Protein AF-A0A9C5Z646-F1 (afdb_monomer_lite)

Secondary structure (DSSP, 8-state):
-----------------------------PPPPEE--EETTTSGGGGTT-GGGS-PEEPSSTTEEEEEEE-TTS-EEEEEEETTTHHHH--SSSEEEE-STT-----EEE-B-TT-TTTTEE-TT-GGGEEE-SSTTPPEEEEEETTEEEEEEPPTT---S-TTTEEEE-STTTT-EESSTT--EE--EEGGGGSSPPPTT---EE-SS--TT--EEEEESSSSSEEEEETTSTT-TTSGGGGGSTTEEEE-STT-----SEEE---EE--EEE-SS--GGGSPP-GGG-EE-S--EEETTPPPEEEEEEETTEEEEEEHHHH-SSTTS--GGGTEEEEESSTTTT--------EE--EETTT-THHHH-GGGSPPEE-SS---SSS-EEEEEETTEEEEEEGGGS-HHHHHHHH-TT-SSEEEE-STT-TT----HHHHHHHHHHHHHHTTSSSS-------

Structure (mmCIF, N/CA/C/O backbone):
data_AF-A0A9C5Z646-F1
#
_entry.id   AF-A0A9C5Z646-F1
#
loop_
_atom_site.group_PDB
_atom_site.id
_atom_site.type_symbol
_atom_site.label_atom_id
_atom_site.label_alt_id
_atom_site.label_comp_id
_atom_site.label_asym_id
_atom_site.label_entity_id
_atom_site.label_seq_id
_atom_site.pdbx_PDB_ins_code
_atom_site.Cartn_x
_atom_site.Cartn_y
_atom_site.Cartn_z
_atom_site.occupancy
_atom_site.B_iso_or_equiv
_atom_site.auth_seq_id
_atom_site.auth_comp_id
_atom_site.auth_asym_id
_atom_site.auth_atom_id
_atom_site.pdbx_PDB_model_num
ATOM 1 N N . MET A 1 1 ? -89.384 -27.700 68.116 1.00 32.25 1 MET A N 1
ATOM 2 C CA . MET A 1 1 ? -89.175 -29.128 68.436 1.00 32.25 1 MET A CA 1
ATOM 3 C C . MET A 1 1 ? -88.296 -29.723 67.350 1.00 32.25 1 MET A C 1
ATOM 5 O O . MET A 1 1 ? -88.621 -29.470 66.195 1.00 32.25 1 MET A O 1
ATOM 9 N N . PRO A 1 2 ? -87.228 -30.467 67.679 1.00 50.91 2 PRO A N 1
ATOM 10 C CA . PRO A 1 2 ? -86.674 -30.736 69.017 1.00 50.91 2 PRO A CA 1
ATOM 11 C C . PRO A 1 2 ? -85.512 -29.758 69.339 1.00 50.91 2 PRO A C 1
ATOM 13 O O . PRO A 1 2 ? -84.839 -29.318 68.418 1.00 50.91 2 PRO A O 1
ATOM 16 N N . THR A 1 3 ? -85.311 -29.154 70.523 1.00 35.00 3 THR A N 1
ATOM 17 C CA . THR A 1 3 ? -85.182 -29.605 71.938 1.00 35.00 3 THR A CA 1
ATOM 18 C C . THR A 1 3 ? -83.908 -30.433 72.203 1.00 35.00 3 THR A C 1
ATOM 20 O O . THR A 1 3 ? -83.875 -31.575 71.766 1.00 35.00 3 THR A O 1
ATOM 23 N N . ILE A 1 4 ? -82.830 -29.831 72.764 1.00 37.84 4 ILE A N 1
ATOM 24 C CA . ILE A 1 4 ? -82.392 -29.816 74.210 1.00 37.84 4 ILE A CA 1
ATOM 25 C C . ILE A 1 4 ? -81.438 -31.010 74.517 1.00 37.84 4 ILE A C 1
ATOM 27 O O . ILE A 1 4 ? -81.664 -32.035 73.882 1.00 37.84 4 ILE A O 1
ATOM 31 N N . PRO A 1 5 ? -80.412 -30.969 75.428 1.00 49.62 5 PRO A N 1
ATOM 32 C CA . PRO A 1 5 ? -80.278 -30.181 76.682 1.00 49.62 5 PRO A CA 1
ATOM 33 C C . PRO A 1 5 ? -78.949 -29.405 76.901 1.00 49.62 5 PRO A C 1
ATOM 35 O O . PRO A 1 5 ? -77.945 -29.703 76.273 1.00 49.62 5 PRO A O 1
ATOM 38 N N . ILE A 1 6 ? -78.925 -28.267 77.619 1.00 40.00 6 ILE A N 1
ATOM 39 C CA . ILE A 1 6 ? -78.959 -27.999 79.090 1.00 40.00 6 ILE A CA 1
ATOM 40 C C . ILE A 1 6 ? -77.596 -28.200 79.795 1.00 40.00 6 ILE A C 1
ATOM 42 O O . ILE A 1 6 ? -77.219 -29.305 80.154 1.00 40.00 6 ILE A O 1
ATOM 46 N N . ASN A 1 7 ? -76.927 -27.060 80.022 1.00 35.78 7 ASN A N 1
ATOM 47 C CA . ASN A 1 7 ? -76.624 -26.455 81.330 1.00 35.78 7 ASN A CA 1
ATOM 48 C C . ASN A 1 7 ? -75.744 -27.227 82.339 1.00 35.78 7 ASN A C 1
ATOM 50 O O . ASN A 1 7 ? -76.185 -28.186 82.963 1.00 35.78 7 ASN A O 1
ATOM 54 N N . PHE A 1 8 ? -74.571 -26.655 82.629 1.00 37.03 8 PHE A N 1
ATOM 55 C CA . PHE A 1 8 ? -73.953 -26.699 83.955 1.00 37.03 8 PHE A CA 1
ATOM 56 C C . PHE A 1 8 ? -73.544 -25.270 84.363 1.00 37.03 8 PHE A C 1
ATOM 58 O O . PHE A 1 8 ? -72.522 -24.734 83.944 1.00 37.03 8 PHE A O 1
ATOM 65 N N . TYR A 1 9 ? -74.413 -24.657 85.168 1.00 36.41 9 TYR A N 1
ATOM 66 C CA . TYR A 1 9 ? -74.116 -23.698 86.243 1.00 36.41 9 TYR A CA 1
ATOM 67 C C . TYR A 1 9 ? -72.905 -24.186 87.093 1.00 36.41 9 TYR A C 1
ATOM 69 O O . TYR A 1 9 ? -72.713 -25.391 87.196 1.00 36.41 9 TYR A O 1
ATOM 77 N N . PHE A 1 10 ? -72.063 -23.414 87.793 1.00 35.38 10 PHE A N 1
ATOM 78 C CA . PHE A 1 10 ? -72.150 -22.088 88.416 1.00 35.38 10 PHE A CA 1
ATOM 79 C C . PHE A 1 10 ? -70.752 -21.750 89.027 1.00 35.38 10 PHE A C 1
ATOM 81 O O . PHE A 1 10 ? -70.039 -22.660 89.437 1.00 35.38 10 PHE A O 1
ATOM 88 N N . ILE A 1 11 ? -70.463 -20.450 89.211 1.00 35.12 11 ILE A N 1
ATOM 89 C CA . ILE A 1 11 ? -69.614 -19.838 90.272 1.00 35.12 11 ILE A CA 1
ATOM 90 C C . ILE A 1 11 ? -68.071 -19.889 90.102 1.00 35.12 11 ILE A C 1
ATOM 92 O O . ILE A 1 11 ? -67.430 -20.884 90.408 1.00 35.12 11 ILE A O 1
ATOM 96 N N . PHE A 1 12 ? -67.447 -18.746 89.776 1.00 33.66 12 PHE A N 1
ATOM 97 C CA . PHE A 1 12 ? -66.783 -17.894 90.786 1.00 33.66 12 PHE A CA 1
ATOM 98 C C . PHE A 1 12 ? -66.439 -16.503 90.221 1.00 33.66 12 PHE A C 1
ATOM 100 O O . PHE A 1 12 ? -65.835 -16.352 89.163 1.00 33.66 12 PHE A O 1
ATOM 107 N N . TYR A 1 13 ? -66.883 -15.485 90.956 1.00 35.25 13 TYR A N 1
ATOM 108 C CA . TYR A 1 13 ? -66.616 -14.063 90.767 1.00 35.25 13 TYR A CA 1
ATOM 109 C C . TYR A 1 13 ? -65.165 -13.723 91.175 1.00 35.25 13 TYR A C 1
ATOM 111 O O . TYR A 1 13 ? -64.702 -14.198 92.206 1.00 35.25 13 TYR A O 1
ATOM 119 N N . ILE A 1 14 ? -64.568 -12.780 90.430 1.00 42.47 14 ILE A N 1
ATOM 120 C CA . ILE A 1 14 ? -63.505 -11.826 90.823 1.00 42.47 14 ILE A CA 1
ATOM 121 C C . ILE A 1 14 ? -62.095 -12.409 90.976 1.00 42.47 14 ILE A C 1
ATOM 123 O O . ILE A 1 14 ? -61.838 -13.180 91.888 1.00 42.47 14 ILE A O 1
ATOM 127 N N . LEU A 1 15 ? -61.160 -11.924 90.144 1.00 36.88 15 LEU A N 1
ATOM 128 C CA . LEU A 1 15 ? -59.919 -11.249 90.566 1.00 36.88 15 LEU A CA 1
ATOM 129 C C . LEU A 1 15 ? -59.061 -10.872 89.335 1.00 36.88 15 LEU A C 1
ATOM 131 O O . LEU A 1 15 ? -58.661 -11.721 88.550 1.00 36.88 15 LEU A O 1
ATOM 135 N N . PHE A 1 16 ? -58.768 -9.573 89.245 1.00 37.94 16 PHE A N 1
ATOM 136 C CA . PHE A 1 16 ? -57.660 -8.917 88.540 1.00 37.94 16 PHE A CA 1
ATOM 137 C C . PHE A 1 16 ? -57.575 -8.923 87.004 1.00 37.94 16 PHE A C 1
ATOM 139 O O . PHE A 1 16 ? -57.230 -9.894 86.340 1.00 37.94 16 PHE A O 1
ATOM 146 N N . ALA A 1 17 ? -57.735 -7.707 86.472 1.00 47.38 17 ALA A N 1
ATOM 147 C CA . ALA A 1 17 ? -57.105 -7.249 85.248 1.00 47.38 17 ALA A CA 1
ATOM 148 C C . ALA A 1 17 ? -55.590 -7.512 85.298 1.00 47.38 17 ALA A C 1
ATOM 150 O O . ALA A 1 17 ? -54.864 -6.871 86.057 1.00 47.38 17 ALA A O 1
ATOM 151 N N . ILE A 1 18 ? -55.122 -8.436 84.465 1.00 43.50 18 ILE A N 1
ATOM 152 C CA . ILE A 1 18 ? -53.728 -8.518 84.039 1.00 43.50 18 ILE A CA 1
ATOM 153 C C . ILE A 1 18 ? -53.776 -8.615 82.520 1.00 43.50 18 ILE A C 1
ATOM 155 O O . ILE A 1 18 ? -54.014 -9.673 81.945 1.00 43.50 18 ILE A O 1
ATOM 159 N N . THR A 1 19 ? -53.601 -7.472 81.865 1.00 44.28 19 THR A N 1
ATOM 160 C CA . THR A 1 19 ? -53.198 -7.427 80.462 1.00 44.28 19 THR A CA 1
ATOM 161 C C . THR A 1 19 ? -51.873 -8.183 80.339 1.00 44.28 19 THR A C 1
ATOM 163 O O . THR A 1 19 ? -50.908 -7.779 80.998 1.00 44.28 19 THR A O 1
ATOM 166 N N . PRO A 1 20 ? -51.763 -9.255 79.536 1.00 42.75 20 PRO A N 1
ATOM 167 C CA . PRO A 1 20 ? -50.454 -9.775 79.200 1.00 42.75 20 PRO A CA 1
ATOM 168 C C . PRO A 1 20 ? -49.763 -8.715 78.340 1.00 42.75 20 PRO A C 1
ATOM 170 O O . PRO A 1 20 ? -50.128 -8.483 77.188 1.00 42.75 20 PRO A O 1
ATOM 173 N N . ASN A 1 21 ? -48.783 -8.038 78.940 1.00 41.97 21 ASN A N 1
ATOM 174 C CA . ASN A 1 21 ? -47.722 -7.367 78.209 1.00 41.97 21 ASN A CA 1
ATOM 175 C C . ASN A 1 21 ? -47.069 -8.426 77.319 1.00 41.97 21 ASN A C 1
ATOM 177 O O . ASN A 1 21 ? -46.220 -9.190 77.776 1.00 41.97 21 ASN A O 1
ATOM 181 N N . PHE A 1 22 ? -47.477 -8.485 76.053 1.00 43.28 22 PHE A N 1
ATOM 182 C CA . PHE A 1 22 ? -46.614 -9.036 75.027 1.00 43.28 22 PHE A CA 1
ATOM 183 C C . PHE A 1 22 ? -45.363 -8.155 75.015 1.00 43.28 22 PHE A C 1
ATOM 185 O O . PHE A 1 22 ? -45.490 -6.946 74.791 1.00 43.28 22 PHE A O 1
ATOM 192 N N . PRO A 1 23 ? -44.164 -8.692 75.296 1.00 42.72 23 PRO A N 1
ATOM 193 C CA . PRO A 1 23 ? -42.960 -7.943 75.013 1.00 42.72 23 PRO A CA 1
ATOM 194 C C . PRO A 1 23 ? -42.979 -7.655 73.515 1.00 42.72 23 PRO A C 1
ATOM 196 O O . PRO A 1 23 ? -43.016 -8.572 72.696 1.00 42.72 23 PRO A O 1
ATOM 199 N N . TYR A 1 24 ? -43.011 -6.366 73.182 1.00 40.03 24 TYR A N 1
ATOM 200 C CA . TYR A 1 24 ? -42.714 -5.851 71.856 1.00 40.03 24 TYR A CA 1
ATOM 201 C C . TYR A 1 24 ? -41.453 -6.571 71.377 1.00 40.03 24 TYR A C 1
ATOM 203 O O . TYR A 1 24 ? -40.374 -6.381 71.947 1.00 40.03 24 TYR A O 1
ATOM 211 N N . SER A 1 25 ? -41.600 -7.469 70.400 1.00 47.53 25 SER A N 1
ATOM 212 C CA . SER A 1 25 ? -40.459 -8.079 69.737 1.00 47.53 25 SER A CA 1
ATOM 213 C C . SER A 1 25 ? -39.590 -6.927 69.259 1.00 47.53 25 SER A C 1
ATOM 215 O O . SER A 1 25 ? -40.057 -6.077 68.494 1.00 47.53 25 SER A O 1
ATOM 217 N N . LYS A 1 26 ? -38.346 -6.860 69.748 1.00 43.22 26 LYS A N 1
ATOM 218 C CA . LYS A 1 26 ? -37.309 -6.047 69.112 1.00 43.22 26 LYS A CA 1
ATOM 219 C C . LYS A 1 26 ? -37.444 -6.276 67.612 1.00 43.22 26 LYS A C 1
ATOM 221 O O . LYS A 1 26 ? -37.498 -7.431 67.200 1.00 43.22 26 LYS A O 1
ATOM 226 N N . ALA A 1 27 ? -37.528 -5.192 66.842 1.00 47.00 27 ALA A N 1
ATOM 227 C CA . ALA A 1 27 ? -37.329 -5.259 65.408 1.00 47.00 27 ALA A CA 1
ATOM 228 C C . ALA A 1 27 ? -36.076 -6.112 65.184 1.00 47.00 27 ALA A C 1
ATOM 230 O O . ALA A 1 27 ? -34.990 -5.744 65.642 1.00 47.00 27 ALA A O 1
ATOM 231 N N . GLU A 1 28 ? -36.247 -7.300 64.607 1.00 47.53 28 GLU A N 1
ATOM 232 C CA . GLU A 1 28 ? -35.113 -8.043 64.090 1.00 47.53 28 GLU A CA 1
ATOM 233 C C . GLU A 1 28 ? -34.431 -7.085 63.118 1.00 47.53 28 GLU A C 1
ATOM 235 O O . GLU A 1 28 ? -35.068 -6.571 62.197 1.00 47.53 28 GLU A O 1
ATOM 240 N N . ASN A 1 29 ? -33.170 -6.747 63.398 1.00 54.91 29 ASN A N 1
ATOM 241 C CA . ASN A 1 29 ? -32.336 -5.993 62.475 1.00 54.91 29 ASN A CA 1
ATOM 242 C C . ASN A 1 29 ? -32.242 -6.830 61.200 1.00 54.91 29 ASN A C 1
ATOM 244 O O . ASN A 1 29 ? -31.411 -7.733 61.110 1.00 54.91 29 ASN A O 1
ATOM 248 N N . LEU A 1 30 ? -33.140 -6.564 60.254 1.00 57.19 30 LEU A N 1
ATOM 249 C CA . LEU A 1 30 ? -33.123 -7.180 58.943 1.00 57.19 30 LEU A CA 1
ATOM 250 C C . LEU A 1 30 ? -31.754 -6.841 58.326 1.00 57.19 30 LEU A C 1
ATOM 252 O O . LEU A 1 30 ? -31.399 -5.653 58.315 1.00 57.19 30 LEU A O 1
ATOM 256 N N . PRO A 1 31 ? -30.957 -7.841 57.902 1.00 62.50 31 PRO A N 1
ATOM 257 C CA . PRO A 1 31 ? -29.598 -7.607 57.434 1.00 62.50 31 PRO A CA 1
ATOM 258 C C . PRO A 1 31 ? -29.610 -6.565 56.317 1.00 62.50 31 PRO A C 1
ATOM 260 O O . PRO A 1 31 ? -30.348 -6.684 55.342 1.00 62.50 31 PRO A O 1
ATOM 263 N N . THR A 1 32 ? -28.830 -5.503 56.494 1.00 73.88 32 THR A N 1
ATOM 264 C CA . THR A 1 32 ? -28.717 -4.430 55.510 1.00 73.88 32 THR A CA 1
ATOM 265 C C . THR A 1 32 ? -27.846 -4.903 54.350 1.00 73.88 32 THR A C 1
ATOM 267 O O . THR A 1 32 ? -26.681 -5.258 54.535 1.00 73.88 32 THR A O 1
ATOM 270 N N . LEU A 1 33 ? -28.438 -4.927 53.153 1.00 92.06 33 LEU A N 1
ATOM 271 C CA . LEU A 1 33 ? -27.804 -5.338 51.901 1.00 92.06 33 LEU A CA 1
ATOM 272 C C . LEU A 1 33 ? -26.508 -4.553 51.652 1.00 92.06 33 LEU A C 1
ATOM 274 O O . LEU A 1 33 ? -26.451 -3.353 51.918 1.00 92.06 33 LEU A O 1
ATOM 278 N N . LYS A 1 34 ? -25.474 -5.206 51.111 1.00 94.06 34 LYS A N 1
ATOM 279 C CA . LYS A 1 34 ? -24.256 -4.535 50.639 1.00 94.06 34 LYS A CA 1
ATOM 280 C C . LYS A 1 34 ? -24.179 -4.569 49.120 1.00 94.06 34 LYS A C 1
ATOM 282 O O . LYS A 1 34 ? -24.267 -5.643 48.535 1.00 94.06 34 LYS A O 1
ATOM 287 N N . CYS A 1 35 ? -23.935 -3.421 48.499 1.00 95.06 35 CYS A N 1
ATOM 288 C CA . CYS A 1 35 ? -23.819 -3.284 47.047 1.00 95.06 35 CYS A CA 1
ATOM 289 C C . CYS A 1 35 ? -22.512 -2.591 46.672 1.00 95.06 35 CYS A C 1
ATOM 291 O O . CYS A 1 35 ? -22.005 -1.758 47.428 1.00 95.06 35 CYS A O 1
ATOM 293 N N . TYR A 1 36 ? -21.984 -2.884 45.485 1.00 95.44 36 TYR A N 1
ATOM 294 C CA . TYR A 1 36 ? -20.945 -2.041 44.901 1.00 95.44 36 TYR A CA 1
ATOM 295 C C . TYR A 1 36 ? -21.500 -0.633 44.674 1.00 95.44 36 TYR A C 1
ATOM 297 O O . TYR A 1 36 ? -22.624 -0.490 44.190 1.00 95.44 36 TYR A O 1
ATOM 305 N N . ASN A 1 37 ? -20.723 0.388 45.034 1.00 94.19 37 ASN A N 1
ATOM 306 C CA . ASN A 1 37 ? -21.089 1.792 44.882 1.00 94.19 37 ASN A CA 1
ATOM 307 C C . ASN A 1 37 ? -19.930 2.548 44.228 1.00 94.19 37 ASN A C 1
ATOM 309 O O . ASN A 1 37 ? -18.892 2.733 44.861 1.00 94.19 37 ASN A O 1
ATOM 313 N N . CYS A 1 38 ? -20.085 2.892 42.951 1.00 94.75 38 CYS A N 1
ATOM 314 C CA . CYS A 1 38 ? -19.051 3.550 42.157 1.00 94.75 38 CYS A CA 1
ATOM 315 C C . CYS A 1 38 ? -19.638 4.216 40.906 1.00 94.75 38 CYS A C 1
ATOM 317 O O . CYS A 1 38 ? -20.740 3.877 40.460 1.00 94.75 38 CYS A O 1
ATOM 319 N N . ASN A 1 39 ? -18.864 5.133 40.326 1.00 93.56 39 ASN A N 1
ATOM 320 C CA . ASN A 1 39 ? -19.125 5.788 39.050 1.00 93.56 39 ASN A CA 1
ATOM 321 C C . ASN A 1 39 ? -17.873 5.696 38.165 1.00 93.56 39 ASN A C 1
ATOM 323 O O . ASN A 1 39 ? -16.830 6.229 38.529 1.00 93.56 39 ASN A O 1
ATOM 327 N N . SER A 1 40 ? -17.962 5.088 36.978 1.00 92.00 40 SER A N 1
ATOM 328 C CA . SER A 1 40 ? -16.803 4.938 36.082 1.00 92.00 40 SER A CA 1
ATOM 329 C C . SER A 1 40 ? -16.224 6.249 35.537 1.00 92.00 40 SER A C 1
ATOM 331 O O . SER A 1 40 ? -15.099 6.257 35.044 1.00 92.00 40 SER A O 1
ATOM 333 N N . GLU A 1 41 ? -16.945 7.367 35.622 1.00 91.06 41 GLU A N 1
ATOM 334 C CA . GLU A 1 41 ? -16.400 8.696 35.335 1.00 91.06 41 GLU A CA 1
ATOM 335 C C . GLU A 1 41 ? -15.374 9.141 36.384 1.00 91.06 41 GLU A C 1
ATOM 337 O O . GLU A 1 41 ? -14.366 9.749 36.030 1.00 91.06 41 GLU A O 1
ATOM 342 N N . VAL A 1 42 ? -15.608 8.807 37.655 1.00 90.69 42 VAL A N 1
ATOM 343 C CA . VAL A 1 42 ? -14.767 9.222 38.787 1.00 90.69 42 VAL A CA 1
ATOM 344 C C . VAL A 1 42 ? -13.770 8.124 39.161 1.00 90.69 42 VAL A C 1
ATOM 346 O O . VAL A 1 42 ? -12.581 8.383 39.325 1.00 90.69 42 VAL A O 1
ATOM 349 N N . ASP A 1 43 ? -14.248 6.884 39.254 1.00 89.44 43 ASP A N 1
ATOM 350 C CA . ASP A 1 43 ? -13.497 5.708 39.703 1.00 89.44 43 ASP A CA 1
ATOM 351 C C . ASP A 1 43 ? -12.789 4.969 38.551 1.00 89.44 43 ASP A C 1
ATOM 353 O O . ASP A 1 43 ? -12.043 4.009 38.776 1.00 89.44 43 ASP A O 1
ATOM 357 N N . GLY A 1 44 ? -13.021 5.395 37.304 1.00 84.50 44 GLY A N 1
ATOM 358 C CA . GLY A 1 44 ? -12.396 4.839 36.108 1.00 84.50 44 GLY A CA 1
ATOM 359 C C . GLY A 1 44 ? -12.610 3.329 35.973 1.00 84.50 44 GLY A C 1
ATOM 360 O O . GLY A 1 44 ? -13.712 2.804 36.156 1.00 84.50 44 GLY A O 1
ATOM 361 N N . LEU A 1 45 ? -11.515 2.620 35.683 1.00 81.31 45 LEU A N 1
ATOM 362 C CA . LEU A 1 45 ? -11.497 1.169 35.484 1.00 81.31 45 LEU A CA 1
ATOM 363 C C . LEU A 1 45 ? -11.917 0.365 36.726 1.00 81.31 45 LEU A C 1
ATOM 365 O O . LEU A 1 45 ? -12.328 -0.785 36.594 1.00 81.31 45 LEU A O 1
ATOM 369 N N . ASN A 1 46 ? -11.885 0.945 37.930 1.00 85.75 46 ASN A N 1
ATOM 370 C CA . ASN A 1 46 ? -12.310 0.236 39.142 1.00 85.75 46 ASN A CA 1
ATOM 371 C C . ASN A 1 46 ? -13.820 -0.033 39.165 1.00 85.75 46 ASN A C 1
ATOM 373 O O . ASN A 1 46 ? -14.243 -1.014 39.769 1.00 85.75 46 ASN A O 1
ATOM 377 N N . CYS A 1 47 ? -14.624 0.781 38.472 1.00 89.44 47 CYS A N 1
ATOM 378 C CA . CYS A 1 47 ? -16.069 0.563 38.369 1.00 89.44 47 CYS A CA 1
ATOM 379 C C . CYS A 1 47 ? -16.477 -0.326 37.174 1.00 89.44 47 CYS A C 1
ATOM 381 O O . CYS A 1 47 ? -17.621 -0.792 37.105 1.00 89.44 47 CYS A O 1
ATOM 383 N N . THR A 1 48 ? -15.544 -0.593 36.250 1.00 83.56 48 THR A N 1
ATOM 384 C CA . THR A 1 48 ? -15.766 -1.407 35.044 1.00 83.56 48 THR A CA 1
ATOM 385 C C . THR A 1 48 ? -14.977 -2.718 35.081 1.00 83.56 48 THR A C 1
ATOM 387 O O . THR A 1 48 ? -15.570 -3.769 35.307 1.00 83.56 48 THR A O 1
ATOM 390 N N . THR A 1 49 ? -13.654 -2.676 34.903 1.00 76.12 49 THR A N 1
ATOM 391 C CA . THR A 1 49 ? -12.789 -3.854 34.706 1.00 76.12 49 THR A CA 1
ATOM 392 C C . THR A 1 49 ? -12.202 -4.441 35.984 1.00 76.12 49 THR A C 1
ATOM 394 O O . THR A 1 49 ? -11.910 -5.634 36.028 1.00 76.12 49 THR A O 1
ATOM 397 N N . ASN A 1 50 ? -12.098 -3.649 37.050 1.00 80.25 50 ASN A N 1
ATOM 398 C CA . ASN A 1 50 ? -11.407 -4.017 38.287 1.00 80.25 50 ASN A CA 1
ATOM 399 C C . ASN A 1 50 ? -12.334 -4.055 39.510 1.00 80.25 50 ASN A C 1
ATOM 401 O O . ASN A 1 50 ? -11.893 -3.830 40.637 1.00 80.25 50 ASN A O 1
ATOM 405 N N . LEU A 1 51 ? -13.613 -4.390 39.313 1.00 84.25 51 LEU A N 1
ATOM 406 C CA . LEU A 1 51 ? -14.631 -4.339 40.370 1.00 84.25 51 LEU A CA 1
ATOM 407 C C . LEU A 1 51 ? -14.271 -5.159 41.620 1.00 84.25 51 LEU A C 1
ATOM 409 O O . LEU A 1 51 ? -14.602 -4.771 42.736 1.00 84.25 51 LEU A O 1
ATOM 413 N N . LYS A 1 52 ? -13.524 -6.258 41.457 1.00 76.81 52 LYS A N 1
ATOM 414 C CA . LYS A 1 52 ? -13.052 -7.109 42.565 1.00 76.81 52 LYS A CA 1
ATOM 415 C C . LYS A 1 52 ? -12.137 -6.384 43.563 1.00 76.81 52 LYS A C 1
ATOM 417 O O . LYS A 1 52 ? -11.963 -6.874 44.675 1.00 76.81 52 LYS A O 1
ATOM 422 N N . HIS A 1 53 ? -11.546 -5.249 43.183 1.00 83.06 53 HIS A N 1
ATOM 423 C CA . HIS A 1 53 ? -10.750 -4.411 44.085 1.00 83.06 53 HIS A CA 1
ATOM 424 C C . HIS A 1 53 ? -11.607 -3.504 44.974 1.00 83.06 53 HIS A C 1
ATOM 426 O O . HIS A 1 53 ? -11.118 -3.011 45.991 1.00 83.06 53 HIS A O 1
ATOM 432 N N . LEU A 1 54 ? -12.875 -3.295 44.618 1.00 86.75 54 LEU A N 1
ATOM 433 C CA . LEU A 1 54 ? -13.831 -2.578 45.448 1.00 86.75 54 LEU A CA 1
ATOM 434 C C . LEU A 1 54 ? -14.477 -3.537 46.453 1.00 86.75 54 LEU A C 1
ATOM 436 O O . LEU A 1 54 ? -14.601 -4.739 46.219 1.00 86.75 54 LEU A O 1
ATOM 440 N N . GLN A 1 55 ? -14.895 -2.993 47.592 1.00 88.62 55 GLN A N 1
ATOM 441 C CA . GLN A 1 55 ? -15.659 -3.724 48.600 1.00 88.62 55 GLN A CA 1
ATOM 442 C C . GLN A 1 55 ? -17.105 -3.215 48.595 1.00 88.62 55 GLN A C 1
ATOM 444 O O . GLN A 1 55 ? -17.302 -1.997 48.634 1.00 88.62 55 GLN A O 1
ATOM 449 N N . PRO A 1 56 ? -18.117 -4.103 48.562 1.00 92.06 56 PRO A N 1
ATOM 450 C CA . PRO A 1 56 ? -19.513 -3.699 48.671 1.00 92.06 56 PRO A CA 1
ATOM 451 C C . PRO A 1 56 ? -19.787 -2.896 49.950 1.00 92.06 56 PRO A C 1
ATOM 453 O O . PRO A 1 56 ? -19.400 -3.288 51.054 1.00 92.06 56 PRO A O 1
ATOM 456 N N . THR A 1 57 ? -20.485 -1.773 49.803 1.00 92.31 57 THR A N 1
ATOM 457 C CA . THR A 1 57 ? -20.857 -0.867 50.896 1.00 92.31 57 THR A CA 1
ATOM 458 C C . THR A 1 57 ? -22.275 -1.138 51.378 1.00 92.31 57 THR A C 1
ATOM 460 O O . THR A 1 57 ? -23.135 -1.504 50.579 1.00 92.31 57 THR A O 1
ATOM 463 N N . LEU A 1 58 ? -22.526 -0.925 52.671 1.00 93.81 58 LEU A N 1
ATOM 464 C CA . LEU A 1 58 ? -23.845 -1.091 53.283 1.00 93.81 58 LEU A CA 1
ATOM 465 C C . LEU A 1 58 ? -24.863 -0.113 52.672 1.00 93.81 58 LEU A C 1
ATOM 467 O O . LEU A 1 58 ? -24.623 1.096 52.657 1.00 93.81 58 LEU A O 1
ATOM 471 N N . CYS A 1 59 ? -26.004 -0.623 52.219 1.00 92.56 59 CYS A N 1
ATOM 472 C CA . CYS A 1 59 ? -27.141 0.199 51.830 1.00 92.56 59 CYS A CA 1
ATOM 473 C C . CYS A 1 59 ? -27.797 0.845 53.053 1.00 92.56 59 CYS A C 1
ATOM 475 O O . CYS A 1 59 ? -27.683 0.361 54.183 1.00 92.56 59 CYS A O 1
ATOM 477 N N . LYS A 1 60 ? -28.478 1.972 52.823 1.00 89.31 60 LYS A N 1
ATOM 478 C CA . LYS A 1 60 ? -29.028 2.800 53.899 1.00 89.31 60 LYS A CA 1
ATOM 479 C C . LYS A 1 60 ? -30.269 2.162 54.518 1.00 89.31 60 LYS A C 1
ATOM 481 O O . LYS A 1 60 ? -30.424 2.227 55.736 1.00 89.31 60 LYS A O 1
ATOM 486 N N . ASN A 1 61 ? -31.139 1.570 53.699 1.00 85.94 61 ASN A N 1
ATOM 487 C CA . ASN A 1 61 ? -32.370 0.939 54.161 1.00 85.94 61 ASN A CA 1
ATOM 488 C C . ASN A 1 61 ? -32.317 -0.579 53.973 1.00 85.94 61 ASN A C 1
ATOM 490 O O . ASN A 1 61 ? -31.760 -1.087 53.003 1.00 85.94 61 ASN A O 1
ATOM 494 N N . SER A 1 62 ? -32.981 -1.307 54.869 1.00 83.00 62 SER A N 1
ATOM 495 C CA . SER A 1 62 ? -33.047 -2.774 54.844 1.00 83.00 62 SER A CA 1
ATOM 496 C C . SER A 1 62 ? -33.801 -3.366 53.646 1.00 83.00 62 SER A C 1
ATOM 498 O O . SER A 1 62 ? -33.726 -4.569 53.428 1.00 83.00 62 SER A O 1
ATOM 500 N N . TYR A 1 63 ? -34.527 -2.540 52.886 1.00 86.56 63 TYR A N 1
ATOM 501 C CA . TYR A 1 63 ? -35.261 -2.935 51.677 1.00 86.56 63 TYR A CA 1
ATOM 502 C C . TYR A 1 63 ? -34.662 -2.332 50.400 1.00 86.56 63 TYR A C 1
ATOM 504 O O . TYR A 1 63 ? -35.295 -2.375 49.346 1.00 86.56 63 TYR A O 1
ATOM 512 N N . ASP A 1 64 ? -33.481 -1.714 50.482 1.00 92.31 64 ASP A N 1
ATOM 513 C CA . ASP A 1 64 ? -32.780 -1.262 49.283 1.00 92.31 64 ASP A CA 1
ATOM 514 C C . ASP A 1 64 ? -32.379 -2.477 48.430 1.00 92.31 64 ASP A C 1
ATOM 516 O O . ASP A 1 64 ? -32.131 -3.569 48.941 1.00 92.31 64 ASP A O 1
ATOM 520 N N . LYS A 1 65 ? -32.294 -2.270 47.118 1.00 93.56 65 LYS A N 1
ATOM 521 C CA . LYS A 1 65 ? -31.788 -3.235 46.138 1.00 93.56 65 LYS A CA 1
ATOM 522 C C . LYS A 1 65 ? -30.475 -2.731 45.558 1.00 93.56 65 LYS A C 1
ATOM 524 O O . LYS A 1 65 ? -30.251 -1.519 45.505 1.00 93.56 65 LYS A O 1
ATOM 529 N N . CYS A 1 66 ? -29.626 -3.629 45.073 1.00 95.06 66 CYS A N 1
ATOM 530 C CA . CYS A 1 66 ? -28.473 -3.209 44.289 1.00 95.06 66 CYS A CA 1
ATOM 531 C C . CYS A 1 66 ? -28.911 -2.894 42.863 1.00 95.06 66 CYS A C 1
ATOM 533 O O . CYS A 1 66 ? -29.746 -3.602 42.301 1.00 95.06 66 CYS A O 1
ATOM 535 N N . TYR A 1 67 ? -28.317 -1.871 42.258 1.00 94.88 67 TYR A N 1
ATOM 536 C CA . TYR A 1 67 ? -28.470 -1.596 40.837 1.00 94.88 67 TYR A CA 1
ATOM 537 C C . TYR A 1 67 ? -27.119 -1.454 40.144 1.00 94.88 67 TYR A C 1
ATOM 539 O O . TYR A 1 67 ? -26.098 -1.125 40.763 1.00 94.88 67 TYR A O 1
ATOM 547 N N . MET A 1 68 ? -27.149 -1.657 38.834 1.00 93.88 68 MET A N 1
ATOM 548 C CA . MET A 1 68 ? -26.111 -1.252 37.902 1.00 93.88 68 MET A CA 1
ATOM 549 C C . MET A 1 68 ? -26.771 -0.615 36.684 1.00 93.88 68 MET A C 1
ATOM 551 O O . MET A 1 68 ? -27.722 -1.186 36.160 1.00 93.88 68 MET A O 1
ATOM 555 N N . LYS A 1 69 ? -26.289 0.542 36.227 1.00 94.25 69 LYS A N 1
ATOM 556 C CA . LYS A 1 69 ? -26.832 1.213 35.042 1.00 94.25 69 LYS A CA 1
ATOM 557 C C . LYS A 1 69 ? -25.791 1.937 34.216 1.00 94.25 69 LYS A C 1
ATOM 559 O O . LYS A 1 69 ? -24.762 2.345 34.746 1.00 94.25 69 LYS A O 1
ATOM 564 N N . ILE A 1 70 ? -26.117 2.156 32.951 1.00 92.81 70 ILE A N 1
ATOM 565 C CA . ILE A 1 70 ? -25.424 3.114 32.095 1.00 92.81 70 ILE A CA 1
ATOM 566 C C . ILE A 1 70 ? -26.084 4.483 32.316 1.00 92.81 70 ILE A C 1
ATOM 568 O O . ILE A 1 70 ? -27.292 4.646 32.127 1.00 92.81 70 ILE A O 1
ATOM 572 N N . GLY A 1 71 ? -25.303 5.448 32.793 1.00 90.12 71 GLY A N 1
ATOM 573 C CA . GLY A 1 71 ? -25.693 6.838 32.985 1.00 90.12 71 GLY A CA 1
ATOM 574 C C . GLY A 1 71 ? -25.932 7.567 31.662 1.00 90.12 71 GLY A C 1
ATOM 575 O O . GLY A 1 71 ? -25.649 7.063 30.577 1.00 90.12 71 GLY A O 1
ATOM 576 N N . MET A 1 72 ? -26.445 8.796 31.741 1.00 85.94 72 MET A N 1
ATOM 577 C CA . MET A 1 72 ? -26.728 9.613 30.550 1.00 85.94 72 MET A CA 1
ATOM 578 C C . MET A 1 72 ? -25.475 9.938 29.727 1.00 85.94 72 MET A C 1
ATOM 580 O O . MET A 1 72 ? -25.586 10.167 28.525 1.00 85.94 72 MET A O 1
ATOM 584 N N . ASN A 1 73 ? -24.299 9.932 30.359 1.00 87.50 73 ASN A N 1
ATOM 585 C CA . ASN A 1 73 ? -23.022 10.209 29.705 1.00 87.50 73 ASN A CA 1
ATOM 586 C C . ASN A 1 73 ? -22.288 8.915 29.288 1.00 87.50 73 ASN A C 1
ATOM 588 O O . ASN A 1 73 ? -21.119 8.966 28.902 1.00 87.50 73 ASN A O 1
ATOM 592 N N . GLY A 1 74 ? -22.949 7.752 29.377 1.00 89.31 74 GLY A N 1
ATOM 593 C CA . GLY A 1 74 ? -22.369 6.435 29.084 1.00 89.31 74 GLY A CA 1
ATOM 594 C C . GLY A 1 74 ? -21.530 5.842 30.223 1.00 89.31 74 GLY A C 1
ATOM 595 O O . GLY A 1 74 ? -20.955 4.771 30.080 1.00 89.31 74 GLY A O 1
ATOM 596 N N . ASP A 1 75 ? -21.416 6.532 31.354 1.00 91.81 75 ASP A N 1
ATOM 597 C CA . ASP A 1 75 ? -20.726 6.065 32.551 1.00 91.81 75 ASP A CA 1
ATOM 598 C C . ASP A 1 75 ? -21.449 4.886 33.215 1.00 91.81 75 ASP A C 1
ATOM 600 O O . ASP A 1 75 ? -22.673 4.811 33.243 1.00 91.81 75 ASP A O 1
ATOM 604 N N . ILE A 1 76 ? -20.684 3.950 33.768 1.00 92.75 76 ILE A N 1
ATOM 605 C CA . ILE A 1 76 ? -21.221 2.822 34.521 1.00 92.75 76 ILE A CA 1
ATOM 606 C C . ILE A 1 76 ? -21.409 3.256 35.969 1.00 92.75 76 ILE A C 1
ATOM 608 O O . ILE A 1 76 ? -20.454 3.647 36.641 1.00 92.75 76 ILE A O 1
ATOM 612 N N . LEU A 1 77 ? -22.644 3.142 36.445 1.00 94.12 77 LEU A N 1
ATOM 613 C CA . LEU A 1 77 ? -23.066 3.500 37.789 1.00 94.12 77 LEU A CA 1
ATOM 614 C C . LEU A 1 77 ? -23.508 2.246 38.532 1.00 94.12 77 LEU A C 1
ATOM 616 O O . LEU A 1 77 ? -24.379 1.514 38.060 1.00 94.12 77 LEU A O 1
ATOM 620 N N . ARG A 1 78 ? -22.946 2.019 39.716 1.00 94.81 78 ARG A N 1
ATOM 621 C CA . ARG A 1 78 ? -23.345 0.944 40.633 1.00 94.81 78 ARG A CA 1
ATOM 622 C C . ARG A 1 78 ? -23.766 1.568 41.959 1.00 94.81 78 ARG A C 1
ATOM 624 O O . ARG A 1 78 ? -23.147 2.535 42.394 1.00 94.81 78 ARG A O 1
ATOM 631 N N . GLY A 1 79 ? -24.803 1.044 42.607 1.00 94.56 79 GLY A N 1
ATOM 632 C CA . GLY A 1 79 ? -25.191 1.527 43.933 1.00 94.56 79 GLY A CA 1
ATOM 633 C C . GLY A 1 79 ? -26.410 0.836 44.528 1.00 94.56 79 GLY A C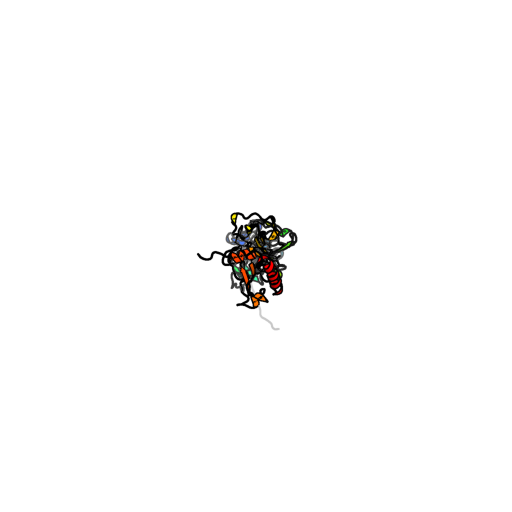 1
ATOM 634 O O . GLY A 1 79 ? -26.855 -0.204 44.046 1.00 94.56 79 GLY A O 1
ATOM 635 N N . CYS A 1 80 ? -26.953 1.447 45.581 1.00 94.69 80 CYS A N 1
ATOM 636 C CA . CYS A 1 80 ? -28.209 1.051 46.212 1.00 94.69 80 CYS A CA 1
ATOM 637 C C . CYS A 1 80 ? -29.365 1.910 45.680 1.00 94.69 80 CYS A C 1
ATOM 639 O O . CYS A 1 80 ? -29.209 3.119 45.492 1.00 94.69 80 CYS A O 1
ATOM 641 N N . VAL A 1 81 ? -30.530 1.305 45.471 1.00 93.06 81 VAL A N 1
ATOM 642 C CA . VAL A 1 81 ? -31.777 1.989 45.108 1.00 93.06 81 VAL A CA 1
ATOM 643 C C . VAL A 1 81 ? -32.899 1.509 46.023 1.00 93.06 81 VAL A C 1
ATOM 645 O O . VAL A 1 81 ? -33.010 0.315 46.291 1.00 93.06 81 VAL A O 1
ATOM 648 N N . ALA A 1 82 ? -33.735 2.426 46.510 1.00 90.88 82 ALA A N 1
ATOM 649 C CA . ALA A 1 82 ? -34.897 2.056 47.312 1.00 90.88 82 ALA A CA 1
ATOM 650 C C . ALA A 1 82 ? -35.869 1.206 46.474 1.00 90.88 82 ALA A C 1
ATOM 652 O O . ALA A 1 82 ? -36.085 1.498 45.294 1.00 90.88 82 ALA A O 1
ATOM 653 N N . ALA A 1 83 ? -36.443 0.147 47.056 1.00 85.56 83 ALA A N 1
ATOM 654 C CA . ALA A 1 83 ? -37.290 -0.801 46.322 1.00 85.56 83 ALA A CA 1
ATOM 655 C C . ALA A 1 83 ? -38.485 -0.146 45.606 1.00 85.56 83 ALA A C 1
ATOM 657 O O . ALA A 1 83 ? -38.864 -0.591 44.524 1.00 85.56 83 ALA A O 1
ATOM 658 N N . ASP A 1 84 ? -39.052 0.911 46.182 1.00 85.38 84 ASP A N 1
ATOM 659 C CA . ASP A 1 84 ? -40.158 1.700 45.632 1.00 85.38 84 ASP A CA 1
ATOM 660 C C . ASP A 1 84 ? -39.724 2.697 44.540 1.00 85.38 84 ASP A C 1
ATOM 662 O O . ASP A 1 84 ? -40.549 3.127 43.738 1.00 85.38 84 ASP A O 1
ATOM 666 N N . ALA A 1 85 ? -38.430 3.022 44.457 1.00 86.19 85 ALA A N 1
ATOM 667 C CA . ALA A 1 85 ? -37.856 3.936 43.468 1.00 86.19 85 ALA A CA 1
ATOM 668 C C . ALA A 1 85 ? -37.259 3.230 42.234 1.00 86.19 85 ALA A C 1
ATOM 670 O O . ALA A 1 85 ? -36.850 3.898 41.278 1.00 86.19 85 ALA A O 1
ATOM 671 N N . VAL A 1 86 ? -37.206 1.890 42.217 1.00 85.00 86 VAL A N 1
ATOM 672 C CA . VAL A 1 86 ? -36.616 1.102 41.116 1.00 85.00 86 VAL A CA 1
ATOM 673 C C . VAL A 1 86 ? -37.204 1.506 39.765 1.00 85.00 86 VAL A C 1
ATOM 675 O O . VAL A 1 86 ? -36.460 1.871 38.857 1.00 85.00 86 VAL A O 1
ATOM 678 N N . THR A 1 87 ? -38.533 1.532 39.650 1.00 79.56 87 THR A N 1
ATOM 679 C CA . THR A 1 87 ? -39.237 1.805 38.387 1.00 79.56 87 THR A CA 1
ATOM 680 C C . THR A 1 87 ? -38.974 3.199 37.829 1.00 79.56 87 THR A C 1
ATOM 682 O O . THR A 1 87 ? -39.150 3.409 36.634 1.00 79.56 87 THR A O 1
ATOM 685 N N . THR A 1 88 ? -38.563 4.155 38.664 1.00 82.31 88 THR A N 1
ATOM 686 C CA . THR A 1 88 ? -38.262 5.534 38.254 1.00 82.31 88 THR A CA 1
ATOM 687 C C . THR A 1 88 ? -36.772 5.800 38.058 1.00 82.31 88 THR A C 1
ATOM 689 O O . THR A 1 88 ? -36.414 6.721 37.331 1.00 82.31 88 THR A O 1
ATOM 692 N N . SER A 1 89 ? -35.891 5.028 38.701 1.00 79.56 89 SER A N 1
ATOM 693 C CA . SER A 1 89 ? -34.449 5.324 38.762 1.00 79.56 89 SER A CA 1
ATOM 694 C C . SER A 1 89 ? -33.556 4.302 38.053 1.00 79.56 89 SER A C 1
ATOM 696 O O . SER A 1 89 ? -32.370 4.586 37.834 1.00 79.56 89 SER A O 1
ATOM 698 N N . CYS A 1 90 ? -34.110 3.141 37.692 1.00 85.00 90 CYS A N 1
ATOM 699 C CA . CYS A 1 90 ? -33.421 2.031 37.048 1.00 85.00 90 CYS A CA 1
ATOM 700 C C . CYS A 1 90 ? -34.373 1.271 36.109 1.00 85.00 90 CYS A C 1
ATOM 702 O O . CYS A 1 90 ? -35.187 0.462 36.549 1.00 85.00 90 CYS A O 1
ATOM 704 N N . GLN A 1 91 ? -34.276 1.536 34.806 1.00 82.75 91 GLN A N 1
ATOM 705 C CA . GLN A 1 91 ? -35.112 0.897 33.789 1.00 82.75 91 GLN A CA 1
ATOM 706 C C . GLN A 1 91 ? -34.250 0.124 32.789 1.00 82.75 91 GLN A C 1
ATOM 708 O O . GLN A 1 91 ? -33.202 0.603 32.360 1.00 82.75 91 GLN A O 1
ATOM 713 N N . ALA A 1 92 ? -34.706 -1.073 32.420 1.00 76.50 92 ALA A N 1
ATOM 714 C CA . ALA A 1 92 ? -34.124 -1.857 31.336 1.00 76.50 92 ALA A CA 1
ATOM 715 C C . ALA A 1 92 ? -34.247 -1.106 29.988 1.00 76.50 92 ALA A C 1
ATOM 717 O O . ALA A 1 92 ? -35.183 -0.320 29.820 1.00 76.50 92 ALA A O 1
ATOM 718 N N . PRO A 1 93 ? -33.357 -1.353 29.008 1.00 75.31 93 PRO A N 1
ATOM 719 C CA . PRO A 1 93 ? -32.279 -2.349 29.014 1.00 75.31 93 PRO A CA 1
ATOM 720 C C . PRO A 1 93 ? -30.959 -1.852 29.624 1.00 75.31 93 PRO A C 1
ATOM 722 O O . PRO A 1 93 ? -30.078 -2.656 29.896 1.00 75.31 93 PRO A O 1
ATOM 725 N N . SER A 1 94 ? -30.811 -0.550 29.880 1.00 82.88 94 SER A N 1
ATOM 726 C CA . SER A 1 94 ? -29.565 0.051 30.378 1.00 82.88 94 SER A CA 1
ATOM 727 C C . SER A 1 94 ? -29.404 -0.016 31.899 1.00 82.88 94 SER A C 1
ATOM 729 O O . SER A 1 94 ? -28.536 0.663 32.450 1.00 82.88 94 SER A O 1
ATOM 731 N N . CYS A 1 95 ? -30.234 -0.800 32.591 1.00 91.00 95 CYS A N 1
ATOM 732 C CA . CYS A 1 95 ? -30.169 -0.977 34.032 1.00 91.00 95 CYS A CA 1
ATOM 733 C C . CYS A 1 95 ? -30.564 -2.392 34.470 1.00 91.00 95 CYS A C 1
ATOM 735 O O . CYS A 1 95 ? -31.558 -2.938 33.990 1.00 91.00 95 CYS A O 1
ATOM 737 N N . ALA A 1 96 ? -29.821 -2.937 35.431 1.00 91.81 96 ALA A N 1
ATOM 738 C CA . ALA A 1 96 ? -30.080 -4.202 36.107 1.00 91.81 96 ALA A CA 1
ATOM 739 C C . ALA A 1 96 ? -30.248 -3.979 37.619 1.00 91.81 96 ALA A C 1
ATOM 741 O O . ALA A 1 96 ? -29.578 -3.124 38.203 1.00 91.81 96 ALA A O 1
ATOM 742 N N . VAL A 1 97 ? -31.134 -4.758 38.250 1.00 93.38 97 VAL A N 1
ATOM 743 C CA . VAL A 1 97 ? -31.417 -4.725 39.698 1.00 93.38 97 VAL A CA 1
ATOM 744 C C . VAL A 1 97 ? -31.362 -6.132 40.266 1.00 93.38 97 VAL A C 1
ATOM 746 O O . VAL A 1 97 ? -31.817 -7.076 39.624 1.00 93.38 97 VAL A O 1
ATOM 749 N N . CYS A 1 98 ? -30.859 -6.265 41.487 1.00 92.44 98 CYS A N 1
ATOM 750 C CA . CYS A 1 98 ? -30.744 -7.543 42.178 1.00 92.44 98 CYS A CA 1
ATOM 751 C C . CYS A 1 98 ? -30.770 -7.358 43.709 1.00 92.44 98 CYS A C 1
ATOM 753 O O . CYS A 1 98 ? -30.656 -6.242 44.221 1.00 92.44 98 CYS A O 1
ATOM 755 N N . GLU A 1 99 ? -30.978 -8.455 44.443 1.00 92.94 99 GLU A N 1
ATOM 756 C CA . GLU A 1 99 ? -31.391 -8.421 45.860 1.00 92.94 99 GLU A CA 1
ATOM 757 C C . GLU A 1 99 ? -30.434 -9.165 46.816 1.00 92.94 99 GLU A C 1
ATOM 759 O O . GLU A 1 99 ? -30.756 -9.338 47.988 1.00 92.94 99 GLU A O 1
ATOM 764 N N . PHE A 1 100 ? -29.259 -9.608 46.347 1.00 90.12 100 PHE A N 1
ATOM 765 C CA . PHE A 1 100 ? -28.260 -10.307 47.173 1.00 90.12 100 PHE A CA 1
ATOM 766 C C . PHE A 1 100 ? -26.938 -9.534 47.268 1.00 90.12 100 PHE A C 1
ATOM 768 O O . PHE A 1 100 ? -26.661 -8.651 46.460 1.00 90.12 100 PHE A O 1
ATOM 775 N N . GLU A 1 101 ? -26.128 -9.815 48.291 1.00 92.00 101 GLU A N 1
ATOM 776 C CA . GLU A 1 101 ? -24.910 -9.036 48.548 1.00 92.00 101 GLU A CA 1
ATOM 777 C C . GLU A 1 101 ? -23.961 -9.037 47.341 1.00 92.00 101 GLU A C 1
ATOM 779 O O . GLU A 1 101 ? -23.634 -10.089 46.793 1.00 92.00 101 GLU A O 1
ATOM 784 N N . GLY A 1 102 ? -23.520 -7.846 46.928 1.00 91.56 102 GLY A N 1
ATOM 785 C CA . GLY A 1 102 ? -22.572 -7.658 45.829 1.00 91.56 102 GLY A CA 1
ATOM 786 C C . GLY A 1 102 ? -23.095 -8.062 44.448 1.00 91.56 102 GLY A C 1
ATOM 787 O O . GLY A 1 102 ? -22.310 -8.104 43.512 1.00 91.56 102 GLY A O 1
ATOM 788 N N . CYS A 1 103 ? -24.392 -8.335 44.299 1.00 92.19 103 CYS A N 1
ATOM 789 C CA . CYS A 1 103 ? -24.974 -8.880 43.070 1.00 92.19 103 CYS A CA 1
ATOM 790 C C . CYS A 1 103 ? -24.897 -7.952 41.857 1.00 92.19 103 CYS A C 1
ATOM 792 O O . CYS A 1 103 ? -25.033 -8.392 40.721 1.00 92.19 103 CYS A O 1
ATOM 794 N N . ASN A 1 104 ? -24.711 -6.652 42.080 1.00 94.12 104 ASN A N 1
ATOM 795 C CA . ASN A 1 104 ? -24.518 -5.691 41.011 1.00 94.12 104 ASN A CA 1
ATOM 796 C C . ASN A 1 104 ? -23.067 -5.734 40.526 1.00 94.12 104 ASN A C 1
ATOM 798 O O . ASN A 1 104 ? -22.441 -4.683 40.432 1.00 94.12 104 ASN A O 1
ATOM 802 N N . ASP A 1 105 ? -22.541 -6.929 40.244 1.00 92.69 105 ASP A N 1
ATOM 803 C CA . ASP A 1 105 ? -21.186 -7.226 39.766 1.00 92.69 105 ASP A CA 1
ATOM 804 C C . ASP A 1 105 ? -21.140 -7.624 38.285 1.00 92.69 105 ASP A C 1
ATOM 806 O O . ASP A 1 105 ? -20.106 -8.074 37.795 1.00 92.69 105 ASP A O 1
ATOM 810 N N . HIS A 1 106 ? -22.246 -7.414 37.563 1.00 92.69 106 HIS A N 1
ATOM 811 C CA . HIS A 1 106 ? -22.403 -7.803 36.164 1.00 92.69 106 HIS A CA 1
ATOM 812 C C . HIS A 1 106 ? -21.213 -7.361 35.305 1.00 92.69 106 HIS A C 1
ATOM 814 O O . HIS A 1 106 ? -20.662 -6.261 35.496 1.00 92.69 106 HIS A O 1
ATOM 820 N N . ASN A 1 107 ? -20.835 -8.232 34.364 1.00 93.31 107 ASN A N 1
ATOM 821 C CA . ASN A 1 107 ? -19.764 -7.948 33.424 1.00 93.31 107 ASN A CA 1
ATOM 822 C C . ASN A 1 107 ? -20.195 -6.836 32.454 1.00 93.31 107 ASN A C 1
ATOM 824 O O . ASN A 1 107 ? -21.387 -6.649 32.199 1.00 93.31 107 ASN A O 1
ATOM 828 N N . VAL A 1 108 ? -19.222 -6.100 31.920 1.00 93.19 108 VAL A N 1
ATOM 829 C CA . VAL A 1 108 ? -19.455 -5.054 30.915 1.00 93.19 108 VAL A CA 1
ATOM 830 C C . VAL A 1 108 ? -18.694 -5.431 29.661 1.00 93.19 108 VAL A C 1
ATOM 832 O O . VAL A 1 108 ? -17.500 -5.695 29.747 1.00 93.19 108 VAL A O 1
ATOM 835 N N . CYS A 1 109 ? -19.346 -5.435 28.507 1.00 95.44 109 CYS A N 1
ATOM 836 C CA . CYS A 1 109 ? -18.715 -5.743 27.225 1.00 95.44 109 CYS A CA 1
ATOM 837 C C . CYS A 1 109 ? -18.837 -4.565 26.266 1.00 95.44 109 CYS A C 1
ATOM 839 O O . CYS A 1 109 ? -19.708 -3.714 26.431 1.00 95.44 109 CYS A O 1
ATOM 841 N N . LYS A 1 110 ? -17.988 -4.532 25.234 1.00 96.19 110 LYS A N 1
ATOM 842 C CA . LYS A 1 110 ? -18.253 -3.688 24.068 1.00 96.19 110 LYS A CA 1
ATOM 843 C C . LYS A 1 110 ? -19.405 -4.287 23.257 1.00 96.19 110 LYS A C 1
ATOM 845 O O . LYS A 1 110 ? -19.484 -5.509 23.123 1.00 96.19 110 LYS A O 1
ATOM 850 N N . SER A 1 111 ? -20.257 -3.432 22.706 1.00 95.69 111 SER A N 1
ATOM 851 C CA . SER A 1 111 ? -21.483 -3.778 21.999 1.00 95.69 111 SER A CA 1
ATOM 852 C C . SER A 1 111 ? -21.720 -2.829 20.831 1.00 95.69 111 SER A C 1
ATOM 854 O O . SER A 1 111 ? -21.746 -1.608 20.994 1.00 95.69 111 SER A O 1
ATOM 856 N N . CYS A 1 112 ? -21.812 -3.398 19.635 1.00 96.75 112 CYS A N 1
ATOM 857 C CA . CYS A 1 112 ? -22.070 -2.690 18.389 1.00 96.75 112 CYS A CA 1
ATOM 858 C C . CYS A 1 112 ? -22.452 -3.683 17.290 1.00 96.75 112 CYS A C 1
ATOM 860 O O . CYS A 1 112 ? -22.077 -4.855 17.313 1.00 96.75 112 CYS A O 1
ATOM 862 N N . SER A 1 113 ? -23.209 -3.198 16.317 1.00 96.00 113 SER A N 1
ATOM 863 C CA . SER A 1 113 ? -23.722 -3.983 15.200 1.00 96.00 113 SER A CA 1
ATOM 864 C C . SER A 1 113 ? -22.823 -3.873 13.968 1.00 96.00 113 SER A C 1
ATOM 866 O O . SER A 1 113 ? -21.968 -2.993 13.870 1.00 96.00 113 SER A O 1
ATOM 868 N N . THR A 1 114 ? -23.101 -4.683 12.946 1.00 95.06 114 THR A N 1
ATOM 869 C CA . THR A 1 114 ? -22.424 -4.563 11.645 1.00 95.06 114 THR A CA 1
ATOM 870 C C . THR A 1 114 ? -22.696 -3.228 10.938 1.00 95.06 114 THR A C 1
ATOM 872 O O . THR A 1 114 ? -21.939 -2.851 10.045 1.00 95.06 114 THR A O 1
ATOM 875 N N . SER A 1 115 ? -23.734 -2.474 11.321 1.00 92.69 115 SER A N 1
ATOM 876 C CA . SER A 1 115 ? -23.981 -1.129 10.773 1.00 92.69 115 SER A CA 1
ATOM 877 C C . SER A 1 115 ? -23.080 -0.040 11.361 1.00 92.69 115 SER A C 1
ATOM 879 O O . SER A 1 115 ? -22.960 1.035 10.775 1.00 92.69 115 SER A O 1
ATOM 881 N N . ASP A 1 116 ? -22.393 -0.313 12.470 1.00 92.69 116 ASP A N 1
ATOM 882 C CA . ASP A 1 116 ? -21.536 0.659 13.137 1.00 92.69 116 ASP A CA 1
ATOM 883 C C . ASP A 1 116 ? -20.148 0.723 12.476 1.00 92.69 116 ASP A C 1
ATOM 885 O O . ASP A 1 116 ? -19.341 -0.204 12.570 1.00 92.69 116 ASP A O 1
ATOM 889 N N . ALA A 1 117 ? -19.835 1.858 11.840 1.00 86.81 117 ALA A N 1
ATOM 890 C CA . ALA A 1 117 ? -18.581 2.079 11.101 1.00 86.81 117 ALA A CA 1
ATOM 891 C C . ALA A 1 117 ? -17.303 1.873 11.937 1.00 86.81 117 ALA A C 1
ATOM 893 O O . ALA A 1 117 ? -16.254 1.510 11.407 1.00 86.81 117 ALA A O 1
ATOM 894 N N . ASP A 1 118 ? -17.392 2.097 13.249 1.00 91.12 118 ASP A N 1
ATOM 895 C CA . ASP A 1 118 ? -16.266 1.998 14.180 1.00 91.12 118 ASP A CA 1
ATOM 896 C C . ASP A 1 118 ? -16.261 0.694 14.989 1.00 91.12 118 ASP A C 1
ATOM 898 O O . ASP A 1 118 ? -15.385 0.492 15.831 1.00 91.12 118 ASP A O 1
ATOM 902 N N . CYS A 1 119 ? -17.187 -0.231 14.708 1.00 94.25 119 CYS A N 1
ATOM 903 C CA . CYS A 1 119 ? -17.268 -1.504 15.422 1.00 94.25 119 CYS A CA 1
ATOM 904 C C . CYS A 1 119 ? -16.061 -2.413 15.168 1.00 94.25 119 CYS A C 1
ATOM 906 O O . CYS A 1 119 ? -15.898 -3.409 15.851 1.00 94.25 119 CYS A O 1
ATOM 908 N N . SER A 1 120 ? -15.152 -2.097 14.245 1.00 93.19 120 SER A N 1
ATOM 909 C CA . SER A 1 120 ? -13.895 -2.840 14.086 1.00 93.19 120 SER A CA 1
ATOM 910 C C . SER A 1 120 ? -12.750 -2.323 14.960 1.00 93.19 120 SER A C 1
ATOM 912 O O . SER A 1 120 ? -11.702 -2.958 14.977 1.00 93.19 120 SER A O 1
ATOM 914 N N . ARG A 1 121 ? -12.920 -1.196 15.672 1.00 92.38 121 ARG A N 1
ATOM 915 C CA . ARG A 1 121 ? -11.812 -0.450 16.301 1.00 92.38 121 ARG A CA 1
ATOM 916 C C . ARG A 1 121 ? -12.170 0.249 17.621 1.00 92.38 121 ARG A C 1
ATOM 918 O O . ARG A 1 121 ? -11.672 1.338 17.891 1.00 92.38 121 ARG A O 1
ATOM 925 N N . THR A 1 122 ? -13.056 -0.336 18.423 1.00 92.19 122 THR A N 1
ATOM 926 C CA . THR A 1 122 ? -13.475 0.266 19.702 1.00 92.19 122 THR A CA 1
ATOM 927 C C . THR A 1 122 ? -12.302 0.414 20.665 1.00 92.19 122 THR A C 1
ATOM 929 O O . THR A 1 122 ? -11.444 -0.459 20.721 1.00 92.19 122 THR A O 1
ATOM 932 N N . ASN A 1 123 ? -12.304 1.449 21.492 1.00 88.00 123 ASN A N 1
ATOM 933 C CA . ASN A 1 123 ? -11.383 1.609 22.612 1.00 88.00 123 ASN A CA 1
ATOM 934 C C . ASN A 1 123 ? -12.111 1.389 23.946 1.00 88.00 123 ASN A C 1
ATOM 936 O O . ASN A 1 123 ? -13.306 1.663 24.053 1.00 88.00 123 ASN A O 1
ATOM 940 N N . VAL A 1 124 ? -11.399 0.962 24.994 1.00 83.75 124 VAL A N 1
ATOM 941 C CA . VAL A 1 124 ? -11.936 0.921 26.367 1.00 83.75 124 VAL A CA 1
ATOM 942 C C . VAL A 1 124 ? -12.590 2.239 26.790 1.00 83.75 124 VAL A C 1
ATOM 944 O O . VAL A 1 124 ? -13.626 2.201 27.447 1.00 83.75 124 VAL A O 1
ATOM 947 N N . SER A 1 125 ? -12.067 3.389 26.354 1.00 85.25 125 SER A N 1
ATOM 948 C CA . SER A 1 125 ? -12.619 4.714 26.660 1.00 85.25 125 SER A CA 1
ATOM 949 C C . SER A 1 125 ? -13.907 5.060 25.902 1.00 85.25 125 SER A C 1
ATOM 951 O O . SER A 1 125 ? -14.599 6.003 26.291 1.00 85.25 125 SER A O 1
ATOM 953 N N . ASP A 1 126 ? -14.270 4.304 24.859 1.00 86.94 126 ASP A N 1
ATOM 954 C CA . ASP A 1 126 ? -15.484 4.533 24.072 1.00 86.94 126 ASP A CA 1
ATOM 955 C C . ASP A 1 126 ? -16.721 4.017 24.814 1.00 86.94 126 ASP A C 1
ATOM 957 O O . ASP A 1 126 ? -17.258 2.950 24.504 1.00 86.94 126 ASP A O 1
ATOM 961 N N . LYS A 1 127 ? -17.187 4.796 25.792 1.00 89.19 127 LYS A N 1
ATOM 962 C CA . LYS A 1 127 ? -18.356 4.482 26.633 1.00 89.19 127 LYS A CA 1
ATOM 963 C C . LYS A 1 127 ? -19.642 4.234 25.837 1.00 89.19 127 LYS A C 1
ATOM 965 O O . LYS A 1 127 ? -20.512 3.494 26.274 1.00 89.19 127 LYS A O 1
ATOM 970 N N . LYS A 1 128 ? -19.762 4.828 24.641 1.00 89.12 128 LYS A N 1
ATOM 971 C CA . LYS A 1 128 ? -20.932 4.667 23.755 1.00 89.12 128 LYS A CA 1
ATOM 972 C C . LYS A 1 128 ? -21.172 3.221 23.306 1.00 89.12 128 LYS A C 1
ATOM 974 O O . LYS A 1 128 ? -22.256 2.919 22.825 1.00 89.12 128 LYS A O 1
ATOM 979 N N . PHE A 1 129 ? -20.153 2.372 23.417 1.00 92.88 129 PHE A N 1
ATOM 980 C CA . PHE A 1 129 ? -20.222 0.964 23.059 1.00 92.88 129 PHE A CA 1
ATOM 981 C C . PHE A 1 129 ? -20.319 0.056 24.285 1.00 92.88 129 PHE A C 1
ATOM 983 O O . PHE A 1 129 ? -20.234 -1.149 24.119 1.00 92.88 129 PHE A O 1
ATOM 990 N N . ASP A 1 130 ? -20.445 0.573 25.505 1.00 92.75 130 ASP A N 1
ATOM 991 C CA . ASP A 1 130 ? -20.522 -0.285 26.688 1.00 92.75 130 ASP A CA 1
ATOM 992 C C . ASP A 1 130 ? -21.933 -0.873 26.850 1.00 92.75 130 ASP A C 1
ATOM 994 O O . ASP A 1 130 ? -22.937 -0.173 26.735 1.00 92.75 130 ASP A O 1
ATOM 998 N N . GLU A 1 131 ? -22.006 -2.168 27.154 1.00 93.44 131 GLU A N 1
ATOM 999 C CA . GLU A 1 131 ? -23.235 -2.906 27.454 1.00 93.44 131 GLU A CA 1
ATOM 1000 C C . GLU A 1 131 ? -23.087 -3.643 28.789 1.00 93.44 131 GLU A C 1
ATOM 1002 O O . GLU A 1 131 ? -22.055 -4.261 29.059 1.00 93.44 131 GLU A O 1
ATOM 1007 N N . ILE A 1 132 ? -24.134 -3.597 29.619 1.00 93.19 132 ILE A N 1
ATOM 1008 C CA . ILE A 1 132 ? -24.223 -4.384 30.854 1.00 93.19 132 ILE A CA 1
ATOM 1009 C C . ILE A 1 132 ? -24.747 -5.776 30.508 1.00 93.19 132 ILE A C 1
ATOM 1011 O O . ILE A 1 132 ? -25.858 -5.910 30.000 1.00 93.19 132 ILE A O 1
ATOM 1015 N N . CYS A 1 133 ? -23.978 -6.811 30.835 1.00 93.81 133 CYS A N 1
ATOM 1016 C CA . CYS A 1 133 ? -24.375 -8.189 30.576 1.00 93.81 133 CYS A CA 1
ATOM 1017 C C . CYS A 1 133 ? -25.342 -8.748 31.627 1.00 93.81 133 CYS A C 1
ATOM 1019 O O . CYS A 1 133 ? -25.555 -8.160 32.685 1.00 93.81 133 CYS A O 1
ATOM 1021 N N . GLU A 1 134 ? -25.911 -9.927 31.357 1.00 92.25 134 GLU A N 1
ATOM 1022 C CA . GLU A 1 134 ? -26.870 -10.596 32.251 1.00 92.25 134 GLU A CA 1
ATOM 1023 C C . GLU A 1 134 ? -26.282 -10.934 33.632 1.00 92.25 134 GLU A C 1
ATOM 1025 O O . GLU A 1 134 ? -27.008 -10.923 34.621 1.00 92.25 134 GLU A O 1
ATOM 1030 N N . SER A 1 135 ? -24.981 -11.232 33.718 1.00 91.75 135 SER A N 1
ATOM 1031 C CA . SER A 1 135 ? -24.311 -11.592 34.974 1.00 91.75 135 SER A CA 1
ATOM 1032 C C . SER A 1 135 ? -22.806 -11.308 34.940 1.00 91.75 135 SER A C 1
ATOM 1034 O O . SER A 1 135 ? -22.244 -10.961 33.899 1.00 91.75 135 SER A O 1
ATOM 1036 N N . SER A 1 136 ? -22.116 -11.500 36.067 1.00 90.88 136 SER A N 1
ATOM 1037 C CA . SER A 1 136 ? -20.650 -11.409 36.148 1.00 90.88 136 SER A CA 1
ATOM 1038 C C . SER A 1 136 ? -19.906 -12.548 35.446 1.00 90.88 136 SER A C 1
ATOM 1040 O O . SER A 1 136 ? -18.716 -12.423 35.163 1.00 90.88 136 SER A O 1
ATOM 1042 N N . GLN A 1 137 ? -20.600 -13.645 35.134 1.00 92.06 137 GLN A N 1
ATOM 1043 C CA . GLN A 1 137 ? -20.053 -14.790 34.397 1.00 92.06 137 GLN A CA 1
ATOM 1044 C C . GLN A 1 137 ? -20.273 -14.679 32.886 1.00 92.06 137 GLN A C 1
ATOM 1046 O O . GLN A 1 137 ? -19.730 -15.483 32.134 1.00 92.06 137 GLN A O 1
ATOM 1051 N N . THR A 1 138 ? -21.077 -13.714 32.431 1.00 95.31 138 THR A N 1
ATOM 1052 C CA . THR A 1 138 ? -21.321 -13.520 31.003 1.00 95.31 138 THR A CA 1
ATOM 1053 C C . THR A 1 138 ? -20.049 -13.020 30.323 1.00 95.31 138 THR A C 1
ATOM 1055 O O . THR A 1 138 ? -19.476 -12.000 30.707 1.00 95.31 138 THR A O 1
ATOM 1058 N N . GLU A 1 139 ? -19.608 -13.752 29.309 1.00 96.81 139 GLU A N 1
ATOM 1059 C CA . GLU A 1 139 ? -18.430 -13.427 28.508 1.00 96.81 139 GLU A CA 1
ATOM 1060 C C . GLU A 1 139 ? -18.751 -12.370 27.444 1.00 96.81 139 GLU A C 1
ATOM 1062 O O . GLU A 1 139 ? -19.914 -12.092 27.150 1.00 96.81 139 GLU A O 1
ATOM 1067 N N . CYS A 1 140 ? -17.720 -11.779 26.851 1.00 97.62 140 CYS A N 1
ATOM 1068 C CA . CYS A 1 140 ? -17.858 -10.845 25.742 1.00 97.62 140 CYS A CA 1
ATOM 1069 C C . CYS A 1 140 ? -17.580 -11.539 24.412 1.00 97.62 140 CYS A C 1
ATOM 1071 O O . CYS A 1 140 ? -16.657 -12.347 24.320 1.00 97.62 140 CYS A O 1
ATOM 1073 N N . LEU A 1 141 ? -18.334 -11.180 23.374 1.00 98.12 141 LEU A N 1
ATOM 1074 C CA . LEU A 1 141 ? -18.141 -11.653 22.006 1.00 98.12 141 LEU A CA 1
ATOM 1075 C C . LEU A 1 141 ? -17.625 -10.517 21.113 1.00 98.12 141 LEU A C 1
ATOM 1077 O O . LEU A 1 141 ? -18.131 -9.394 21.170 1.00 98.12 141 LEU A O 1
ATOM 1081 N N . ALA A 1 142 ? -16.675 -10.824 20.234 1.00 97.56 142 ALA A N 1
ATOM 1082 C CA . ALA A 1 142 ? -16.455 -10.072 18.999 1.00 97.56 142 ALA A CA 1
ATOM 1083 C C . ALA A 1 142 ? -16.402 -11.051 17.825 1.00 97.56 142 ALA A C 1
ATOM 1085 O O . ALA A 1 142 ? -15.697 -12.057 17.886 1.00 97.56 142 ALA A O 1
ATOM 1086 N N . LYS A 1 143 ? -17.161 -10.787 16.763 1.00 96.94 143 LYS A N 1
ATOM 1087 C CA . LYS A 1 143 ? -17.281 -11.699 15.623 1.00 96.94 143 LYS A CA 1
ATOM 1088 C C . LYS A 1 143 ? -17.380 -10.937 14.312 1.00 96.94 143 LYS A C 1
ATOM 1090 O O . LYS A 1 143 ? -18.020 -9.895 14.241 1.00 96.94 143 LYS A O 1
ATOM 1095 N N . VAL A 1 144 ? -16.766 -11.476 13.265 1.00 96.19 144 VAL A N 1
ATOM 1096 C CA . VAL A 1 144 ? -16.942 -11.004 11.894 1.00 96.19 144 VAL A CA 1
ATOM 1097 C C . VAL A 1 144 ? -18.157 -11.695 11.269 1.00 96.19 144 VAL A C 1
ATOM 1099 O O . VAL A 1 144 ? -18.239 -12.924 11.248 1.00 96.19 144 VAL A O 1
ATOM 1102 N N . ILE A 1 145 ? -19.094 -10.902 10.756 1.00 95.12 145 ILE A N 1
ATOM 1103 C CA . ILE A 1 145 ? -20.296 -11.315 10.027 1.00 95.12 145 ILE A CA 1
ATOM 1104 C C . ILE A 1 145 ? -20.302 -10.532 8.713 1.00 95.12 145 ILE A C 1
ATOM 1106 O O . ILE A 1 145 ? -20.291 -9.303 8.731 1.00 95.12 145 ILE A O 1
ATOM 1110 N N . ASP A 1 146 ? -20.256 -11.238 7.581 1.00 93.12 146 ASP A N 1
ATOM 1111 C CA . ASP A 1 146 ? -20.213 -10.646 6.234 1.00 93.12 146 ASP A CA 1
ATOM 1112 C C . ASP A 1 146 ? -19.141 -9.544 6.081 1.00 93.12 146 ASP A C 1
ATOM 1114 O O . ASP A 1 146 ? -19.382 -8.468 5.540 1.00 93.12 146 ASP A O 1
ATOM 1118 N N . GLY A 1 147 ? -17.943 -9.795 6.625 1.00 93.38 147 GLY A N 1
ATOM 1119 C CA . GLY A 1 147 ? -16.805 -8.865 6.604 1.00 93.38 147 GLY A CA 1
ATOM 1120 C C . GLY A 1 147 ? -16.863 -7.739 7.649 1.00 93.38 147 GLY A C 1
ATOM 1121 O O . GLY A 1 147 ? -15.870 -7.041 7.865 1.00 93.38 147 GLY A O 1
ATOM 1122 N N . LYS A 1 148 ? -17.974 -7.570 8.363 1.00 95.31 148 LYS A N 1
ATOM 1123 C CA . LYS A 1 148 ? -18.164 -6.501 9.355 1.00 95.31 148 LYS A CA 1
ATOM 1124 C C . LYS A 1 148 ? -18.118 -7.052 10.769 1.00 95.31 148 LYS A C 1
ATOM 1126 O O . LYS A 1 148 ? -18.363 -8.232 10.982 1.00 95.31 148 LYS A O 1
ATOM 1131 N N . VAL A 1 149 ? -17.774 -6.219 11.745 1.00 96.12 149 VAL A N 1
ATOM 1132 C CA . VAL A 1 149 ? -17.665 -6.665 13.140 1.00 96.12 149 VAL A CA 1
ATOM 1133 C C . VAL A 1 149 ? -18.990 -6.459 13.860 1.00 96.12 149 VAL A C 1
ATOM 1135 O O . VAL A 1 149 ? -19.605 -5.407 13.733 1.00 96.12 149 VAL A O 1
ATOM 1138 N N . GLU A 1 150 ? -19.397 -7.467 14.619 1.00 97.00 150 GLU A N 1
ATOM 1139 C CA . GLU A 1 150 ? -20.393 -7.391 15.680 1.00 97.00 150 GLU A CA 1
ATOM 1140 C C . GLU A 1 150 ? -19.679 -7.575 17.023 1.00 97.00 150 GLU A C 1
ATOM 1142 O O . GLU A 1 150 ? -18.786 -8.420 17.163 1.00 97.00 150 GLU A O 1
ATOM 1147 N N . ARG A 1 151 ? -20.099 -6.804 18.024 1.00 97.75 151 ARG A N 1
ATOM 1148 C CA . ARG A 1 151 ? -19.738 -7.000 19.426 1.00 97.75 151 ARG A CA 1
ATOM 1149 C C . ARG A 1 151 ? -20.995 -7.021 20.277 1.00 97.75 151 ARG A C 1
ATOM 1151 O O . ARG A 1 151 ? -21.941 -6.306 19.965 1.00 97.75 151 ARG A O 1
ATOM 1158 N N . ARG A 1 152 ? -20.991 -7.816 21.345 1.00 97.12 152 ARG A N 1
ATOM 1159 C CA . ARG A 1 152 ? -22.078 -7.893 22.335 1.00 97.12 152 ARG A CA 1
ATOM 1160 C C . ARG A 1 152 ? -21.667 -8.750 23.528 1.00 97.12 152 ARG A C 1
ATOM 1162 O O . ARG A 1 152 ? -20.647 -9.444 23.480 1.00 97.12 152 ARG A O 1
ATOM 1169 N N . CYS A 1 153 ? -22.500 -8.776 24.562 1.00 97.38 153 CYS A N 1
ATOM 1170 C CA . CYS A 1 153 ? -22.469 -9.861 25.540 1.00 97.38 153 CYS A CA 1
ATOM 1171 C C . CYS A 1 153 ? -22.721 -11.222 24.851 1.00 97.38 153 CYS A C 1
ATOM 1173 O O . CYS A 1 153 ? -23.601 -11.365 23.990 1.00 97.38 153 CYS A O 1
ATOM 1175 N N . ALA A 1 154 ? -21.926 -12.229 25.212 1.00 97.56 154 ALA A N 1
ATOM 1176 C CA . ALA A 1 154 ? -22.018 -13.570 24.653 1.00 97.56 154 ALA A CA 1
ATOM 1177 C C . ALA A 1 154 ? -23.253 -14.315 25.185 1.00 97.56 154 ALA A C 1
ATOM 1179 O O . ALA A 1 154 ? -23.655 -14.180 26.340 1.00 97.56 154 ALA A O 1
ATOM 1180 N N . GLN A 1 155 ? -23.842 -15.133 24.323 1.00 96.25 155 GLN A N 1
ATOM 1181 C CA . GLN A 1 155 ? -24.928 -16.057 24.617 1.00 96.25 155 GLN A CA 1
ATOM 1182 C C . GLN A 1 155 ? -24.354 -17.460 24.823 1.00 96.25 155 GLN A C 1
ATOM 1184 O O . GLN A 1 155 ? -23.318 -17.807 24.262 1.00 96.25 155 GLN A O 1
ATOM 1189 N N . LYS A 1 156 ? -25.065 -18.328 25.554 1.00 91.88 156 LYS A N 1
ATOM 1190 C CA . LYS A 1 156 ? -24.620 -19.719 25.807 1.00 91.88 156 LYS A CA 1
ATOM 1191 C C . LYS A 1 156 ? -24.380 -20.542 24.533 1.00 91.88 156 LYS A C 1
ATOM 1193 O O . LYS A 1 156 ? -23.675 -21.544 24.576 1.00 91.88 156 LYS A O 1
ATOM 1198 N N . THR A 1 157 ? -25.009 -20.160 23.424 1.00 93.44 157 THR A N 1
ATOM 1199 C CA . THR A 1 157 ? -24.872 -20.813 22.116 1.00 93.44 157 THR A CA 1
ATOM 1200 C C . THR A 1 157 ? -23.707 -20.279 21.288 1.00 93.44 157 THR A C 1
ATOM 1202 O O . THR A 1 157 ? -23.424 -20.846 20.234 1.00 93.44 157 THR A O 1
ATOM 1205 N N . ASP A 1 158 ? -23.052 -19.194 21.710 1.00 95.25 158 ASP A N 1
ATOM 1206 C CA . ASP A 1 158 ? -21.917 -18.643 20.978 1.00 95.25 158 ASP A CA 1
ATOM 1207 C C . ASP A 1 158 ? -20.707 -19.561 21.119 1.00 95.25 158 ASP A C 1
ATOM 1209 O O . ASP A 1 158 ? -20.236 -19.861 22.214 1.00 95.25 158 ASP A O 1
ATOM 1213 N N . GLN A 1 159 ? -20.199 -20.009 19.977 1.00 89.38 159 GLN A N 1
ATOM 1214 C CA . GLN A 1 159 ? -18.976 -20.788 19.884 1.00 89.38 159 GLN A CA 1
ATOM 1215 C C . GLN A 1 159 ? -18.118 -20.213 18.765 1.00 89.38 159 GLN A C 1
ATOM 1217 O O . GLN A 1 159 ? -18.581 -20.040 17.634 1.00 89.38 159 GLN A O 1
ATOM 1222 N N . CYS A 1 160 ? -16.860 -19.924 19.080 1.00 93.44 160 CYS A N 1
ATOM 1223 C CA . CYS A 1 160 ? -15.884 -19.466 18.106 1.00 93.44 160 CYS A CA 1
ATOM 1224 C C . CYS A 1 160 ? -15.001 -20.635 17.678 1.00 93.44 160 CYS A C 1
ATOM 1226 O O . CYS A 1 160 ? -14.188 -21.128 18.451 1.00 93.44 160 CYS A O 1
ATOM 1228 N N . SER A 1 161 ? -15.174 -21.092 16.437 1.00 88.25 161 SER A N 1
ATOM 1229 C CA . SER A 1 161 ? -14.319 -22.134 15.847 1.00 88.25 161 SER A CA 1
ATOM 1230 C C . SER A 1 161 ? -13.033 -21.571 15.236 1.00 88.25 161 SER A C 1
ATOM 1232 O O . SER A 1 161 ? -12.062 -22.304 15.084 1.00 88.25 161 SER A O 1
ATOM 1234 N N . ASN A 1 162 ? -13.030 -20.284 14.880 1.00 89.44 162 ASN A N 1
ATOM 1235 C CA . ASN A 1 162 ? -11.877 -19.569 14.343 1.00 89.44 162 ASN A CA 1
ATOM 1236 C C . ASN A 1 162 ? -11.625 -18.314 15.186 1.00 89.44 162 ASN A C 1
ATOM 1238 O O . ASN A 1 162 ? -12.438 -17.389 15.154 1.00 89.44 162 ASN A O 1
ATOM 1242 N N . ASN A 1 163 ? -10.495 -18.294 15.896 1.00 89.25 163 ASN A N 1
ATOM 1243 C CA . ASN A 1 163 ? -10.109 -17.201 16.788 1.00 89.25 163 ASN A CA 1
ATOM 1244 C C . ASN A 1 163 ? -9.729 -15.906 16.052 1.00 89.25 163 ASN A C 1
ATOM 1246 O O . ASN A 1 163 ? -9.709 -14.845 16.674 1.00 89.25 163 ASN A O 1
ATOM 1250 N N . ASP A 1 164 ? -9.466 -15.966 14.745 1.00 90.88 164 ASP A N 1
ATOM 1251 C CA . ASP A 1 164 ? -9.127 -14.783 13.952 1.00 90.88 164 ASP A CA 1
ATOM 1252 C C . ASP A 1 164 ? -10.373 -13.954 13.627 1.00 90.88 164 ASP A C 1
ATOM 1254 O O . ASP A 1 164 ? -10.324 -12.729 13.602 1.00 90.88 164 ASP A O 1
ATOM 1258 N N . THR A 1 165 ? -11.519 -14.610 13.424 1.00 95.06 165 THR A N 1
ATOM 1259 C CA . THR A 1 165 ? -12.779 -13.959 13.026 1.00 95.06 165 THR A CA 1
ATOM 1260 C C . THR A 1 165 ? -13.870 -14.035 14.089 1.00 95.06 165 THR A C 1
ATOM 1262 O O . THR A 1 165 ? -14.964 -13.516 13.882 1.00 95.06 165 THR A O 1
ATOM 1265 N N . CYS A 1 166 ? -13.626 -14.708 15.210 1.00 97.06 166 CYS A N 1
ATOM 1266 C CA . CYS A 1 166 ? -14.559 -14.818 16.325 1.00 97.06 166 CYS A CA 1
ATOM 1267 C C . CYS A 1 166 ? -13.779 -15.009 17.624 1.00 97.06 166 CYS A C 1
ATOM 1269 O O . CYS A 1 166 ? -12.976 -15.927 17.719 1.00 97.06 166 CYS A O 1
ATOM 1271 N N . ILE A 1 167 ? -14.048 -14.200 18.644 1.00 97.00 167 ILE A N 1
ATOM 1272 C CA . ILE A 1 167 ? -13.535 -14.418 19.996 1.00 97.00 167 ILE A CA 1
ATOM 1273 C C . ILE A 1 167 ? -14.669 -14.359 21.013 1.00 97.00 167 ILE A C 1
ATOM 1275 O O . ILE A 1 167 ? -15.549 -13.502 20.928 1.00 97.00 167 ILE A O 1
ATOM 1279 N N . VAL A 1 168 ? -14.606 -15.261 21.989 1.00 97.19 168 VAL A N 1
ATOM 1280 C CA . VAL A 1 168 ? -15.314 -15.159 23.266 1.00 97.19 168 VAL A CA 1
ATOM 1281 C C . VAL A 1 168 ? -14.244 -14.985 24.338 1.00 97.19 168 VAL A C 1
ATOM 1283 O O . VAL A 1 168 ? -13.248 -15.710 24.332 1.00 97.19 168 VAL A O 1
ATOM 1286 N N . CYS A 1 169 ? -14.402 -14.002 25.217 1.00 95.56 169 CYS A N 1
ATOM 1287 C CA . CYS A 1 169 ? -13.436 -13.727 26.273 1.00 95.56 169 CYS A CA 1
ATOM 1288 C C . CYS A 1 169 ? -14.125 -13.388 27.594 1.00 95.56 169 CYS A C 1
ATOM 1290 O O . CYS A 1 169 ? -15.199 -12.788 27.623 1.00 95.56 169 CYS A O 1
ATOM 1292 N N . SER A 1 170 ? -13.483 -13.749 28.702 1.00 93.31 170 SER A N 1
ATOM 1293 C CA . SER A 1 170 ? -13.963 -13.430 30.044 1.00 93.31 170 SER A CA 1
ATOM 1294 C C . SER A 1 170 ? -13.313 -12.144 30.573 1.00 93.31 170 SER A C 1
ATOM 1296 O O . SER A 1 170 ? -12.138 -11.872 30.318 1.00 93.31 170 SER A O 1
ATOM 1298 N N . GLY A 1 171 ? -14.057 -11.389 31.382 1.00 90.81 171 GLY A N 1
ATOM 1299 C CA . GLY A 1 171 ? -13.616 -10.117 31.963 1.00 90.81 171 GLY A CA 1
ATOM 1300 C C . GLY A 1 171 ? -14.217 -8.907 31.254 1.00 90.81 171 GLY A C 1
ATOM 1301 O O . GLY A 1 171 ? -14.752 -9.022 30.151 1.00 90.81 171 GLY A O 1
ATOM 1302 N N . ALA A 1 172 ? -14.173 -7.747 31.909 1.00 91.31 172 ALA A N 1
ATOM 1303 C CA . ALA A 1 172 ? -14.860 -6.581 31.374 1.00 91.31 172 ALA A CA 1
ATOM 1304 C C . ALA A 1 172 ? -14.076 -5.947 30.228 1.00 91.31 172 ALA A C 1
ATOM 1306 O O . ALA A 1 172 ? -12.851 -5.841 30.279 1.00 91.31 172 ALA A O 1
ATOM 1307 N N . LEU A 1 173 ? -14.819 -5.518 29.212 1.00 93.56 173 LEU A N 1
ATOM 1308 C CA . LEU A 1 173 ? -14.355 -4.873 27.990 1.00 93.56 173 LEU A CA 1
ATOM 1309 C C . LEU A 1 173 ? -13.297 -5.683 27.225 1.00 93.56 173 LEU A C 1
ATOM 1311 O O . LEU A 1 173 ? -12.681 -5.150 26.318 1.00 93.56 173 LEU A O 1
ATOM 1315 N N . CYS A 1 174 ? -13.114 -6.976 27.517 1.00 94.38 174 CYS A N 1
ATOM 1316 C CA . CYS A 1 174 ? -12.046 -7.792 26.927 1.00 94.38 174 CYS A CA 1
ATOM 1317 C C . CYS A 1 174 ? -12.149 -7.949 25.399 1.00 94.38 174 CYS A C 1
ATOM 1319 O O . CYS A 1 174 ? -11.187 -8.364 24.754 1.00 94.38 174 CYS A O 1
ATOM 1321 N N . ASN A 1 175 ? -13.320 -7.647 24.827 1.00 96.06 175 ASN A N 1
ATOM 1322 C CA . ASN A 1 175 ? -13.581 -7.654 23.394 1.00 96.06 175 ASN A CA 1
ATOM 1323 C C . ASN A 1 175 ? -13.314 -6.293 22.722 1.00 96.06 175 ASN A C 1
ATOM 1325 O O . ASN A 1 175 ? -13.743 -6.103 21.583 1.00 96.06 175 ASN A O 1
ATOM 1329 N N . ASP A 1 176 ? -12.648 -5.347 23.396 1.00 94.62 176 ASP A N 1
ATOM 1330 C CA . ASP A 1 176 ? -12.238 -4.065 22.817 1.00 94.62 176 ASP A CA 1
ATOM 1331 C C . ASP A 1 176 ? -11.136 -4.204 21.743 1.00 94.62 176 ASP A C 1
ATOM 1333 O O . ASP A 1 176 ? -10.718 -5.296 21.353 1.00 94.62 176 ASP A O 1
ATOM 1337 N N . GLY A 1 177 ? -10.703 -3.067 21.208 1.00 94.19 177 GLY A N 1
ATOM 1338 C CA . GLY A 1 177 ? -9.554 -2.959 20.325 1.00 94.19 177 GLY A CA 1
ATOM 1339 C C . GLY A 1 177 ? -9.894 -3.127 18.851 1.00 94.19 177 GLY A C 1
ATOM 1340 O O . GLY A 1 177 ? -11.045 -3.023 18.415 1.00 94.19 177 GLY A O 1
ATOM 1341 N N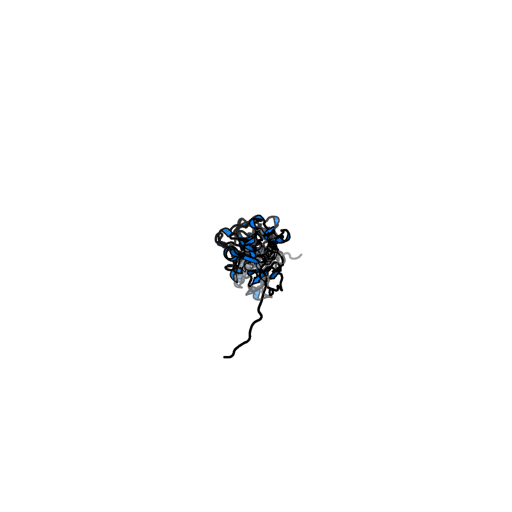 . ILE A 1 178 ? -8.852 -3.366 18.060 1.00 95.00 178 ILE A N 1
ATOM 1342 C CA . ILE A 1 178 ? -8.983 -3.680 16.638 1.00 95.00 178 ILE A CA 1
ATOM 1343 C C . ILE A 1 178 ? -9.347 -5.160 16.483 1.00 95.00 178 ILE A C 1
ATOM 1345 O O . ILE A 1 178 ? -8.687 -6.029 17.056 1.00 95.00 178 ILE A O 1
ATOM 1349 N N . PHE A 1 179 ? -10.401 -5.445 15.713 1.00 95.31 179 PHE A N 1
ATOM 1350 C CA . PHE A 1 179 ? -10.848 -6.807 15.434 1.00 95.31 179 PHE A CA 1
ATOM 1351 C C . PHE A 1 179 ? -11.214 -7.017 13.948 1.00 95.31 179 PHE A C 1
ATOM 1353 O O . PHE A 1 179 ? -11.958 -6.214 13.370 1.00 95.31 179 PHE A O 1
ATOM 1360 N N . PRO A 1 180 ? -10.757 -8.107 13.305 1.00 95.12 180 PRO A N 1
ATOM 1361 C CA . PRO A 1 180 ? -9.647 -8.991 13.700 1.00 95.12 180 PRO A CA 1
ATOM 1362 C C . PRO A 1 180 ? -8.351 -8.235 14.030 1.00 95.12 180 PRO A C 1
ATOM 1364 O O . PRO A 1 180 ? -8.178 -7.114 13.563 1.00 95.12 180 PRO A O 1
ATOM 1367 N N . ARG A 1 181 ? -7.444 -8.818 14.829 1.00 92.00 181 ARG A N 1
ATOM 1368 C CA . ARG A 1 181 ? -6.229 -8.109 15.299 1.00 92.00 181 ARG A CA 1
ATOM 1369 C C . ARG A 1 181 ? -5.313 -7.661 14.158 1.00 92.00 181 ARG A C 1
ATOM 1371 O O . ARG A 1 181 ? -4.845 -6.532 14.170 1.00 92.00 181 ARG A O 1
ATOM 1378 N N . GLU A 1 182 ? -5.131 -8.522 13.160 1.00 89.12 182 GLU A N 1
ATOM 1379 C CA . GLU A 1 182 ? -4.277 -8.279 11.984 1.00 89.12 182 GLU A CA 1
ATOM 1380 C C . GLU A 1 182 ? -5.051 -7.649 10.814 1.00 89.12 182 GLU A C 1
ATOM 1382 O O . GLU A 1 182 ? -4.724 -7.833 9.641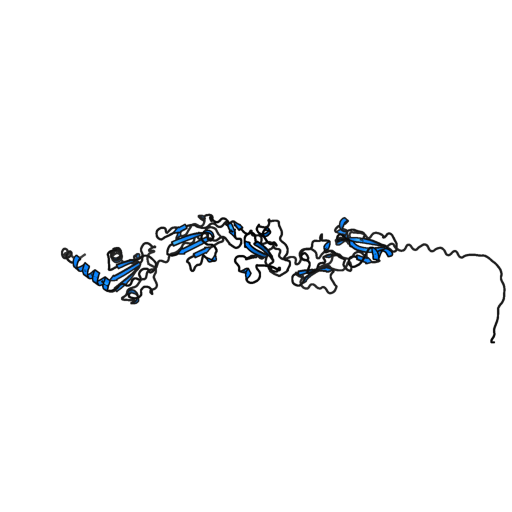 1.00 89.12 182 GLU A O 1
ATOM 1387 N N . ARG A 1 183 ? -6.148 -6.946 11.109 1.00 92.88 183 ARG A N 1
ATOM 1388 C CA . ARG A 1 183 ? -6.959 -6.283 10.089 1.00 92.88 183 ARG A CA 1
ATOM 1389 C C . ARG A 1 183 ? -6.167 -5.152 9.440 1.00 92.88 183 ARG A C 1
ATOM 1391 O O . ARG A 1 183 ? -5.692 -4.257 10.135 1.00 92.88 183 ARG A O 1
ATOM 1398 N N . LEU A 1 184 ? -6.110 -5.170 8.108 1.00 95.69 184 LEU A N 1
ATOM 1399 C CA . LEU A 1 184 ? -5.433 -4.150 7.313 1.00 95.69 184 LEU A CA 1
ATOM 1400 C C . LEU A 1 184 ? -5.942 -2.744 7.666 1.00 95.69 184 LEU A C 1
ATOM 1402 O O . LEU A 1 184 ? -7.154 -2.500 7.741 1.00 95.69 184 LEU A O 1
ATOM 1406 N N . SER A 1 185 ? -5.006 -1.818 7.853 1.00 94.88 185 SER A N 1
ATOM 1407 C CA . SER A 1 185 ? -5.278 -0.384 7.880 1.00 94.88 185 SER A CA 1
ATOM 1408 C C . SER A 1 185 ? -4.791 0.278 6.598 1.00 94.88 185 SER A C 1
ATOM 1410 O O . SER A 1 185 ? -3.769 -0.100 6.028 1.00 94.88 185 SER A O 1
ATOM 1412 N N . CYS A 1 186 ? -5.541 1.272 6.137 1.00 95.88 186 CYS A N 1
ATOM 1413 C CA . CYS A 1 186 ? -5.188 2.081 4.982 1.00 95.88 186 CYS A CA 1
ATOM 1414 C C . CYS A 1 186 ? -5.459 3.548 5.288 1.00 95.88 186 CYS A C 1
ATOM 1416 O O . CYS A 1 186 ? -6.355 3.898 6.064 1.00 95.88 186 CYS A O 1
ATOM 1418 N N . PHE A 1 187 ? -4.763 4.439 4.594 1.00 95.62 187 PHE A N 1
ATOM 1419 C CA . PHE A 1 187 ? -5.204 5.818 4.524 1.00 95.62 187 PHE A CA 1
ATOM 1420 C C . PHE A 1 187 ? -6.512 5.909 3.739 1.00 95.62 187 PHE A C 1
ATOM 1422 O O . PHE A 1 187 ? -6.641 5.338 2.655 1.00 95.62 187 PHE A O 1
ATOM 1429 N N . GLN A 1 188 ? -7.490 6.615 4.305 1.00 93.75 188 GLN A N 1
ATOM 1430 C CA . GLN A 1 188 ? -8.838 6.745 3.758 1.00 93.75 188 GLN A CA 1
ATOM 1431 C C . GLN A 1 188 ? -9.195 8.225 3.641 1.00 93.75 188 GLN A C 1
ATOM 1433 O O . GLN A 1 188 ? -9.222 8.938 4.645 1.00 93.75 188 GLN A O 1
ATOM 1438 N N . CYS A 1 189 ? -9.449 8.694 2.423 1.00 93.69 189 CYS A N 1
ATOM 1439 C CA . CYS A 1 189 ? -9.796 10.086 2.145 1.00 93.69 189 CYS A CA 1
ATOM 1440 C C . CYS A 1 189 ? -10.457 10.208 0.760 1.00 93.69 189 CYS A C 1
ATOM 1442 O O . CYS A 1 189 ? -10.381 9.288 -0.061 1.00 93.69 189 CYS A O 1
ATOM 1444 N N . ASN A 1 190 ? -11.059 11.367 0.484 1.00 92.44 190 ASN A N 1
ATOM 1445 C CA . ASN A 1 190 ? -11.603 11.718 -0.827 1.00 92.44 190 ASN A CA 1
ATOM 1446 C C . ASN A 1 190 ? -11.350 13.208 -1.143 1.00 92.44 190 ASN A C 1
ATOM 1448 O O . ASN A 1 190 ? -11.441 14.049 -0.245 1.00 92.44 190 ASN A O 1
ATOM 1452 N N . GLY A 1 191 ? -11.063 13.528 -2.405 1.00 89.12 191 GLY A N 1
ATOM 1453 C CA . GLY A 1 191 ? -10.841 14.883 -2.915 1.00 89.12 191 GLY A CA 1
ATOM 1454 C C . GLY A 1 191 ? -9.447 15.446 -2.617 1.00 89.12 191 GLY A C 1
ATOM 1455 O O . GLY A 1 191 ? -8.470 14.712 -2.465 1.00 89.12 191 GLY A O 1
ATOM 1456 N N . GLU A 1 192 ? -9.350 16.773 -2.512 1.00 84.38 192 GLU A N 1
ATOM 1457 C CA . GLU A 1 192 ? -8.076 17.495 -2.343 1.00 84.38 192 GLU A CA 1
ATOM 1458 C C . GLU A 1 192 ? -7.295 17.083 -1.086 1.00 84.38 192 GLU A C 1
ATOM 1460 O O . GLU A 1 192 ? -6.063 17.098 -1.083 1.00 84.38 192 GLU A O 1
ATOM 1465 N N . GLY A 1 193 ? -7.997 16.635 -0.037 1.00 84.81 193 GLY A N 1
ATOM 1466 C CA . GLY A 1 193 ? -7.386 16.133 1.197 1.00 84.81 193 GLY A CA 1
ATOM 1467 C C . GLY A 1 193 ? -6.516 14.883 1.008 1.00 84.81 193 GLY A C 1
ATOM 1468 O O . GLY A 1 193 ? -5.760 14.532 1.906 1.00 84.81 193 GLY A O 1
ATOM 1469 N N . CYS A 1 194 ? -6.587 14.227 -0.154 1.00 90.56 194 CYS A N 1
ATOM 1470 C CA . CYS A 1 194 ? -5.768 13.065 -0.498 1.00 90.56 194 CYS A CA 1
ATOM 1471 C C . CYS A 1 194 ? -4.481 13.383 -1.265 1.00 90.56 194 CYS A C 1
ATOM 1473 O O . CYS A 1 194 ? -3.695 12.462 -1.510 1.00 90.56 194 CYS A O 1
ATOM 1475 N N . LYS A 1 195 ? -4.285 14.633 -1.704 1.00 84.50 195 LYS A N 1
ATOM 1476 C CA . LYS A 1 195 ? -3.184 15.018 -2.604 1.00 84.50 195 LYS A CA 1
ATOM 1477 C C . LYS A 1 195 ? -1.809 14.817 -1.973 1.00 84.50 195 LYS A C 1
ATOM 1479 O O . LYS A 1 195 ? -0.873 14.358 -2.636 1.00 84.50 195 LYS A O 1
ATOM 1484 N N . ASN A 1 196 ? -1.702 15.207 -0.708 1.00 84.44 196 ASN A N 1
ATOM 1485 C CA . ASN A 1 196 ? -0.460 15.234 0.049 1.00 84.44 196 ASN A CA 1
ATOM 1486 C C . ASN A 1 196 ? -0.183 13.873 0.699 1.00 84.44 196 ASN A C 1
ATOM 1488 O O . ASN A 1 196 ? -1.122 13.108 0.938 1.00 84.44 196 ASN A O 1
ATOM 1492 N N . PRO A 1 197 ? 1.094 13.557 0.967 1.00 80.38 197 PRO A N 1
ATOM 1493 C CA . PRO A 1 197 ? 1.430 12.342 1.678 1.00 80.38 197 PRO A CA 1
ATOM 1494 C C . PRO A 1 197 ? 0.986 12.466 3.134 1.00 80.38 197 PRO A C 1
ATOM 1496 O O . PRO A 1 197 ? 0.892 13.564 3.684 1.00 80.38 197 PRO A O 1
ATOM 1499 N N . PHE A 1 198 ? 0.730 11.323 3.753 1.00 83.25 198 PHE A N 1
ATOM 1500 C CA . PHE A 1 198 ? 0.471 11.262 5.184 1.00 83.25 198 PHE A CA 1
ATOM 1501 C C . PHE A 1 198 ? 1.792 11.356 5.951 1.00 83.25 198 PHE A C 1
ATOM 1503 O O . PHE A 1 198 ? 2.803 10.792 5.526 1.00 83.25 198 PHE A O 1
ATOM 1510 N N . GLU A 1 199 ? 1.782 12.082 7.069 1.00 78.50 199 GLU A N 1
ATOM 1511 C CA . GLU A 1 199 ? 2.961 12.235 7.923 1.00 78.50 199 GLU A CA 1
ATOM 1512 C C . GLU A 1 199 ? 3.383 10.882 8.529 1.00 78.50 199 GLU A C 1
ATOM 1514 O O . GLU A 1 199 ? 2.516 10.049 8.802 1.00 78.50 199 GLU A O 1
ATOM 1519 N N . PRO A 1 200 ? 4.679 10.661 8.833 1.00 69.12 200 PRO A N 1
ATOM 1520 C CA . PRO A 1 200 ? 5.204 9.372 9.310 1.00 69.12 200 PRO A CA 1
ATOM 1521 C C . PRO A 1 200 ? 4.537 8.809 10.577 1.00 69.12 200 PRO A C 1
ATOM 1523 O O . PRO A 1 200 ? 4.705 7.634 10.890 1.00 69.12 200 PRO A O 1
ATOM 1526 N N . PHE A 1 201 ? 3.814 9.648 11.323 1.00 74.50 201 PHE A N 1
ATOM 1527 C CA . PHE A 1 201 ? 3.143 9.300 12.580 1.00 74.50 201 PHE A CA 1
ATOM 1528 C C . PHE A 1 201 ? 1.617 9.267 12.470 1.00 74.50 201 PHE A C 1
ATOM 1530 O O . PHE A 1 201 ? 0.935 8.980 13.454 1.00 74.50 201 PHE A O 1
ATOM 1537 N N . GLN A 1 202 ? 1.061 9.589 11.302 1.00 84.75 202 GLN A N 1
ATOM 1538 C CA . GLN A 1 202 ? -0.371 9.502 11.090 1.00 84.75 202 GLN A CA 1
ATOM 1539 C C . GLN A 1 202 ? -0.726 8.054 10.760 1.00 84.75 202 GLN A C 1
ATOM 1541 O O . GLN A 1 202 ? -0.336 7.543 9.719 1.00 84.75 202 GLN A O 1
ATOM 1546 N N . ALA A 1 203 ? -1.472 7.399 11.647 1.00 88.06 203 ALA A N 1
ATOM 1547 C CA . ALA A 1 203 ? -2.012 6.073 11.375 1.00 88.06 203 ALA A CA 1
ATOM 1548 C C . ALA A 1 203 ? -3.219 6.170 10.432 1.00 88.06 203 ALA A C 1
ATOM 1550 O O . ALA A 1 203 ? -4.029 7.104 10.525 1.00 88.06 203 ALA A O 1
ATOM 1551 N N . GLY A 1 204 ? -3.352 5.195 9.537 1.00 91.31 204 GLY A N 1
ATOM 1552 C CA . GLY A 1 204 ? -4.555 5.029 8.735 1.00 91.31 204 GLY A CA 1
ATOM 1553 C C . GLY A 1 204 ? -5.733 4.512 9.561 1.00 91.31 204 GLY A C 1
ATOM 1554 O O . GLY A 1 204 ? -5.696 4.389 10.788 1.00 91.31 204 GLY A O 1
ATOM 1555 N N . ARG A 1 205 ? -6.836 4.220 8.873 1.00 92.19 205 ARG A N 1
ATOM 1556 C CA . ARG A 1 205 ? -8.029 3.613 9.470 1.00 92.19 205 ARG A CA 1
ATOM 1557 C C . ARG A 1 205 ? -8.114 2.158 9.036 1.00 92.19 205 ARG A C 1
ATOM 1559 O O . ARG A 1 205 ? -7.816 1.832 7.887 1.00 92.19 205 ARG A O 1
ATOM 1566 N N . THR A 1 206 ? -8.548 1.293 9.948 1.00 93.75 206 THR A N 1
ATOM 1567 C CA . THR A 1 206 ? -8.883 -0.094 9.618 1.00 93.75 206 THR A CA 1
ATOM 1568 C C . THR A 1 206 ? -9.934 -0.131 8.512 1.00 93.75 206 THR A C 1
ATOM 1570 O O . THR A 1 206 ? -10.858 0.689 8.501 1.00 93.75 206 THR A O 1
ATOM 1573 N N . CYS A 1 207 ? -9.790 -1.069 7.577 1.00 94.06 207 CYS A N 1
ATOM 1574 C CA . CYS A 1 207 ? -10.773 -1.281 6.516 1.00 94.06 207 CYS A CA 1
ATOM 1575 C C . CYS A 1 207 ? -12.142 -1.591 7.111 1.00 94.06 207 CYS A C 1
ATOM 1577 O O . CYS A 1 207 ? -12.230 -2.324 8.102 1.00 94.06 207 CYS A O 1
ATOM 1579 N N . TYR A 1 208 ? -13.213 -1.033 6.555 1.00 91.62 208 TYR A N 1
ATOM 1580 C CA . TYR A 1 208 ? -14.546 -1.234 7.119 1.00 91.62 208 TYR A CA 1
ATOM 1581 C C . TYR A 1 208 ? -15.051 -2.665 6.894 1.00 91.62 208 TYR A C 1
ATOM 1583 O O . TYR A 1 208 ? -15.619 -3.265 7.810 1.00 91.62 208 TYR A O 1
ATOM 1591 N N . ASN A 1 209 ? -14.724 -3.259 5.746 1.00 93.12 209 ASN A N 1
ATOM 1592 C CA . ASN A 1 209 ? -14.883 -4.680 5.460 1.00 93.12 209 ASN A CA 1
ATOM 1593 C C . ASN A 1 209 ? -13.583 -5.454 5.747 1.00 93.12 209 ASN A C 1
ATOM 1595 O O . ASN A 1 209 ? -12.476 -4.930 5.640 1.00 93.12 209 ASN A O 1
ATOM 1599 N N . TYR A 1 210 ? -13.720 -6.689 6.227 1.00 94.31 210 TYR A N 1
ATOM 1600 C CA . TYR A 1 210 ? -12.622 -7.609 6.497 1.00 94.31 210 TYR A CA 1
ATOM 1601 C C . TYR A 1 210 ? -12.640 -8.677 5.427 1.00 94.31 210 TYR A C 1
ATOM 1603 O O . TYR A 1 210 ? -13.557 -9.498 5.375 1.00 94.31 210 TYR A O 1
ATOM 1611 N N . ILE A 1 211 ? -11.603 -8.657 4.606 1.00 93.06 211 ILE A N 1
ATOM 1612 C CA . ILE A 1 211 ? -11.297 -9.689 3.635 1.00 93.06 211 ILE A CA 1
ATOM 1613 C C . ILE A 1 211 ? -9.851 -10.101 3.882 1.00 93.06 211 ILE A C 1
ATOM 1615 O O . ILE A 1 211 ? -8.969 -9.263 4.077 1.00 93.06 211 ILE A O 1
ATOM 1619 N N . GLU A 1 212 ? -9.610 -11.405 3.913 1.00 90.69 212 GLU A N 1
ATOM 1620 C CA . GLU A 1 212 ? -8.254 -11.925 4.012 1.00 90.69 212 GLU A CA 1
ATOM 1621 C C . GLU A 1 212 ? -7.442 -11.474 2.788 1.00 90.69 212 GLU A C 1
ATOM 1623 O O . GLU A 1 212 ? -7.916 -11.567 1.655 1.00 90.69 212 GLU A O 1
ATOM 1628 N N . ASN A 1 213 ? -6.216 -10.993 3.004 1.00 91.25 213 ASN A N 1
ATOM 1629 C CA . ASN A 1 213 ? -5.353 -10.455 1.946 1.00 91.25 213 ASN A CA 1
ATOM 1630 C C . ASN A 1 213 ? -5.955 -9.257 1.179 1.00 91.25 213 ASN A C 1
ATOM 1632 O O . ASN A 1 213 ? -5.681 -9.085 -0.015 1.00 91.25 213 ASN A O 1
ATOM 1636 N N . ASP A 1 214 ? -6.763 -8.428 1.851 1.00 94.75 214 ASP A N 1
ATOM 1637 C CA . ASP A 1 214 ? -7.223 -7.151 1.298 1.00 94.75 214 ASP A CA 1
ATOM 1638 C C . ASP A 1 214 ? -6.043 -6.234 0.921 1.00 94.75 214 ASP A C 1
ATOM 1640 O O . ASP A 1 214 ? -4.880 -6.467 1.270 1.00 94.75 214 ASP A O 1
ATOM 1644 N N . LYS A 1 215 ? -6.337 -5.183 0.160 1.00 96.00 215 LYS A N 1
ATOM 1645 C CA . LYS A 1 215 ? -5.349 -4.230 -0.340 1.00 96.00 215 LYS A CA 1
ATOM 1646 C C . LYS A 1 215 ? -5.805 -2.807 -0.086 1.00 96.00 215 LYS A C 1
ATOM 1648 O O . LYS A 1 215 ? -6.987 -2.492 -0.177 1.00 96.00 215 LYS A O 1
ATOM 1653 N N . CYS A 1 216 ? -4.846 -1.921 0.126 1.00 96.62 216 CYS A N 1
ATOM 1654 C CA . CYS A 1 216 ? -5.082 -0.494 0.025 1.00 96.62 216 CYS A CA 1
ATOM 1655 C C . CYS A 1 216 ? -5.022 -0.064 -1.443 1.00 96.62 216 CYS A C 1
ATOM 1657 O O . CYS A 1 216 ? -4.210 -0.584 -2.214 1.00 96.62 216 CYS A O 1
ATOM 1659 N N . TYR A 1 217 ? -5.823 0.931 -1.816 1.00 95.62 217 TYR A N 1
ATOM 1660 C CA . TYR A 1 217 ? -5.730 1.598 -3.109 1.00 95.62 217 TYR A CA 1
ATOM 1661 C C . TYR A 1 217 ? -5.381 3.083 -2.964 1.00 95.62 217 TYR A C 1
ATOM 1663 O O . TYR A 1 217 ? -5.694 3.741 -1.966 1.00 95.62 217 TYR A O 1
ATOM 1671 N N . THR A 1 218 ? -4.737 3.606 -4.004 1.00 94.38 218 THR A N 1
ATOM 1672 C CA . THR A 1 218 ? -4.659 5.032 -4.331 1.00 94.38 218 THR A CA 1
ATOM 1673 C C . THR A 1 218 ? -5.226 5.222 -5.731 1.00 94.38 218 THR A C 1
ATOM 1675 O O . THR A 1 218 ? -4.734 4.617 -6.684 1.00 94.38 218 THR A O 1
ATOM 1678 N N . TYR A 1 219 ? -6.239 6.071 -5.843 1.00 94.12 219 TYR A N 1
ATOM 1679 C CA . TYR A 1 219 ? -6.834 6.524 -7.091 1.00 94.12 219 TYR A CA 1
ATOM 1680 C C . TYR A 1 219 ? -6.611 8.024 -7.268 1.00 94.12 219 TYR A C 1
ATOM 1682 O O . TYR A 1 219 ? -6.633 8.781 -6.297 1.00 94.12 219 TYR A O 1
ATOM 1690 N N . GLY A 1 220 ? -6.418 8.455 -8.507 1.00 91.81 220 GLY A N 1
ATOM 1691 C CA . GLY A 1 220 ? -6.132 9.838 -8.851 1.00 91.81 220 GLY A CA 1
ATOM 1692 C C . GLY A 1 220 ? -6.407 10.094 -10.322 1.00 91.81 220 GLY A C 1
ATOM 1693 O O . GLY A 1 220 ? -5.722 9.568 -11.194 1.00 91.81 220 GLY A O 1
ATOM 1694 N N . ASP A 1 221 ? -7.413 10.917 -10.595 1.00 87.56 221 ASP A N 1
ATOM 1695 C CA . ASP A 1 221 ? -7.665 11.434 -11.943 1.00 87.56 221 ASP A CA 1
ATOM 1696 C C . ASP A 1 221 ? -6.800 12.670 -12.229 1.00 87.56 221 ASP A C 1
ATOM 1698 O O . ASP A 1 221 ? -6.297 12.862 -13.334 1.00 87.56 221 ASP A O 1
ATOM 1702 N N . ASN A 1 222 ? -6.610 13.497 -11.202 1.00 89.25 222 ASN A N 1
ATOM 1703 C CA . ASN A 1 222 ? -5.743 14.668 -11.180 1.00 89.25 222 ASN A CA 1
ATOM 1704 C C . ASN A 1 222 ? -5.385 15.001 -9.716 1.00 89.25 222 ASN A C 1
ATOM 1706 O O . ASN A 1 222 ? -5.744 14.260 -8.799 1.00 89.25 222 ASN A O 1
ATOM 1710 N N . ASP A 1 223 ? -4.678 16.107 -9.478 1.00 84.94 223 ASP A N 1
ATOM 1711 C CA . ASP A 1 223 ? -4.194 16.467 -8.144 1.00 84.94 223 ASP A CA 1
ATOM 1712 C C . ASP A 1 223 ? -5.285 16.957 -7.177 1.00 84.94 223 ASP A C 1
ATOM 1714 O O . ASP A 1 223 ? -5.026 17.012 -5.976 1.00 84.94 223 ASP A O 1
ATOM 1718 N N . THR A 1 224 ? -6.489 17.278 -7.657 1.00 88.38 224 THR A N 1
ATOM 1719 C CA . THR A 1 224 ? -7.642 17.658 -6.820 1.00 88.38 224 THR A CA 1
ATOM 1720 C C . THR A 1 224 ? -8.694 16.554 -6.704 1.00 88.38 224 THR A C 1
ATOM 1722 O O . THR A 1 224 ? -9.519 16.574 -5.790 1.00 88.38 224 THR A O 1
ATOM 1725 N N . ASN A 1 225 ? -8.636 15.547 -7.580 1.00 90.62 225 ASN A N 1
ATOM 1726 C CA . ASN A 1 225 ? -9.522 14.389 -7.593 1.00 90.62 225 ASN A CA 1
ATOM 1727 C C . ASN A 1 225 ? -8.743 13.100 -7.299 1.00 90.62 225 ASN A C 1
ATOM 1729 O O . ASN A 1 225 ? -8.432 12.315 -8.201 1.00 90.62 225 ASN A O 1
ATOM 1733 N N . MET A 1 226 ? -8.423 12.910 -6.018 1.00 92.06 226 MET A N 1
ATOM 1734 C CA . MET A 1 226 ? -7.800 11.701 -5.493 1.00 92.06 226 MET A CA 1
ATOM 1735 C C . MET A 1 226 ? -8.705 10.999 -4.483 1.00 92.06 226 MET A C 1
ATOM 1737 O O . MET A 1 226 ? -9.442 11.637 -3.734 1.00 92.06 226 MET A O 1
ATOM 1741 N N . GLN A 1 227 ? -8.598 9.677 -4.422 1.00 94.12 227 GLN A N 1
ATOM 1742 C CA . GLN A 1 227 ? -9.303 8.849 -3.453 1.00 94.12 227 GLN A CA 1
ATOM 1743 C C . GLN A 1 227 ? -8.371 7.758 -2.937 1.00 94.12 227 GLN A C 1
ATOM 1745 O O . GLN A 1 227 ? -7.580 7.184 -3.686 1.00 94.12 227 GLN A O 1
ATOM 1750 N N . ARG A 1 228 ? -8.457 7.462 -1.645 1.00 94.81 228 ARG A N 1
ATOM 1751 C CA . ARG A 1 228 ? -7.687 6.394 -1.008 1.00 94.81 228 ARG A CA 1
ATOM 1752 C C . ARG A 1 228 ? -8.605 5.589 -0.113 1.00 94.81 228 ARG A C 1
ATOM 1754 O O . ARG A 1 228 ? -9.498 6.157 0.516 1.00 94.81 228 ARG A O 1
ATOM 1761 N N . GLY A 1 229 ? -8.362 4.293 -0.028 1.00 95.44 229 GLY A N 1
ATOM 1762 C CA . GLY A 1 229 ? -9.094 3.435 0.888 1.00 95.44 229 GLY A CA 1
ATOM 1763 C C . GLY A 1 229 ? -8.722 1.974 0.740 1.00 95.44 229 GLY A C 1
ATOM 1764 O O . GLY A 1 229 ? -7.665 1.651 0.197 1.00 95.44 229 GLY A O 1
ATOM 1765 N N . CYS A 1 230 ? -9.596 1.107 1.233 1.00 95.75 230 CYS A N 1
ATOM 1766 C CA . CYS A 1 230 ? -9.450 -0.337 1.127 1.00 95.75 230 CYS A CA 1
ATOM 1767 C C . CYS A 1 230 ? -10.206 -0.868 -0.084 1.00 95.75 230 CYS A C 1
ATOM 1769 O O . CYS A 1 230 ? -11.279 -0.368 -0.421 1.00 95.75 230 CYS A O 1
ATOM 1771 N N . VAL A 1 231 ? -9.653 -1.875 -0.753 1.00 95.00 231 VAL A N 1
ATOM 1772 C CA . VAL A 1 231 ? -10.248 -2.420 -1.974 1.00 95.00 231 VAL A CA 1
ATOM 1773 C C . VAL A 1 231 ? -11.581 -3.108 -1.689 1.00 95.00 231 VAL A C 1
ATOM 1775 O O . VAL A 1 231 ? -12.478 -3.027 -2.529 1.00 95.00 231 VAL A O 1
ATOM 1778 N N . SER A 1 232 ? -11.707 -3.738 -0.519 1.00 93.06 232 SER A N 1
ATOM 1779 C CA . SER A 1 232 ? -12.931 -4.399 -0.058 1.00 93.06 232 SER A CA 1
ATOM 1780 C C . SER A 1 232 ? -14.056 -3.450 0.374 1.00 93.06 232 SER A C 1
ATOM 1782 O O . SER A 1 232 ? -15.195 -3.897 0.527 1.00 93.06 232 SER A O 1
ATOM 1784 N N . ASP A 1 233 ? -13.772 -2.162 0.576 1.00 92.69 233 ASP A N 1
ATOM 1785 C CA . ASP A 1 233 ? -14.775 -1.180 0.984 1.00 92.69 233 ASP A CA 1
ATOM 1786 C C . ASP A 1 233 ? -15.619 -0.705 -0.215 1.00 92.69 233 ASP A C 1
ATOM 1788 O O . ASP A 1 233 ? -15.219 -0.780 -1.381 1.00 92.69 233 ASP A O 1
ATOM 1792 N N . GLU A 1 234 ? -16.824 -0.209 0.073 1.00 87.38 234 GLU A N 1
ATOM 1793 C CA . GLU A 1 234 ? -17.729 0.315 -0.952 1.00 87.38 234 GLU A CA 1
ATOM 1794 C C . GLU A 1 234 ? -17.153 1.566 -1.645 1.00 87.38 234 GLU A C 1
ATOM 1796 O O . GLU A 1 234 ? -16.303 2.274 -1.105 1.00 87.38 234 GLU A O 1
ATOM 1801 N N . LEU A 1 235 ? -17.649 1.865 -2.853 1.00 85.38 235 LEU A N 1
ATOM 1802 C CA . LEU A 1 235 ? -17.260 3.045 -3.644 1.00 85.38 235 LEU A CA 1
ATOM 1803 C C . LEU A 1 235 ? -15.758 3.112 -3.995 1.00 85.38 235 LEU A C 1
ATOM 1805 O O . LEU A 1 235 ? -15.216 4.195 -4.215 1.00 85.38 235 LEU A O 1
ATOM 1809 N N . ASN A 1 236 ? -15.086 1.960 -4.077 1.00 88.94 236 ASN A N 1
ATOM 1810 C CA . ASN A 1 236 ? -13.707 1.843 -4.544 1.00 88.94 236 ASN A CA 1
ATOM 1811 C C . ASN A 1 236 ? -13.611 2.003 -6.086 1.00 88.94 236 ASN A C 1
ATOM 1813 O O . ASN A 1 236 ? -14.063 1.120 -6.822 1.00 88.94 236 ASN A O 1
ATOM 1817 N N . PRO A 1 237 ? -12.966 3.066 -6.607 1.00 89.62 237 PRO A N 1
ATOM 1818 C CA . PRO A 1 237 ? -12.792 3.286 -8.047 1.00 89.62 237 PRO A CA 1
ATOM 1819 C C . PRO A 1 237 ? -11.792 2.312 -8.689 1.00 89.62 237 PRO A C 1
ATOM 1821 O O . PRO A 1 237 ? -11.818 2.115 -9.901 1.00 89.62 237 PRO A O 1
ATOM 1824 N N . CYS A 1 238 ? -10.944 1.673 -7.883 1.00 90.94 238 CYS A N 1
ATOM 1825 C CA . CYS A 1 238 ? -9.975 0.657 -8.277 1.00 90.94 238 CYS A CA 1
ATOM 1826 C C . CYS A 1 238 ? -10.509 -0.773 -8.107 1.00 90.94 238 CYS A C 1
ATOM 1828 O O . CYS A 1 238 ? -9.721 -1.700 -7.950 1.00 90.94 238 CYS A O 1
ATOM 1830 N N . ALA A 1 239 ? -11.827 -0.981 -8.096 1.00 84.56 239 ALA A N 1
ATOM 1831 C CA . ALA A 1 239 ? -12.424 -2.315 -8.101 1.00 84.56 239 ALA A CA 1
ATOM 1832 C C . ALA A 1 239 ? -12.519 -2.897 -9.528 1.00 84.56 239 ALA A C 1
ATOM 1834 O O . ALA A 1 239 ? -12.575 -2.161 -10.515 1.00 84.56 239 ALA A O 1
ATOM 1835 N N . GLY A 1 240 ? -12.572 -4.231 -9.637 1.00 79.00 240 GLY A N 1
ATOM 1836 C CA . GLY A 1 240 ? -12.817 -4.931 -10.907 1.00 79.00 240 GLY A CA 1
ATOM 1837 C C . GLY A 1 240 ? -11.796 -4.595 -12.001 1.00 79.00 240 GLY A C 1
ATOM 1838 O O . GLY A 1 240 ? -10.593 -4.567 -11.735 1.00 79.00 240 GLY A O 1
ATOM 1839 N N . ASP A 1 241 ? -12.291 -4.315 -13.211 1.00 67.19 241 ASP A N 1
ATOM 1840 C CA . ASP A 1 241 ? -11.485 -4.024 -14.409 1.00 67.19 241 ASP A CA 1
ATOM 1841 C C . ASP A 1 241 ? -10.691 -2.706 -14.314 1.00 67.19 241 ASP A C 1
ATOM 1843 O O . ASP A 1 241 ? -9.722 -2.502 -15.047 1.00 67.19 241 ASP A O 1
ATOM 1847 N N . ASN A 1 242 ? -11.041 -1.815 -13.375 1.00 69.62 242 ASN A N 1
ATOM 1848 C CA . ASN A 1 242 ? -10.344 -0.540 -13.200 1.00 69.62 242 ASN A CA 1
ATOM 1849 C C . ASN A 1 242 ? -8.982 -0.673 -12.498 1.00 69.62 242 ASN A C 1
ATOM 1851 O O . ASN A 1 242 ? -8.192 0.274 -12.526 1.00 69.62 242 ASN A O 1
ATOM 1855 N N . GLN A 1 243 ? -8.670 -1.839 -11.914 1.00 69.38 243 GLN A N 1
ATOM 1856 C CA . GLN A 1 243 ? -7.376 -2.109 -11.268 1.00 69.38 243 GLN A CA 1
ATOM 1857 C C . GLN A 1 243 ? -6.183 -1.918 -12.209 1.00 69.38 243 GLN A C 1
ATOM 1859 O O . GLN A 1 243 ? -5.099 -1.567 -11.756 1.00 69.38 243 GLN A O 1
ATOM 1864 N N . SER A 1 244 ? -6.381 -2.146 -13.509 1.00 63.19 244 SER A N 1
ATOM 1865 C CA . SER A 1 244 ? -5.334 -2.030 -14.530 1.00 63.19 244 SER A CA 1
ATOM 1866 C C . SER A 1 244 ? -5.303 -0.666 -15.218 1.00 63.19 244 SER A C 1
ATOM 1868 O O . SER A 1 244 ? -4.550 -0.475 -16.172 1.00 63.19 244 SER A O 1
ATOM 1870 N N . THR A 1 245 ? -6.117 0.294 -14.772 1.00 72.06 245 THR A N 1
ATOM 1871 C CA . THR A 1 245 ? -6.035 1.660 -15.295 1.00 72.06 245 THR A CA 1
ATOM 1872 C C . THR A 1 245 ? -4.758 2.327 -14.792 1.00 72.06 245 THR A C 1
ATOM 1874 O O . THR A 1 245 ? -4.364 2.144 -13.641 1.00 72.06 245 THR A O 1
ATOM 1877 N N . GLY A 1 246 ? -4.145 3.191 -15.607 1.00 77.94 246 GLY A N 1
ATOM 1878 C CA . GLY A 1 246 ? -3.006 4.034 -15.200 1.00 77.94 246 GLY A CA 1
ATOM 1879 C C . GLY A 1 246 ? -3.328 5.077 -14.113 1.00 77.94 246 GLY A C 1
ATOM 1880 O O . GLY A 1 246 ? -2.571 6.028 -13.946 1.00 77.94 246 GLY A O 1
ATOM 1881 N N . LYS A 1 247 ? -4.459 4.919 -13.410 1.00 89.31 247 LYS A N 1
ATOM 1882 C CA . LYS A 1 247 ? -4.977 5.761 -12.324 1.00 89.31 247 LYS A CA 1
ATOM 1883 C C . LYS A 1 247 ? -5.108 5.000 -11.005 1.00 89.31 247 LYS A C 1
ATOM 1885 O O . LYS A 1 247 ? -5.537 5.581 -10.015 1.00 89.31 247 LYS A O 1
ATOM 1890 N N . CYS A 1 248 ? -4.773 3.715 -10.957 1.00 92.38 248 CYS A N 1
ATOM 1891 C CA . CYS A 1 248 ? -4.885 2.908 -9.748 1.00 92.38 248 CYS A CA 1
ATOM 1892 C C . CYS A 1 248 ? -3.525 2.361 -9.335 1.00 92.38 248 CYS A C 1
ATOM 1894 O O . CYS A 1 248 ? -2.798 1.793 -10.142 1.00 92.38 248 CYS A O 1
ATOM 1896 N N . LEU A 1 249 ? -3.204 2.504 -8.050 1.00 92.50 249 LEU A N 1
ATOM 1897 C CA . LEU A 1 249 ? -2.059 1.852 -7.428 1.00 92.50 249 LEU A CA 1
ATOM 1898 C C . LEU A 1 249 ? -2.531 1.067 -6.207 1.00 92.50 249 LEU A C 1
ATOM 1900 O O . LEU A 1 249 ? -3.225 1.618 -5.352 1.00 92.50 249 LEU A O 1
ATOM 1904 N N . LEU A 1 250 ? -2.138 -0.204 -6.131 1.00 94.31 250 LEU A N 1
ATOM 1905 C CA . LEU A 1 250 ? -2.501 -1.112 -5.046 1.00 94.31 250 LEU A CA 1
ATOM 1906 C C . LEU A 1 250 ? -1.270 -1.513 -4.234 1.00 94.31 250 LEU A C 1
ATOM 1908 O O . LEU A 1 250 ? -0.182 -1.680 -4.783 1.00 94.31 250 LEU A O 1
ATOM 1912 N N . CYS A 1 251 ? -1.457 -1.725 -2.936 1.00 95.12 251 CYS A N 1
ATOM 1913 C CA . CYS A 1 251 ? -0.437 -2.250 -2.030 1.00 95.12 251 CYS A CA 1
ATOM 1914 C C . CYS A 1 251 ? -1.103 -3.012 -0.868 1.00 95.12 251 CYS A C 1
ATOM 1916 O O . CYS A 1 251 ? -2.310 -2.901 -0.671 1.00 95.12 251 CYS A O 1
ATOM 1918 N N . ASN A 1 252 ? -0.352 -3.843 -0.143 1.00 95.31 252 ASN A N 1
ATOM 1919 C CA . ASN A 1 252 ? -0.903 -4.864 0.765 1.00 95.31 252 ASN A CA 1
ATOM 1920 C C . ASN A 1 252 ? -0.279 -4.863 2.173 1.00 95.31 252 ASN A C 1
ATOM 1922 O O . ASN A 1 252 ? -0.298 -5.887 2.851 1.00 95.31 252 ASN A O 1
ATOM 1926 N N . SER A 1 253 ? 0.293 -3.741 2.609 1.00 95.06 253 SER A N 1
ATOM 1927 C CA . SER A 1 253 ? 0.754 -3.554 3.989 1.00 95.06 253 SER A CA 1
ATOM 1928 C C . SER A 1 253 ? -0.004 -2.407 4.649 1.00 95.06 253 SER A C 1
ATOM 1930 O O . SER A 1 253 ? -0.547 -1.550 3.952 1.00 95.06 253 SER A O 1
ATOM 1932 N N . ASN A 1 254 ? -0.015 -2.369 5.982 1.00 94.69 254 ASN A N 1
ATOM 1933 C CA . ASN A 1 254 ? -0.670 -1.290 6.721 1.00 94.69 254 ASN A CA 1
ATOM 1934 C C . ASN A 1 254 ? -0.185 0.079 6.234 1.00 94.69 254 ASN A C 1
ATOM 1936 O O . ASN A 1 254 ? 1.019 0.306 6.094 1.00 94.69 254 ASN A O 1
ATOM 1940 N N . ASP A 1 255 ? -1.142 0.959 5.951 1.00 94.75 255 ASP A N 1
ATOM 1941 C CA . ASP A 1 255 ? -0.941 2.371 5.632 1.00 94.75 255 ASP A CA 1
ATOM 1942 C C . ASP A 1 255 ? 0.014 2.616 4.439 1.00 94.75 255 ASP A C 1
ATOM 1944 O O . ASP A 1 255 ? 0.648 3.662 4.304 1.00 94.75 255 ASP A O 1
ATOM 1948 N N . CYS A 1 256 ? 0.116 1.650 3.520 1.00 94.62 256 CYS A N 1
ATOM 1949 C CA . CYS A 1 256 ? 1.049 1.694 2.389 1.00 94.62 256 CYS A CA 1
ATOM 1950 C C . CYS A 1 256 ? 0.658 2.684 1.284 1.00 94.62 256 CYS A C 1
ATOM 1952 O O . CYS A 1 256 ? 1.488 3.086 0.463 1.00 94.62 256 CYS A O 1
ATOM 1954 N N . ASN A 1 257 ? -0.613 3.080 1.230 1.00 94.62 257 ASN A N 1
ATOM 1955 C CA . ASN A 1 257 ? -1.173 3.948 0.202 1.00 94.62 257 ASN A CA 1
ATOM 1956 C C . ASN A 1 257 ? -0.925 5.432 0.518 1.00 94.62 257 ASN A C 1
ATOM 1958 O O . ASN A 1 257 ? -1.844 6.244 0.473 1.00 94.62 257 ASN A O 1
ATOM 1962 N N . SER A 1 258 ? 0.321 5.794 0.826 1.00 91.75 258 SER A N 1
ATOM 1963 C CA . SER A 1 258 ? 0.726 7.118 1.328 1.00 91.75 258 SER A CA 1
ATOM 1964 C C . SER A 1 258 ? 1.354 8.042 0.280 1.00 91.75 258 SER A C 1
ATOM 1966 O O . SER A 1 258 ? 1.621 9.207 0.564 1.00 91.75 258 SER A O 1
ATOM 1968 N N . ARG A 1 259 ? 1.598 7.552 -0.943 1.00 90.00 259 ARG A N 1
ATOM 1969 C CA . ARG A 1 259 ? 2.289 8.311 -2.002 1.00 90.00 259 ARG A CA 1
ATOM 1970 C C . ARG A 1 259 ? 1.515 9.563 -2.413 1.00 90.00 259 ARG A C 1
ATOM 1972 O O . ARG A 1 259 ? 0.365 9.430 -2.819 1.00 90.00 259 ARG A O 1
ATOM 1979 N N . SER A 1 260 ? 2.142 10.737 -2.398 1.00 91.31 260 SER A N 1
ATOM 1980 C CA . SER A 1 260 ? 1.597 11.996 -2.944 1.00 91.31 260 SER A CA 1
ATOM 1981 C C . SER A 1 260 ? 1.238 11.890 -4.426 1.00 91.31 260 SER A C 1
ATOM 1983 O O . SER A 1 260 ? 1.892 11.131 -5.137 1.00 91.31 260 SER A O 1
ATOM 1985 N N . TYR A 1 261 ? 0.295 12.710 -4.918 1.00 91.38 261 TYR A N 1
ATOM 1986 C CA . TYR A 1 261 ? -0.051 12.738 -6.352 1.00 91.38 261 TYR A CA 1
ATOM 1987 C C . TYR A 1 261 ? 1.170 12.980 -7.247 1.00 91.38 261 TYR A C 1
ATOM 1989 O O . TYR A 1 261 ? 1.364 12.276 -8.235 1.00 91.38 261 TYR A O 1
ATOM 1997 N N . LYS A 1 262 ? 1.987 13.979 -6.884 1.00 92.06 262 LYS A N 1
ATOM 1998 C CA . LYS A 1 262 ? 3.279 14.260 -7.509 1.00 92.06 262 LYS A CA 1
ATOM 1999 C C . LYS A 1 262 ? 4.399 13.832 -6.582 1.00 92.06 262 LYS A C 1
ATOM 2001 O O . LYS A 1 262 ? 4.396 14.187 -5.404 1.00 92.06 262 LYS A O 1
ATOM 2006 N N . ARG A 1 263 ? 5.365 13.103 -7.122 1.00 90.94 263 ARG A N 1
ATOM 2007 C CA . ARG A 1 263 ? 6.537 12.609 -6.399 1.00 90.94 263 ARG A CA 1
ATOM 2008 C C . ARG A 1 263 ? 7.820 13.102 -7.061 1.00 90.94 263 ARG A C 1
ATOM 2010 O O . ARG A 1 263 ? 7.842 13.224 -8.287 1.00 90.94 263 ARG A O 1
ATOM 2017 N N . PRO A 1 264 ? 8.893 13.340 -6.293 1.00 92.56 264 PRO A N 1
ATOM 2018 C CA . PRO A 1 264 ? 10.192 13.649 -6.870 1.00 92.56 264 PRO A CA 1
ATOM 2019 C C . PRO A 1 264 ? 10.659 12.539 -7.819 1.00 92.56 264 PRO A C 1
ATOM 2021 O O . PRO A 1 264 ? 10.615 11.356 -7.475 1.00 92.56 264 PRO A O 1
ATOM 2024 N N . GLN A 1 265 ? 11.120 12.930 -9.003 1.00 93.00 265 GLN A N 1
ATOM 2025 C CA . GLN A 1 265 ? 11.926 12.083 -9.872 1.00 93.00 265 GLN A CA 1
ATOM 2026 C C . GLN A 1 265 ? 13.364 12.114 -9.358 1.00 93.00 265 GLN A C 1
ATOM 2028 O O . GLN A 1 265 ? 14.000 13.167 -9.382 1.00 93.00 265 GLN A O 1
ATOM 2033 N N . THR A 1 266 ? 13.873 10.972 -8.908 1.00 95.12 266 THR A N 1
ATOM 2034 C CA . THR A 1 266 ? 15.237 10.861 -8.366 1.00 95.12 266 THR A CA 1
ATOM 2035 C C . THR A 1 266 ? 16.165 10.023 -9.233 1.00 95.12 266 THR A C 1
ATOM 2037 O O . THR A 1 266 ? 17.361 10.015 -8.968 1.00 95.12 266 THR A O 1
ATOM 2040 N N . LEU A 1 267 ? 15.637 9.304 -10.231 1.00 97.00 267 LEU A N 1
ATOM 2041 C CA . LEU A 1 267 ? 16.450 8.467 -11.108 1.00 97.00 267 LEU A CA 1
ATOM 2042 C C . LEU A 1 267 ? 17.346 9.341 -11.989 1.00 97.00 267 LEU A C 1
ATOM 2044 O O . LEU A 1 267 ? 16.878 10.322 -12.571 1.00 97.00 267 LEU A O 1
ATOM 2048 N N . LYS A 1 268 ? 18.609 8.941 -12.130 1.00 98.19 268 LYS A N 1
ATOM 2049 C CA . LYS A 1 268 ? 19.547 9.530 -13.089 1.00 98.19 268 LYS A CA 1
ATOM 2050 C C . LYS A 1 268 ? 19.734 8.609 -14.279 1.00 98.19 268 LYS A C 1
ATOM 2052 O O . LYS A 1 268 ? 19.862 7.395 -14.125 1.00 98.19 268 LYS A O 1
ATOM 2057 N N . CYS A 1 269 ? 19.819 9.186 -15.468 1.00 98.50 269 CYS A N 1
ATOM 2058 C CA . CYS A 1 269 ? 19.977 8.428 -16.704 1.00 98.50 269 CYS A CA 1
ATOM 2059 C C . CYS A 1 269 ? 21.220 8.872 -17.461 1.00 98.50 269 CYS A C 1
ATOM 2061 O O . CYS A 1 269 ? 21.640 10.025 -17.366 1.00 98.50 269 CYS A O 1
ATOM 2063 N N . ILE A 1 270 ? 21.789 7.967 -18.257 1.00 98.38 270 ILE A N 1
ATOM 2064 C CA . ILE A 1 270 ? 22.714 8.381 -19.308 1.00 98.38 270 ILE A CA 1
ATOM 2065 C C . ILE A 1 270 ? 21.904 9.129 -20.362 1.00 98.38 270 ILE A C 1
ATOM 2067 O O . ILE A 1 270 ? 20.881 8.621 -20.833 1.00 98.38 270 ILE A O 1
ATOM 2071 N N . GLN A 1 271 ? 22.356 10.330 -20.707 1.00 97.62 271 GLN A N 1
ATOM 2072 C CA . GLN A 1 271 ? 21.708 11.212 -21.671 1.00 97.62 271 GLN A CA 1
ATOM 2073 C C . GLN A 1 271 ? 22.699 11.513 -22.794 1.00 97.62 271 GLN A C 1
ATOM 2075 O O . GLN A 1 271 ? 23.697 12.198 -22.577 1.00 97.62 271 GLN A O 1
ATOM 2080 N N . CYS A 1 272 ? 22.466 10.948 -23.976 1.00 96.06 272 CYS A N 1
ATOM 2081 C CA . CYS A 1 272 ? 23.326 11.154 -25.137 1.00 96.06 272 CYS A CA 1
ATOM 2082 C C . CYS A 1 272 ? 22.582 10.891 -26.443 1.00 96.06 272 CYS A C 1
ATOM 2084 O O . CYS A 1 272 ? 21.584 10.169 -26.484 1.00 96.06 272 CYS A O 1
ATOM 2086 N N . GLU A 1 273 ? 23.124 11.451 -27.517 1.00 95.44 273 GLU A N 1
ATOM 2087 C CA . GLU A 1 273 ? 22.703 11.194 -28.888 1.00 95.44 273 GLU A CA 1
ATOM 2088 C C . GLU A 1 273 ? 23.908 10.715 -29.691 1.00 95.44 273 GLU A C 1
ATOM 2090 O O . GLU A 1 273 ? 25.033 11.169 -29.475 1.00 95.44 273 GLU A O 1
ATOM 2095 N N . GLY A 1 274 ? 23.681 9.773 -30.600 1.00 90.75 274 GLY A N 1
ATOM 2096 C CA . GLY A 1 274 ? 24.723 9.235 -31.463 1.00 90.75 274 GLY A CA 1
ATOM 2097 C C . GLY A 1 274 ? 24.206 8.952 -32.862 1.00 90.75 274 GLY A C 1
ATOM 2098 O O . GLY A 1 274 ? 23.076 8.496 -33.049 1.00 90.75 274 GLY A O 1
ATOM 2099 N N . SER A 1 275 ? 25.061 9.188 -33.849 1.00 86.00 275 SER A N 1
ATOM 2100 C CA . SER A 1 275 ? 24.808 8.899 -35.259 1.00 86.00 275 SER A CA 1
ATOM 2101 C C . SER A 1 275 ? 25.957 8.090 -35.868 1.00 86.00 275 SER A C 1
ATOM 2103 O O . SER A 1 275 ? 26.837 7.581 -35.174 1.00 86.00 275 SER A O 1
ATOM 2105 N N . LYS A 1 276 ? 25.965 7.980 -37.200 1.00 72.62 276 LYS A N 1
ATOM 2106 C CA . LYS A 1 276 ? 27.094 7.420 -37.954 1.00 72.62 276 LYS A CA 1
ATOM 2107 C C . LYS A 1 276 ? 28.403 8.160 -37.703 1.00 72.62 276 LYS A C 1
ATOM 2109 O O . LYS A 1 276 ? 29.469 7.554 -37.742 1.00 72.62 276 LYS A O 1
ATOM 2114 N N . GLU A 1 277 ? 28.304 9.470 -37.534 1.00 75.94 277 GLU A N 1
ATOM 2115 C CA . GLU A 1 277 ? 29.421 10.394 -37.400 1.00 75.94 277 GLU A CA 1
ATOM 2116 C C . GLU A 1 277 ? 29.869 10.551 -35.938 1.00 75.94 277 GLU A C 1
ATOM 2118 O O . GLU A 1 277 ? 31.010 10.941 -35.705 1.00 75.94 277 GLU A O 1
ATOM 2123 N N . SER A 1 278 ? 28.999 10.217 -34.975 1.00 83.62 278 SER A N 1
ATOM 2124 C CA . SER A 1 278 ? 29.253 10.262 -33.528 1.00 83.62 278 SER A CA 1
ATOM 2125 C C . SER A 1 278 ? 28.831 8.956 -32.849 1.00 83.62 278 SER A C 1
ATOM 2127 O O . SER A 1 278 ? 27.687 8.755 -32.430 1.00 83.62 278 SER A O 1
ATOM 2129 N N . THR A 1 279 ? 29.769 8.015 -32.762 1.00 82.62 279 THR A N 1
ATOM 2130 C CA . THR A 1 279 ? 29.482 6.660 -32.274 1.00 82.62 279 THR A CA 1
ATOM 2131 C C . THR A 1 279 ? 29.551 6.523 -30.750 1.00 82.62 279 THR A C 1
ATOM 2133 O O . THR A 1 279 ? 29.276 5.448 -30.225 1.00 82.62 279 THR A O 1
ATOM 2136 N N . GLU A 1 280 ? 29.911 7.575 -30.011 1.00 89.06 280 GLU A N 1
ATOM 2137 C CA . GLU A 1 280 ? 30.173 7.519 -28.567 1.00 89.06 280 GLU A CA 1
ATOM 2138 C C . GLU A 1 280 ? 28.981 6.969 -27.779 1.00 89.06 280 GLU A C 1
ATOM 2140 O O . GLU A 1 280 ? 29.163 6.141 -26.890 1.00 89.06 280 GLU A O 1
ATOM 2145 N N . CYS A 1 281 ? 27.759 7.365 -28.146 1.00 92.62 281 CYS A N 1
ATOM 2146 C CA . CYS A 1 281 ? 26.531 6.941 -27.469 1.00 92.62 281 CYS A CA 1
ATOM 2147 C C . CYS A 1 281 ? 26.133 5.476 -27.773 1.00 92.62 281 CYS A C 1
ATOM 2149 O O . CYS A 1 281 ? 25.284 4.900 -27.084 1.00 92.62 281 CYS A O 1
ATOM 2151 N N . PHE A 1 282 ? 26.746 4.837 -28.778 1.00 88.75 282 PHE A N 1
ATOM 2152 C CA . PHE A 1 282 ? 26.556 3.407 -29.062 1.00 88.75 282 PHE A CA 1
ATOM 2153 C C . PHE A 1 282 ? 27.397 2.521 -28.144 1.00 88.75 282 PHE A C 1
ATOM 2155 O O . PHE A 1 282 ? 26.977 1.411 -27.825 1.00 88.75 282 PHE A O 1
ATOM 2162 N N . ASN A 1 283 ? 28.551 3.015 -27.697 1.00 88.81 283 ASN A N 1
ATOM 2163 C CA . ASN A 1 283 ? 29.478 2.255 -26.869 1.00 88.81 283 ASN A CA 1
ATOM 2164 C C . ASN A 1 283 ? 28.890 1.958 -25.482 1.00 88.81 283 ASN A C 1
ATOM 2166 O O . ASN A 1 283 ? 27.894 2.553 -25.056 1.00 88.81 283 ASN A O 1
ATOM 2170 N N . LEU A 1 284 ? 29.545 1.059 -24.747 1.00 93.56 284 LEU A N 1
ATOM 2171 C CA . LEU A 1 284 ? 29.299 0.893 -23.317 1.00 93.56 284 LEU A CA 1
ATOM 2172 C C . LEU A 1 284 ? 29.521 2.230 -22.592 1.00 93.56 284 LEU A C 1
ATOM 2174 O O . LEU A 1 284 ? 30.559 2.866 -22.767 1.00 93.56 284 LEU A O 1
ATOM 2178 N N . GLN A 1 285 ? 28.550 2.642 -21.783 1.00 95.75 285 GLN A N 1
ATOM 2179 C CA . GLN A 1 285 ? 28.610 3.881 -21.007 1.00 95.75 285 GLN A CA 1
ATOM 2180 C C . GLN A 1 285 ? 29.030 3.584 -19.563 1.00 95.75 285 GLN A C 1
ATOM 2182 O O . GLN A 1 285 ? 28.763 2.497 -19.043 1.00 95.75 285 GLN A O 1
ATOM 2187 N N . ASP A 1 286 ? 29.655 4.559 -18.902 1.00 96.25 286 ASP A N 1
ATOM 2188 C CA . ASP A 1 286 ? 29.871 4.510 -17.454 1.00 96.25 286 ASP A CA 1
ATOM 2189 C C . ASP A 1 286 ? 28.577 4.944 -16.740 1.00 96.25 286 ASP A C 1
ATOM 2191 O O . ASP A 1 286 ? 28.187 6.108 -16.871 1.00 96.25 286 ASP A O 1
ATOM 2195 N N . PRO A 1 287 ? 27.898 4.057 -15.986 1.00 96.44 287 PRO A N 1
ATOM 2196 C CA . PRO A 1 287 ? 26.658 4.398 -15.290 1.00 96.44 287 PRO A CA 1
ATOM 2197 C C . PRO A 1 287 ? 26.828 5.539 -14.273 1.00 96.44 287 PRO A C 1
ATOM 2199 O O . PRO A 1 287 ? 25.860 6.237 -13.984 1.00 96.44 287 PRO A O 1
ATOM 2202 N N . ASN A 1 288 ? 28.045 5.793 -13.772 1.00 96.50 288 ASN A N 1
ATOM 2203 C CA . ASN A 1 288 ? 28.311 6.887 -12.829 1.00 96.50 288 ASN A CA 1
ATOM 2204 C C . ASN A 1 288 ? 28.255 8.278 -13.475 1.00 96.50 288 ASN A C 1
ATOM 2206 O O . ASN A 1 288 ? 28.209 9.282 -12.766 1.00 96.50 288 ASN A O 1
ATOM 2210 N N . LEU A 1 289 ? 28.257 8.351 -14.809 1.00 96.69 289 LEU A N 1
ATOM 2211 C CA . LEU A 1 289 ? 28.088 9.597 -15.558 1.00 96.69 289 LEU A CA 1
ATOM 2212 C C . LEU A 1 289 ? 26.612 9.939 -15.805 1.00 96.69 289 LEU A C 1
ATOM 2214 O O . LEU A 1 289 ? 26.317 10.898 -16.518 1.00 96.69 289 LEU A O 1
ATOM 2218 N N . ALA A 1 290 ? 25.682 9.171 -15.233 1.00 97.94 290 ALA A N 1
ATOM 2219 C CA . ALA A 1 290 ? 24.264 9.471 -15.299 1.00 97.94 290 ALA A CA 1
ATOM 2220 C C . ALA A 1 290 ? 23.950 10.822 -14.642 1.00 97.94 290 ALA A C 1
ATOM 2222 O O . ALA A 1 290 ? 24.424 11.146 -13.550 1.00 97.94 290 ALA A O 1
ATOM 2223 N N . THR A 1 291 ? 23.111 11.606 -15.309 1.00 98.06 291 THR A N 1
ATOM 2224 C CA . THR A 1 291 ? 22.720 12.949 -14.881 1.00 98.06 291 THR A CA 1
ATOM 2225 C C . THR A 1 291 ? 21.252 12.989 -14.480 1.00 98.06 291 THR A C 1
ATOM 2227 O O . THR A 1 291 ? 20.452 12.142 -14.887 1.00 98.06 291 THR A O 1
ATOM 2230 N N . ASP A 1 292 ? 20.897 13.983 -13.665 1.00 97.56 292 ASP A N 1
ATOM 2231 C CA . ASP A 1 292 ? 19.516 14.190 -13.235 1.00 97.56 292 ASP A CA 1
ATOM 2232 C C . ASP A 1 292 ? 18.586 14.427 -14.426 1.00 97.56 292 ASP A C 1
ATOM 2234 O O . ASP A 1 292 ? 18.902 15.187 -15.345 1.00 97.56 292 ASP A O 1
ATOM 2238 N N . CYS A 1 293 ? 17.388 13.859 -14.348 1.00 96.75 293 CYS A N 1
ATOM 2239 C CA . CYS A 1 293 ? 16.308 14.181 -15.268 1.00 96.75 293 CYS A CA 1
ATOM 2240 C C . CYS A 1 293 ? 15.865 15.650 -15.104 1.00 96.75 293 CYS A C 1
ATOM 2242 O O . CYS A 1 293 ? 15.731 16.163 -13.985 1.00 96.75 293 CYS A O 1
ATOM 2244 N N . SER A 1 294 ? 15.613 16.341 -16.214 1.00 95.31 294 SER A N 1
ATOM 2245 C CA . SER A 1 294 ? 15.006 17.673 -16.289 1.00 95.31 294 SER A CA 1
ATOM 2246 C C . SER A 1 294 ? 13.600 17.685 -15.689 1.00 95.31 294 SER A C 1
ATOM 2248 O O . SER A 1 294 ? 13.239 18.626 -14.978 1.00 95.31 294 SER A O 1
ATOM 2250 N N . LYS A 1 295 ? 12.804 16.630 -15.921 1.00 94.25 295 LYS A N 1
ATOM 2251 C CA . LYS A 1 295 ? 11.478 16.490 -15.302 1.00 94.25 295 LYS A CA 1
ATOM 2252 C C . LYS A 1 295 ? 11.637 16.089 -13.835 1.00 94.25 295 LYS A C 1
ATOM 2254 O O . LYS A 1 295 ? 11.960 14.946 -13.534 1.00 94.25 295 LYS A O 1
ATOM 2259 N N . LYS A 1 296 ? 11.397 17.039 -12.925 1.00 94.62 296 LYS A N 1
ATOM 2260 C CA . LYS A 1 296 ? 11.624 16.874 -11.475 1.00 94.62 296 LYS A CA 1
ATOM 2261 C C . LYS A 1 296 ? 10.498 16.172 -10.721 1.00 94.62 296 LYS A C 1
ATOM 2263 O O . LYS A 1 296 ? 10.730 15.693 -9.616 1.00 94.62 296 LYS A O 1
ATOM 2268 N N . GLU A 1 297 ? 9.306 16.092 -11.302 1.00 94.00 297 GLU A N 1
ATOM 2269 C CA . GLU A 1 297 ? 8.143 15.455 -10.682 1.00 94.00 297 GLU A CA 1
ATOM 2270 C C . GLU A 1 297 ? 7.516 14.421 -11.620 1.00 94.00 297 GLU A C 1
ATOM 2272 O O . GLU A 1 297 ? 7.314 14.682 -12.810 1.00 94.00 297 GLU A O 1
ATOM 2277 N N . LEU A 1 298 ? 7.158 13.268 -11.064 1.00 92.62 298 LEU A N 1
ATOM 2278 C CA . LEU A 1 298 ? 6.325 12.254 -11.704 1.00 92.62 298 LEU A CA 1
ATOM 2279 C C . LEU A 1 298 ? 4.956 12.192 -11.035 1.00 92.62 298 LEU A C 1
ATOM 2281 O O . LEU A 1 298 ? 4.821 12.555 -9.866 1.00 92.62 298 LEU A O 1
ATOM 2285 N N . ILE A 1 299 ? 3.952 11.699 -11.758 1.00 91.44 299 ILE A N 1
ATOM 2286 C CA . ILE A 1 299 ? 2.692 11.300 -11.126 1.00 91.44 299 ILE A CA 1
ATOM 2287 C C . ILE A 1 299 ? 2.898 9.992 -10.348 1.00 91.44 299 ILE A C 1
ATOM 2289 O O . ILE A 1 299 ? 3.801 9.215 -10.637 1.00 91.44 299 ILE A O 1
ATOM 2293 N N . TYR A 1 300 ? 2.083 9.750 -9.329 1.00 90.88 300 TYR A N 1
ATOM 2294 C CA . TYR A 1 300 ? 2.252 8.642 -8.379 1.00 90.88 300 TYR A CA 1
ATOM 2295 C C . TYR A 1 300 ? 2.204 7.227 -8.985 1.00 90.88 300 TYR A C 1
ATOM 2297 O O . TYR A 1 300 ? 2.707 6.292 -8.349 1.00 90.88 300 TYR A O 1
ATOM 2305 N N . THR A 1 301 ? 1.596 7.072 -10.166 1.00 89.88 301 THR A N 1
ATOM 2306 C CA . THR A 1 301 ? 1.531 5.818 -10.935 1.00 89.88 301 THR A CA 1
ATOM 2307 C C . THR A 1 301 ? 2.763 5.576 -11.799 1.00 89.88 301 THR A C 1
ATOM 2309 O O . THR A 1 301 ? 3.029 4.429 -12.146 1.00 89.88 301 THR A O 1
ATOM 2312 N N . ASP A 1 302 ? 3.535 6.622 -12.090 1.00 90.75 302 ASP A N 1
ATOM 2313 C CA . ASP A 1 302 ? 4.764 6.528 -12.864 1.00 90.75 302 ASP A CA 1
ATOM 2314 C C . ASP A 1 302 ? 5.942 6.191 -11.936 1.00 90.75 302 ASP A C 1
ATOM 2316 O O . ASP A 1 302 ? 6.137 6.797 -10.873 1.00 90.75 302 ASP A O 1
ATOM 2320 N N . GLU A 1 303 ? 6.771 5.240 -12.359 1.00 90.62 303 GLU A N 1
ATOM 2321 C CA . GLU A 1 303 ? 8.083 4.992 -11.762 1.00 90.62 303 GLU A CA 1
ATOM 2322 C C . GLU A 1 303 ? 9.167 5.583 -12.657 1.00 90.62 303 GLU A C 1
ATOM 2324 O O . GLU A 1 303 ? 9.048 5.570 -13.879 1.00 90.62 303 GLU A O 1
ATOM 2329 N N . GLY A 1 304 ? 10.239 6.111 -12.063 1.00 94.44 304 GLY A N 1
ATOM 2330 C CA . GLY A 1 304 ? 11.348 6.661 -12.837 1.00 94.44 304 GLY A CA 1
ATOM 2331 C C . GLY A 1 304 ? 11.934 5.621 -13.789 1.00 94.44 304 GLY A C 1
ATOM 2332 O O . GLY A 1 304 ? 12.231 4.501 -13.374 1.00 94.44 304 GLY A O 1
ATOM 2333 N N . ALA A 1 305 ? 12.116 6.003 -15.054 1.00 96.62 305 ALA A N 1
ATOM 2334 C CA . ALA A 1 305 ? 12.657 5.127 -16.081 1.00 96.62 305 ALA A CA 1
ATOM 2335 C C . ALA A 1 305 ? 13.616 5.877 -17.011 1.00 96.62 305 ALA A C 1
ATOM 2337 O O . ALA A 1 305 ? 13.363 7.021 -17.405 1.00 96.62 305 ALA A O 1
ATOM 2338 N N . CYS A 1 306 ? 14.693 5.196 -17.390 1.00 98.00 306 CYS A N 1
ATOM 2339 C CA . CYS A 1 306 ? 15.570 5.582 -18.484 1.00 98.00 306 CYS A CA 1
ATOM 2340 C C . CYS A 1 306 ? 15.166 4.836 -19.757 1.00 98.00 306 CYS A C 1
ATOM 2342 O O . CYS A 1 306 ? 14.583 3.752 -19.691 1.00 98.00 306 CYS A O 1
ATOM 2344 N N . TYR A 1 307 ? 15.524 5.381 -20.914 1.00 97.62 307 TYR A N 1
ATOM 2345 C CA . TYR A 1 307 ? 15.329 4.723 -22.200 1.00 97.62 307 TYR A CA 1
ATOM 2346 C C . TYR A 1 307 ? 16.602 4.729 -23.049 1.00 97.62 307 TYR A C 1
ATOM 2348 O O . TYR A 1 307 ? 17.525 5.522 -22.835 1.00 97.62 307 TYR A O 1
ATOM 2356 N N . THR A 1 308 ? 16.626 3.813 -24.013 1.00 96.69 308 THR A N 1
ATOM 2357 C CA . THR A 1 308 ? 17.540 3.751 -25.153 1.00 96.69 308 THR A CA 1
ATOM 2358 C C . THR A 1 308 ? 16.694 3.513 -26.396 1.00 96.69 308 THR A C 1
ATOM 2360 O O . THR A 1 308 ? 16.041 2.482 -26.503 1.00 96.69 308 THR A O 1
ATOM 2363 N N . HIS A 1 309 ? 16.684 4.457 -27.331 1.00 94.75 309 HIS A N 1
ATOM 2364 C CA . HIS A 1 309 ? 15.906 4.391 -28.564 1.00 94.75 309 HIS A CA 1
ATOM 2365 C C . HIS A 1 309 ? 16.849 4.361 -29.766 1.00 94.75 309 HIS A C 1
ATOM 2367 O O . HIS A 1 309 ? 17.571 5.322 -30.024 1.00 94.75 309 HIS A O 1
ATOM 2373 N N . LEU A 1 310 ? 16.845 3.243 -30.490 1.00 90.31 310 LEU A N 1
ATOM 2374 C CA . LEU A 1 310 ? 17.598 3.025 -31.716 1.00 90.31 310 LEU A CA 1
ATOM 2375 C C . LEU A 1 310 ? 16.642 3.048 -32.909 1.00 90.31 310 LEU A C 1
ATOM 2377 O O . LEU A 1 310 ? 15.894 2.099 -33.141 1.00 90.31 310 LEU A O 1
ATOM 2381 N N . LYS A 1 311 ? 16.708 4.103 -33.720 1.00 85.88 311 LYS A N 1
ATOM 2382 C CA . LYS A 1 311 ? 15.871 4.240 -34.916 1.00 85.88 311 LYS A CA 1
ATOM 2383 C C . LYS A 1 311 ? 16.678 4.773 -36.076 1.00 85.88 311 LYS A C 1
ATOM 2385 O O . LYS A 1 311 ? 17.361 5.776 -35.932 1.00 85.88 311 LYS A O 1
ATOM 2390 N N . ASN A 1 312 ? 16.561 4.131 -37.241 1.00 78.62 312 ASN A N 1
ATOM 2391 C CA . ASN A 1 312 ? 17.254 4.547 -38.463 1.00 78.62 312 ASN A CA 1
ATOM 2392 C C . ASN A 1 312 ? 18.701 4.930 -38.188 1.00 78.62 312 ASN A C 1
ATOM 2394 O O . ASN A 1 312 ? 19.158 5.988 -38.621 1.00 78.62 312 ASN A O 1
ATOM 2398 N N . ASN A 1 313 ? 19.423 4.056 -37.487 1.00 76.31 313 ASN A N 1
ATOM 2399 C CA . ASN A 1 313 ? 20.850 4.246 -37.343 1.00 76.31 313 ASN A CA 1
ATOM 2400 C C . ASN A 1 313 ? 21.230 5.485 -36.479 1.00 76.31 313 ASN A C 1
ATOM 2402 O O . ASN A 1 313 ? 22.348 5.988 -36.543 1.00 76.31 313 ASN A O 1
ATOM 2406 N N . PHE A 1 314 ? 20.300 5.940 -35.639 1.00 87.44 314 PHE A N 1
ATOM 2407 C CA . PHE A 1 314 ? 20.475 6.976 -34.628 1.00 87.44 314 PHE A CA 1
ATOM 2408 C C . PHE A 1 314 ? 20.109 6.402 -33.259 1.00 87.44 314 PHE A C 1
ATOM 2410 O O . PHE A 1 314 ? 19.082 5.728 -33.134 1.00 87.44 314 PHE A O 1
ATOM 2417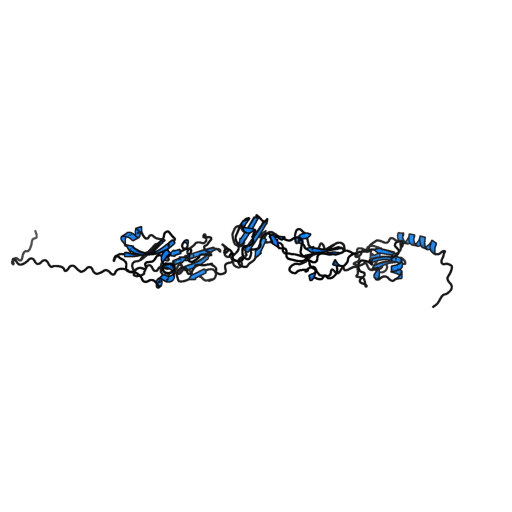 N N . VAL A 1 315 ? 20.949 6.646 -32.254 1.00 92.06 315 VAL A N 1
ATOM 2418 C CA . VAL A 1 315 ? 20.681 6.290 -30.858 1.00 92.06 315 VAL A CA 1
ATOM 2419 C C . VAL A 1 315 ? 20.372 7.548 -30.062 1.00 92.06 315 VAL A C 1
ATOM 2421 O O . VAL A 1 315 ? 21.088 8.541 -30.157 1.00 92.06 315 VAL A O 1
ATOM 2424 N N . GLN A 1 316 ? 19.348 7.464 -29.222 1.00 95.44 316 GLN A N 1
ATOM 2425 C CA . GLN A 1 316 ? 19.086 8.430 -28.168 1.00 95.44 316 GLN A CA 1
ATOM 2426 C C . GLN A 1 316 ? 18.927 7.700 -26.839 1.00 95.44 316 GLN A C 1
ATOM 2428 O O . GLN A 1 316 ? 18.151 6.749 -26.734 1.00 95.44 316 GLN A O 1
ATOM 2433 N N . ARG A 1 317 ? 19.663 8.137 -25.823 1.00 97.38 317 ARG A N 1
ATOM 2434 C CA . ARG A 1 317 ? 19.504 7.696 -24.437 1.00 97.38 317 ARG A CA 1
ATOM 2435 C C . ARG A 1 317 ? 18.992 8.863 -23.615 1.00 97.38 317 ARG A C 1
ATOM 2437 O O . ARG A 1 317 ? 19.439 9.989 -23.824 1.00 97.38 317 ARG A O 1
ATOM 2444 N N . GLY A 1 318 ? 18.102 8.607 -22.665 1.00 97.69 318 GLY A N 1
ATOM 2445 C CA . GLY A 1 318 ? 17.682 9.656 -21.746 1.00 97.69 318 GLY A CA 1
ATOM 2446 C C . GLY A 1 318 ? 16.671 9.217 -20.704 1.00 97.69 318 GLY A C 1
ATOM 2447 O O . GLY A 1 318 ? 16.445 8.025 -20.492 1.00 97.69 318 GLY A O 1
ATOM 2448 N N . CYS A 1 319 ? 16.056 10.201 -20.055 1.00 98.00 319 CYS A N 1
ATOM 2449 C CA . CYS A 1 319 ? 14.948 9.996 -19.132 1.00 98.00 319 CYS A CA 1
ATOM 2450 C C . CYS A 1 319 ? 13.637 9.852 -19.907 1.00 98.00 319 CYS A C 1
ATOM 2452 O O . CYS A 1 319 ? 13.298 10.697 -20.734 1.00 98.00 319 CYS A O 1
ATOM 2454 N N . LEU A 1 320 ? 12.876 8.793 -19.635 1.00 96.44 320 LEU A N 1
ATOM 2455 C CA . LEU A 1 320 ? 11.692 8.431 -20.417 1.00 96.44 320 LEU A CA 1
ATOM 2456 C C . LEU A 1 320 ? 10.658 9.571 -20.478 1.00 96.44 320 LEU A C 1
ATOM 2458 O O . LEU A 1 320 ? 10.264 10.006 -21.558 1.00 96.44 320 LEU A O 1
ATOM 2462 N N . TYR A 1 321 ? 10.261 10.098 -19.319 1.00 94.69 321 TYR A N 1
ATOM 2463 C CA . TYR A 1 321 ? 9.164 11.068 -19.200 1.00 94.69 321 TYR A CA 1
ATOM 2464 C C . TYR A 1 321 ? 9.510 12.504 -19.628 1.00 94.69 321 TYR A C 1
ATOM 2466 O O . TYR A 1 321 ? 8.692 13.406 -19.437 1.00 94.69 321 TYR A O 1
ATOM 2474 N N . GLU A 1 322 ? 10.712 12.737 -20.160 1.00 94.06 322 GLU A N 1
ATOM 2475 C CA . GLU A 1 322 ? 11.076 13.996 -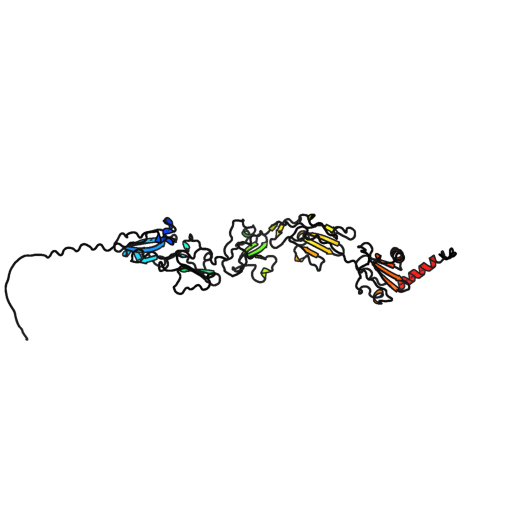20.829 1.00 94.06 322 GLU A CA 1
ATOM 2476 C C . GLU A 1 322 ? 10.750 13.974 -22.318 1.00 94.06 322 GLU A C 1
ATOM 2478 O O . GLU A 1 322 ? 10.445 15.013 -22.896 1.00 94.06 322 GLU A O 1
ATOM 2483 N N . HIS A 1 323 ? 10.789 12.789 -22.924 1.00 90.62 323 HIS A N 1
ATOM 2484 C CA . HIS A 1 323 ? 10.613 12.611 -24.362 1.00 90.62 323 HIS A CA 1
ATOM 2485 C C . HIS A 1 323 ? 9.319 11.875 -24.721 1.00 90.62 323 HIS A C 1
ATOM 2487 O O . HIS A 1 323 ? 8.941 11.856 -25.889 1.00 90.62 323 HIS A O 1
ATOM 2493 N N . MET A 1 324 ? 8.649 11.272 -23.736 1.00 92.25 324 MET A N 1
ATOM 2494 C CA . MET A 1 324 ? 7.448 10.454 -23.914 1.00 92.25 324 MET A CA 1
ATOM 2495 C C . MET A 1 324 ? 6.399 10.808 -22.860 1.00 92.25 324 MET A C 1
ATOM 2497 O O . MET A 1 324 ? 6.747 11.167 -21.731 1.00 92.25 324 MET A O 1
ATOM 2501 N N . ALA A 1 325 ? 5.111 10.695 -23.200 1.00 86.75 325 ALA A N 1
ATOM 2502 C CA . ALA A 1 325 ? 4.051 11.000 -22.239 1.00 86.75 325 ALA A CA 1
ATOM 2503 C C . ALA A 1 325 ? 3.848 9.866 -21.224 1.00 86.75 325 ALA A C 1
ATOM 2505 O O . ALA A 1 325 ? 3.457 10.132 -20.090 1.00 86.75 325 ALA A O 1
ATOM 2506 N N . ASN A 1 326 ? 4.104 8.616 -21.622 1.00 86.88 326 ASN A N 1
ATOM 2507 C CA . ASN A 1 326 ? 3.956 7.436 -20.771 1.00 86.88 326 ASN A CA 1
ATOM 2508 C C . ASN A 1 326 ? 4.874 6.279 -21.201 1.00 86.88 326 ASN A C 1
ATOM 2510 O O . ASN A 1 326 ? 5.392 6.232 -22.317 1.00 86.88 326 ASN A O 1
ATOM 2514 N N . GLU A 1 327 ? 5.001 5.290 -20.320 1.00 87.44 327 GLU A N 1
ATOM 2515 C CA . GLU A 1 327 ? 5.753 4.049 -20.534 1.00 87.44 327 GLU A CA 1
ATOM 2516 C C . GLU A 1 327 ? 5.368 3.219 -21.760 1.00 87.44 327 GLU A C 1
ATOM 2518 O O . GLU A 1 327 ? 6.186 2.415 -22.216 1.00 87.44 327 GLU A O 1
ATOM 2523 N N . GLY A 1 328 ? 4.139 3.358 -22.257 1.00 88.44 328 GLY A N 1
ATOM 2524 C CA . GLY A 1 328 ? 3.632 2.618 -23.407 1.00 88.44 328 GLY A CA 1
ATOM 2525 C C . GLY A 1 328 ? 4.166 3.122 -24.747 1.00 88.44 328 GLY A C 1
ATOM 2526 O O . GLY A 1 328 ? 4.008 2.430 -25.750 1.00 88.44 328 GLY A O 1
ATOM 2527 N N . GLU A 1 329 ? 4.802 4.294 -24.790 1.00 91.75 329 GLU A N 1
ATOM 2528 C CA . GLU A 1 329 ? 5.410 4.838 -26.012 1.00 91.75 329 GLU A CA 1
ATOM 2529 C C . GLU A 1 329 ? 6.778 4.214 -26.330 1.00 91.75 329 GLU A C 1
ATOM 2531 O O . GLU A 1 329 ? 7.144 4.107 -27.503 1.00 91.75 329 GLU A O 1
ATOM 2536 N N . CYS A 1 330 ? 7.506 3.733 -25.317 1.00 94.50 330 CYS A N 1
ATOM 2537 C CA . CYS A 1 330 ? 8.761 3.006 -25.502 1.00 94.50 330 CYS A CA 1
ATOM 2538 C C . CYS A 1 330 ? 8.484 1.507 -25.653 1.00 94.50 330 CYS A C 1
ATOM 2540 O O . CYS A 1 330 ? 8.147 0.830 -24.678 1.00 94.50 330 CYS A O 1
ATOM 2542 N N . LYS A 1 331 ? 8.619 0.984 -26.877 1.00 93.88 331 LYS A N 1
ATOM 2543 C CA . LYS A 1 331 ? 8.391 -0.430 -27.194 1.00 93.88 331 LYS A CA 1
ATOM 2544 C C . LYS A 1 331 ? 9.575 -1.008 -27.953 1.00 93.88 331 LYS A C 1
ATOM 2546 O O . LYS A 1 331 ? 10.110 -0.373 -28.853 1.00 93.88 331 LYS A O 1
ATOM 2551 N N . GLU A 1 332 ? 9.900 -2.271 -27.717 1.00 89.19 332 GLU A N 1
ATOM 2552 C CA . GLU A 1 332 ? 10.961 -2.935 -28.484 1.00 89.19 332 GLU A CA 1
ATOM 2553 C C . GLU A 1 332 ? 10.686 -2.904 -30.001 1.00 89.19 332 GLU A C 1
ATOM 2555 O O . GLU A 1 332 ? 11.599 -2.716 -30.801 1.00 89.19 332 GLU A O 1
ATOM 2560 N N . GLU A 1 333 ? 9.410 -2.979 -30.402 1.00 88.69 333 GLU A N 1
ATOM 2561 C CA . GLU A 1 333 ? 8.960 -2.896 -31.801 1.00 88.69 333 GLU A CA 1
ATOM 2562 C C . GLU A 1 333 ? 9.353 -1.589 -32.506 1.00 88.69 333 GLU A C 1
ATOM 2564 O O . GLU A 1 333 ? 9.549 -1.584 -33.722 1.00 88.69 333 GLU A O 1
ATOM 2569 N N . ASN A 1 334 ? 9.463 -0.479 -31.765 1.00 88.81 334 ASN A N 1
ATOM 2570 C CA . ASN A 1 334 ? 9.913 0.806 -32.303 1.00 88.81 334 ASN A CA 1
ATOM 2571 C C . ASN A 1 334 ? 11.399 1.079 -32.032 1.00 88.81 334 ASN A C 1
ATOM 2573 O O . ASN A 1 334 ? 11.868 2.185 -32.286 1.00 88.81 334 ASN A O 1
ATOM 2577 N N . GLY A 1 335 ? 12.142 0.061 -31.582 1.00 89.81 335 GLY A N 1
ATOM 2578 C CA . GLY A 1 335 ? 13.564 0.154 -31.278 1.00 89.81 335 GLY A CA 1
ATOM 2579 C C . GLY A 1 335 ? 13.861 0.806 -29.930 1.00 89.81 335 GLY A C 1
ATOM 2580 O O . GLY A 1 335 ? 14.967 1.305 -29.746 1.00 89.81 335 GLY A O 1
ATOM 2581 N N . CYS A 1 336 ? 12.898 0.845 -29.005 1.00 95.44 336 CYS A N 1
ATOM 2582 C CA . CYS A 1 336 ? 13.076 1.435 -27.683 1.00 95.44 336 CYS A CA 1
ATOM 2583 C C . CYS A 1 336 ? 13.158 0.370 -26.577 1.00 95.44 336 CYS A C 1
ATOM 2585 O O . CYS A 1 336 ? 12.238 -0.428 -26.405 1.00 95.44 336 CYS A O 1
ATOM 2587 N N . GLU A 1 337 ? 14.244 0.388 -25.803 1.00 95.62 337 GLU A N 1
ATOM 2588 C CA . GLU A 1 337 ? 14.422 -0.364 -24.552 1.00 95.62 337 GLU A CA 1
ATOM 2589 C C . GLU A 1 337 ? 14.333 0.613 -23.372 1.00 95.62 337 GLU A C 1
ATOM 2591 O O . GLU A 1 337 ? 14.906 1.704 -23.415 1.00 95.62 337 GLU A O 1
ATOM 2596 N N . LYS A 1 338 ? 13.635 0.223 -22.303 1.00 95.88 338 LYS A N 1
ATOM 2597 C CA . LYS A 1 338 ? 13.524 0.996 -21.058 1.00 95.88 338 LYS A CA 1
ATOM 2598 C C . LYS A 1 338 ? 14.033 0.196 -19.868 1.00 95.88 338 LYS A C 1
ATOM 2600 O O . LYS A 1 338 ? 13.961 -1.030 -19.855 1.00 95.88 338 LYS A O 1
ATOM 2605 N N . CYS A 1 339 ? 14.518 0.898 -18.855 1.00 96.25 339 CYS A N 1
ATOM 2606 C CA . CYS A 1 339 ? 14.975 0.313 -17.600 1.00 96.25 339 CYS A CA 1
ATOM 2607 C C . CYS A 1 339 ? 14.703 1.267 -16.434 1.00 96.25 339 CYS A C 1
ATOM 2609 O O . CYS A 1 339 ? 14.536 2.471 -16.630 1.00 96.25 339 CYS A O 1
ATOM 2611 N N . SER A 1 340 ? 14.662 0.735 -15.216 1.00 95.88 340 SER A N 1
ATOM 2612 C CA . SER A 1 340 ? 14.382 1.491 -13.994 1.00 95.88 340 SER A CA 1
ATOM 2613 C C . SER A 1 340 ? 15.136 0.899 -12.797 1.00 95.88 340 SER A C 1
ATOM 2615 O O . SER A 1 340 ? 15.816 -0.123 -12.911 1.00 95.88 340 SER A O 1
ATOM 2617 N N . GLY A 1 341 ? 15.033 1.555 -11.640 1.00 93.19 341 GLY A N 1
ATOM 2618 C CA . GLY A 1 341 ? 15.496 1.032 -10.349 1.00 93.19 341 GLY A CA 1
ATOM 2619 C C . GLY A 1 341 ? 16.931 1.386 -9.949 1.00 93.19 341 GLY A C 1
ATOM 2620 O O . GLY A 1 341 ? 17.202 1.447 -8.753 1.00 93.19 341 GLY A O 1
ATOM 2621 N N . VAL A 1 342 ? 17.832 1.662 -10.898 1.00 96.44 342 VAL A N 1
ATOM 2622 C CA . VAL A 1 342 ? 19.219 2.079 -10.612 1.00 96.44 342 VAL A CA 1
ATOM 2623 C C . VAL A 1 342 ? 19.690 3.172 -11.567 1.00 96.44 342 VAL A C 1
ATOM 2625 O O . VAL A 1 342 ? 19.351 3.153 -12.752 1.00 96.44 342 VAL A O 1
ATOM 2628 N N . ASP A 1 343 ? 20.492 4.104 -11.050 1.00 98.25 343 ASP A N 1
ATOM 2629 C CA . ASP A 1 343 ? 21.077 5.189 -11.840 1.00 98.25 343 ASP A CA 1
ATOM 2630 C C . ASP A 1 343 ? 21.916 4.638 -12.999 1.00 98.25 343 ASP A C 1
ATOM 2632 O O . ASP A 1 343 ? 22.658 3.664 -12.858 1.00 98.25 343 ASP A O 1
ATOM 2636 N N . GLY A 1 344 ? 21.769 5.253 -14.172 1.00 97.69 344 GLY A N 1
ATOM 2637 C CA . GLY A 1 344 ? 22.506 4.862 -15.368 1.00 97.69 344 GLY A CA 1
ATOM 2638 C C . GLY A 1 344 ? 22.172 3.458 -15.877 1.00 97.69 344 GLY A C 1
ATOM 2639 O O . GLY A 1 344 ? 22.971 2.887 -16.611 1.00 97.69 344 GLY A O 1
ATOM 2640 N N . CYS A 1 345 ? 21.011 2.879 -15.540 1.00 98.00 345 CYS A N 1
ATOM 2641 C CA . CYS A 1 345 ? 20.628 1.532 -15.994 1.00 98.00 345 CYS A CA 1
ATOM 2642 C C . CYS A 1 345 ? 20.687 1.360 -17.526 1.00 98.00 345 CYS A C 1
ATOM 2644 O O . CYS A 1 345 ? 20.903 0.258 -18.032 1.00 98.00 345 CYS A O 1
ATOM 2646 N N . ASN A 1 346 ? 20.538 2.454 -18.278 1.00 97.50 346 ASN A N 1
ATOM 2647 C CA . ASN A 1 346 ? 20.596 2.492 -19.731 1.00 97.50 346 ASN A CA 1
ATOM 2648 C C . ASN A 1 346 ? 22.040 2.605 -20.248 1.00 97.50 346 ASN A C 1
ATOM 2650 O O . ASN A 1 346 ? 22.281 3.337 -21.200 1.00 97.50 346 ASN A O 1
ATOM 2654 N N . HIS A 1 347 ? 23.007 1.914 -19.636 1.00 96.69 347 HIS A N 1
ATOM 2655 C CA . HIS A 1 347 ? 24.436 2.034 -19.963 1.00 96.69 347 HIS A CA 1
ATOM 2656 C C . HIS A 1 347 ? 24.963 0.985 -20.956 1.00 96.69 347 HIS A C 1
ATOM 2658 O O . HIS A 1 347 ? 26.087 1.115 -21.440 1.00 96.69 347 HIS A O 1
ATOM 2664 N N . LYS A 1 348 ? 24.176 -0.052 -21.275 1.00 94.50 348 LYS A N 1
ATOM 2665 C CA . LYS A 1 348 ? 24.611 -1.174 -22.126 1.00 94.50 348 LYS A CA 1
ATOM 2666 C C . LYS A 1 348 ? 25.125 -0.700 -23.487 1.00 94.50 348 LYS A C 1
ATOM 2668 O O . LYS A 1 348 ? 24.611 0.264 -24.050 1.00 94.50 348 LYS A O 1
ATOM 2673 N N . GLU A 1 349 ? 26.123 -1.390 -24.021 1.00 90.88 349 GLU A N 1
ATOM 2674 C CA . GLU A 1 349 ? 26.567 -1.190 -25.399 1.00 90.88 349 GLU A CA 1
ATOM 2675 C C . GLU A 1 349 ? 25.465 -1.602 -26.384 1.00 90.88 349 GLU A C 1
ATOM 2677 O O . GLU A 1 349 ? 24.790 -2.616 -26.198 1.00 90.88 349 GLU A O 1
ATOM 2682 N N . ILE A 1 350 ? 25.300 -0.824 -27.450 1.00 85.06 350 ILE A N 1
ATOM 2683 C CA . ILE A 1 350 ? 24.380 -1.122 -28.543 1.00 85.06 350 ILE A CA 1
ATOM 2684 C C . ILE A 1 350 ? 25.193 -1.724 -29.679 1.00 85.06 350 ILE A C 1
ATOM 2686 O O . ILE A 1 350 ? 25.783 -1.020 -30.501 1.00 85.06 350 ILE A O 1
ATOM 2690 N N . THR A 1 351 ? 25.207 -3.052 -29.751 1.00 69.19 351 THR A N 1
ATOM 2691 C CA . THR A 1 351 ? 25.877 -3.750 -30.846 1.00 69.19 351 THR A CA 1
ATOM 2692 C C . THR A 1 351 ? 25.049 -3.635 -32.123 1.00 69.19 351 THR A C 1
ATOM 2694 O O . THR A 1 351 ? 24.055 -4.340 -32.318 1.00 69.19 351 THR A O 1
ATOM 2697 N N . PHE A 1 352 ? 25.477 -2.769 -33.039 1.00 65.19 352 PHE A N 1
ATOM 2698 C CA . PHE A 1 352 ? 24.902 -2.722 -34.375 1.00 65.19 352 PHE A CA 1
ATOM 2699 C C . PHE A 1 352 ? 25.416 -3.905 -35.205 1.00 65.19 352 PHE A C 1
ATOM 2701 O O . PHE A 1 352 ? 26.571 -3.928 -35.627 1.00 65.19 352 PHE A O 1
ATOM 2708 N N . LYS A 1 353 ? 24.563 -4.904 -35.462 1.00 66.81 353 LYS A N 1
ATOM 2709 C CA . LYS A 1 353 ? 24.904 -6.015 -36.364 1.00 66.81 353 LYS A CA 1
ATOM 2710 C C . LYS A 1 353 ? 24.830 -5.540 -37.813 1.00 66.81 353 LYS A C 1
ATOM 2712 O O . LYS A 1 353 ? 23.813 -5.729 -38.479 1.00 66.81 353 LYS A O 1
ATOM 2717 N N . PHE A 1 354 ? 25.904 -4.911 -38.286 1.00 75.94 354 PHE A N 1
ATOM 2718 C CA . PHE A 1 354 ? 26.026 -4.555 -39.693 1.00 75.94 354 PHE A CA 1
ATOM 2719 C C . PHE A 1 354 ? 26.042 -5.822 -40.555 1.00 75.94 354 PHE A C 1
ATOM 2721 O O . PHE A 1 354 ? 26.796 -6.763 -40.291 1.00 75.94 354 PHE A O 1
ATOM 2728 N N . THR A 1 355 ? 25.191 -5.854 -41.575 1.00 84.56 355 THR A N 1
ATOM 2729 C CA . THR A 1 355 ? 25.109 -6.970 -42.524 1.00 84.56 355 THR A CA 1
ATOM 2730 C C . THR A 1 355 ? 25.026 -6.456 -43.952 1.00 84.56 355 THR A C 1
ATOM 2732 O O . THR A 1 355 ? 24.489 -5.377 -44.211 1.00 84.56 355 THR A O 1
ATOM 2735 N N . CYS A 1 356 ? 25.580 -7.238 -44.875 1.00 90.44 356 CYS A N 1
ATOM 2736 C CA . CYS A 1 356 ? 25.465 -7.014 -46.309 1.00 90.44 356 CYS A CA 1
ATOM 2737 C C . CYS A 1 356 ? 24.931 -8.266 -46.991 1.00 90.44 356 CYS A C 1
ATOM 2739 O O . CYS A 1 356 ? 25.226 -9.393 -46.579 1.00 90.44 356 CYS A O 1
ATOM 2741 N N . ILE A 1 357 ? 24.262 -8.096 -48.130 1.00 93.75 357 ILE A N 1
ATOM 2742 C CA . ILE A 1 357 ? 23.956 -9.228 -48.999 1.00 93.75 357 ILE A CA 1
ATOM 2743 C C . ILE A 1 357 ? 25.275 -9.719 -49.598 1.00 93.75 357 ILE A C 1
ATOM 2745 O O . ILE A 1 357 ? 25.927 -8.996 -50.354 1.00 93.75 357 ILE A O 1
ATOM 2749 N N . VAL A 1 358 ? 25.659 -10.954 -49.273 1.00 94.00 358 VAL A N 1
ATOM 2750 C CA . VAL A 1 358 ? 26.850 -11.617 -49.818 1.00 94.00 358 VAL A CA 1
ATOM 2751 C C . VAL A 1 358 ? 26.401 -12.719 -50.766 1.00 94.00 358 VAL A C 1
ATOM 2753 O O . VAL A 1 358 ? 25.835 -13.728 -50.346 1.00 94.00 358 VAL A O 1
ATOM 2756 N N . CYS A 1 359 ? 26.610 -12.529 -52.067 1.00 94.75 359 CYS A N 1
ATOM 2757 C CA . CYS A 1 359 ? 26.209 -13.519 -53.060 1.00 94.75 359 CYS A CA 1
ATOM 2758 C C . CYS A 1 359 ? 26.943 -13.353 -54.390 1.00 94.75 359 CYS A C 1
ATOM 2760 O O . CYS A 1 359 ? 27.497 -12.297 -54.702 1.00 94.75 359 CYS A O 1
ATOM 2762 N N . ARG A 1 360 ? 26.880 -14.406 -55.210 1.00 95.19 360 ARG A N 1
ATOM 2763 C CA . ARG A 1 360 ? 27.282 -14.376 -56.616 1.00 95.19 360 ARG A CA 1
ATOM 2764 C C . ARG A 1 360 ? 26.161 -14.914 -57.500 1.00 95.19 360 ARG A C 1
ATOM 2766 O O . ARG A 1 360 ? 25.461 -15.845 -57.111 1.00 95.19 360 ARG A O 1
ATOM 2773 N N . SER A 1 361 ? 25.967 -14.336 -58.685 1.00 94.44 361 SER A N 1
ATOM 2774 C CA . SER A 1 361 ? 24.852 -14.723 -59.564 1.00 94.44 361 SER A CA 1
ATOM 2775 C C . SER A 1 361 ? 25.039 -16.038 -60.315 1.00 94.44 361 SER A C 1
ATOM 2777 O O . SER A 1 361 ? 24.067 -16.552 -60.854 1.00 94.44 361 SER A O 1
ATOM 2779 N N . ASP A 1 362 ? 26.272 -16.532 -60.413 1.00 94.06 362 ASP A N 1
ATOM 2780 C CA . ASP A 1 362 ? 26.612 -17.828 -61.010 1.00 94.06 362 ASP A CA 1
ATOM 2781 C C . ASP A 1 362 ? 26.281 -19.000 -60.075 1.00 94.06 362 ASP A C 1
ATOM 2783 O O . ASP A 1 362 ? 25.946 -20.082 -60.547 1.00 94.06 362 ASP A O 1
ATOM 2787 N N . THR A 1 363 ? 26.302 -18.772 -58.759 1.00 94.81 363 THR A N 1
ATOM 2788 C CA . THR A 1 363 ? 25.930 -19.770 -57.745 1.00 94.81 363 THR A CA 1
ATOM 2789 C C . THR A 1 363 ? 24.524 -19.567 -57.181 1.00 94.81 363 THR A C 1
ATOM 2791 O O . THR A 1 363 ? 23.886 -20.525 -56.752 1.00 94.81 363 THR A O 1
ATOM 2794 N N . ASN A 1 364 ? 24.006 -18.336 -57.190 1.00 93.44 364 ASN A N 1
ATOM 2795 C CA . ASN A 1 364 ? 22.666 -18.008 -56.716 1.00 93.44 364 ASN A CA 1
ATOM 2796 C C . ASN A 1 364 ? 21.983 -17.011 -57.659 1.00 93.44 364 ASN A C 1
ATOM 2798 O O . ASN A 1 364 ? 22.245 -15.807 -57.628 1.00 93.44 364 ASN A O 1
ATOM 2802 N N . THR A 1 365 ? 21.034 -17.495 -58.459 1.00 89.62 365 THR A N 1
ATOM 2803 C CA . THR A 1 365 ? 20.312 -16.679 -59.449 1.00 89.62 365 THR A CA 1
ATOM 2804 C C . THR A 1 365 ? 19.559 -15.495 -58.828 1.00 89.62 365 THR A C 1
ATOM 2806 O O . THR A 1 365 ? 19.468 -14.438 -59.460 1.00 89.62 365 THR A O 1
ATOM 2809 N N . LYS A 1 366 ? 19.114 -15.598 -57.562 1.00 91.19 366 LYS A N 1
ATOM 2810 C CA . LYS A 1 366 ? 18.467 -14.492 -56.828 1.00 91.19 366 LYS A CA 1
ATOM 2811 C C . LYS A 1 366 ? 19.407 -13.306 -56.621 1.00 91.19 366 LYS A C 1
ATOM 2813 O O . LYS A 1 366 ? 18.934 -12.181 -56.518 1.00 91.19 366 LYS A O 1
ATOM 2818 N N . CYS A 1 367 ? 20.724 -13.520 -56.628 1.00 92.69 367 CYS A N 1
ATOM 2819 C CA . CYS A 1 367 ? 21.711 -12.449 -56.472 1.00 92.69 367 CYS A CA 1
ATOM 2820 C C . CYS A 1 367 ? 21.583 -11.371 -57.561 1.00 92.69 367 CYS A C 1
ATOM 2822 O O . CYS A 1 367 ? 21.814 -10.182 -57.320 1.00 92.69 367 CYS A O 1
ATOM 2824 N N . ARG A 1 368 ? 21.168 -11.788 -58.765 1.00 89.75 368 ARG A N 1
ATOM 2825 C CA . ARG A 1 368 ? 20.900 -10.903 -59.900 1.00 89.75 368 ARG A CA 1
ATOM 2826 C C . ARG A 1 368 ? 19.510 -10.289 -59.840 1.00 89.75 368 ARG A C 1
ATOM 2828 O O . ARG A 1 368 ? 19.375 -9.085 -60.018 1.00 89.75 368 ARG A O 1
ATOM 2835 N N . THR A 1 369 ? 18.494 -11.126 -59.658 1.00 86.12 369 THR A N 1
ATOM 2836 C CA . THR A 1 369 ? 17.101 -10.762 -59.953 1.00 86.12 369 THR A CA 1
ATOM 2837 C C . THR A 1 369 ? 16.307 -10.315 -58.733 1.00 86.12 369 THR A C 1
ATOM 2839 O O . THR A 1 369 ? 15.320 -9.606 -58.889 1.00 86.12 369 THR A O 1
ATOM 2842 N N . ASN A 1 370 ? 16.703 -10.726 -57.526 1.00 88.88 370 ASN A N 1
ATOM 2843 C CA . ASN A 1 370 ? 15.917 -10.509 -56.317 1.00 88.88 370 ASN A CA 1
ATOM 2844 C C . ASN A 1 370 ? 16.788 -10.505 -55.048 1.00 88.88 370 ASN A C 1
ATOM 2846 O O . ASN A 1 370 ? 16.571 -11.277 -54.111 1.00 88.88 370 ASN A O 1
ATOM 2850 N N . ALA A 1 371 ? 17.802 -9.639 -55.034 1.00 90.50 371 ALA A N 1
ATOM 2851 C CA . ALA A 1 371 ? 18.764 -9.556 -53.938 1.00 90.50 371 ALA A CA 1
ATOM 2852 C C . ALA A 1 371 ? 18.116 -9.144 -52.605 1.00 90.50 371 ALA A C 1
ATOM 2854 O O . ALA A 1 371 ? 18.505 -9.659 -51.567 1.00 90.50 371 ALA A O 1
ATOM 2855 N N . ARG A 1 372 ? 17.061 -8.317 -52.640 1.00 90.56 372 ARG A N 1
ATOM 2856 C CA . ARG A 1 372 ? 16.246 -7.926 -51.467 1.00 90.56 372 ARG A CA 1
ATOM 2857 C C . ARG A 1 372 ? 15.657 -9.099 -50.672 1.00 90.56 372 ARG A C 1
ATOM 2859 O O . ARG A 1 372 ? 15.291 -8.920 -49.521 1.00 90.56 372 ARG A O 1
ATOM 2866 N N . ASN A 1 373 ? 15.546 -10.281 -51.283 1.00 90.69 373 ASN A N 1
ATOM 2867 C CA . ASN A 1 373 ? 15.031 -11.490 -50.637 1.00 90.69 373 ASN A CA 1
ATOM 2868 C C . ASN A 1 373 ? 16.155 -12.454 -50.206 1.00 90.69 373 ASN A C 1
ATOM 2870 O O . ASN A 1 373 ? 15.887 -13.613 -49.884 1.00 90.69 373 ASN A O 1
ATOM 2874 N N . ILE A 1 374 ? 17.414 -12.014 -50.248 1.00 92.81 374 ILE A N 1
ATOM 2875 C CA . ILE A 1 374 ? 18.561 -12.738 -49.701 1.00 92.81 374 ILE A CA 1
ATOM 2876 C C . ILE A 1 374 ? 18.843 -12.166 -48.316 1.00 92.81 374 ILE A C 1
ATOM 2878 O O . ILE A 1 374 ? 18.955 -10.957 -48.155 1.00 92.81 374 ILE A O 1
ATOM 2882 N N . LYS A 1 375 ? 18.962 -13.047 -47.322 1.00 91.56 375 LYS A N 1
ATOM 2883 C CA . LYS A 1 375 ? 19.338 -12.658 -45.964 1.00 91.56 375 LYS A CA 1
ATOM 2884 C C . LYS A 1 375 ? 20.793 -12.176 -45.947 1.00 91.56 375 LYS A C 1
ATOM 2886 O O . LYS A 1 375 ? 21.664 -12.892 -46.444 1.00 91.56 375 LYS A O 1
ATOM 2891 N N . GLY A 1 376 ? 21.032 -11.006 -45.360 1.00 89.69 376 GLY A N 1
ATOM 2892 C CA . GLY A 1 376 ? 22.365 -10.468 -45.122 1.00 89.69 376 GLY A CA 1
ATOM 2893 C C . GLY A 1 376 ? 23.262 -11.381 -44.292 1.00 89.69 376 GLY A C 1
ATOM 2894 O O . GLY A 1 376 ? 22.791 -12.163 -43.460 1.00 89.69 376 GLY A O 1
ATOM 2895 N N . ALA A 1 377 ? 24.569 -11.264 -44.509 1.00 89.31 377 ALA A N 1
ATOM 2896 C CA . ALA A 1 377 ? 25.606 -11.912 -43.717 1.00 89.31 377 ALA A CA 1
ATOM 2897 C C . ALA A 1 377 ? 26.484 -10.859 -43.028 1.00 89.31 377 ALA A C 1
ATOM 2899 O O . ALA A 1 377 ? 26.679 -9.760 -43.552 1.00 89.31 377 ALA A O 1
ATOM 2900 N N . SER A 1 378 ? 27.006 -11.203 -41.848 1.00 84.69 378 SER A N 1
ATOM 2901 C CA . SER A 1 378 ? 27.987 -10.381 -41.136 1.00 84.69 378 SER A CA 1
ATOM 2902 C C . SER A 1 378 ? 29.307 -10.327 -41.905 1.00 84.69 378 SER A C 1
ATOM 2904 O O . SER A 1 378 ? 29.727 -11.328 -42.489 1.00 84.69 378 SER A O 1
ATOM 2906 N N . CYS A 1 379 ? 29.956 -9.165 -41.884 1.00 81.75 379 CYS A N 1
ATOM 2907 C CA . CYS A 1 379 ? 31.274 -8.973 -42.485 1.00 81.75 379 CYS A CA 1
ATOM 2908 C C . CYS A 1 379 ? 32.378 -9.597 -41.612 1.00 81.75 379 CYS A C 1
ATOM 2910 O O . CYS A 1 379 ? 32.191 -9.772 -40.408 1.00 81.75 379 CYS A O 1
ATOM 2912 N N . ARG A 1 380 ? 33.522 -9.956 -42.207 1.00 74.62 380 ARG A N 1
ATOM 2913 C CA . ARG A 1 380 ? 34.638 -10.616 -41.501 1.00 74.62 380 ARG A CA 1
ATOM 2914 C C . ARG A 1 380 ? 35.406 -9.654 -40.596 1.00 74.62 380 ARG A C 1
ATOM 2916 O O . ARG A 1 380 ? 35.861 -10.063 -39.532 1.00 74.62 380 ARG A O 1
ATOM 2923 N N . ALA A 1 381 ? 35.592 -8.415 -41.035 1.00 65.25 381 ALA A N 1
ATOM 2924 C CA . ALA A 1 381 ? 36.103 -7.342 -40.192 1.00 65.25 381 ALA A CA 1
ATOM 2925 C C . ALA A 1 381 ? 34.931 -6.517 -39.651 1.00 65.25 381 ALA A C 1
ATOM 2927 O O . ALA A 1 381 ? 33.969 -6.286 -40.391 1.00 65.25 381 ALA A O 1
ATOM 2928 N N . ASP A 1 382 ? 35.036 -6.034 -38.406 1.00 57.72 382 ASP A N 1
ATOM 2929 C CA . ASP A 1 382 ? 34.136 -5.014 -37.859 1.00 57.72 382 ASP A CA 1
ATOM 2930 C C . ASP A 1 382 ? 34.275 -3.751 -38.711 1.00 57.72 382 ASP A C 1
ATOM 2932 O O . ASP A 1 382 ? 35.118 -2.882 -38.493 1.00 57.72 382 ASP A O 1
ATOM 2936 N N . ALA A 1 383 ? 33.481 -3.696 -39.777 1.00 53.47 383 ALA A N 1
ATOM 2937 C CA . ALA A 1 383 ? 33.564 -2.675 -40.809 1.00 53.47 383 ALA A CA 1
ATOM 2938 C C . ALA A 1 383 ? 33.170 -1.292 -40.282 1.00 53.47 383 ALA A C 1
ATOM 2940 O O . ALA A 1 383 ? 33.406 -0.286 -40.956 1.00 53.47 383 ALA A O 1
ATOM 2941 N N . GLY A 1 384 ? 32.524 -1.256 -39.111 1.00 54.56 384 GLY A N 1
ATOM 2942 C CA . GLY A 1 384 ? 31.749 -0.115 -38.669 1.00 54.56 384 GLY A CA 1
ATOM 2943 C C . GLY A 1 384 ? 30.754 0.316 -39.748 1.00 54.56 384 GLY A C 1
ATOM 2944 O O . GLY A 1 384 ? 30.463 -0.387 -40.716 1.00 54.56 384 GLY A O 1
ATOM 2945 N N . TRP A 1 385 ? 30.225 1.516 -39.586 1.00 48.50 385 TRP A N 1
ATOM 2946 C CA . TRP A 1 385 ? 29.214 2.070 -40.479 1.00 48.50 385 TRP A CA 1
ATOM 2947 C C . TRP A 1 385 ? 29.823 2.775 -41.696 1.00 48.50 385 TRP A C 1
ATOM 2949 O O . TRP A 1 385 ? 29.119 3.046 -42.665 1.00 48.50 385 TRP A O 1
ATOM 2959 N N . SER A 1 386 ? 31.130 3.048 -41.654 1.00 53.97 386 SER A N 1
ATOM 2960 C CA . SER A 1 386 ? 31.849 3.913 -42.592 1.00 53.97 386 SER A CA 1
ATOM 2961 C C . SER A 1 386 ? 32.356 3.211 -43.850 1.00 53.97 386 SER A C 1
ATOM 2963 O O . SER A 1 386 ? 32.883 3.879 -44.738 1.00 53.97 386 SER A O 1
ATOM 2965 N N . LYS A 1 387 ? 32.232 1.879 -43.952 1.00 65.25 387 LYS A N 1
ATOM 2966 C CA . LYS A 1 387 ? 32.792 1.132 -45.091 1.00 65.25 387 LYS A CA 1
ATOM 2967 C C . LYS A 1 387 ? 31.759 0.459 -46.004 1.00 65.25 387 LYS A C 1
ATOM 2969 O O . LYS A 1 387 ? 32.070 0.253 -47.169 1.00 65.25 387 LYS A O 1
ATOM 2974 N N . GLY A 1 388 ? 30.527 0.217 -45.546 1.00 82.12 388 GLY A N 1
ATOM 2975 C CA . GLY A 1 388 ? 29.386 -0.111 -46.418 1.00 82.12 388 GLY A CA 1
ATOM 2976 C C . GLY A 1 388 ? 29.427 -1.471 -47.146 1.00 82.12 388 GLY A C 1
ATOM 2977 O O . GLY A 1 388 ? 30.310 -2.310 -46.947 1.00 82.12 388 GLY A O 1
ATOM 2978 N N . CYS A 1 389 ? 28.423 -1.703 -47.994 1.00 90.44 389 CYS A N 1
ATOM 2979 C CA . CYS A 1 389 ? 28.292 -2.880 -48.857 1.00 90.44 389 CYS A CA 1
ATOM 2980 C C . CYS A 1 389 ? 28.622 -2.517 -50.308 1.00 90.44 389 CYS A C 1
ATOM 2982 O O . CYS A 1 389 ? 28.412 -1.382 -50.726 1.00 90.44 389 CYS A O 1
ATOM 2984 N N . PHE A 1 390 ? 29.053 -3.484 -51.117 1.00 92.50 390 PHE A N 1
ATOM 2985 C CA . PHE A 1 390 ? 29.238 -3.297 -52.556 1.00 92.50 390 PHE A CA 1
ATOM 2986 C C . PHE A 1 390 ? 28.360 -4.237 -53.384 1.00 92.50 390 PHE A C 1
ATOM 2988 O O . PHE A 1 390 ? 27.903 -5.291 -52.920 1.00 92.50 390 PHE A O 1
ATOM 2995 N N . TYR A 1 391 ? 28.136 -3.850 -54.636 1.00 93.44 391 TYR A N 1
ATOM 2996 C CA . TYR A 1 391 ? 27.582 -4.700 -55.682 1.00 93.44 391 TYR A CA 1
ATOM 2997 C C . TYR A 1 391 ? 28.121 -4.284 -57.054 1.00 93.44 391 TYR A C 1
ATOM 2999 O O . TYR A 1 391 ? 28.288 -3.101 -57.332 1.00 93.44 391 TYR A O 1
ATOM 3007 N N . GLY A 1 392 ? 28.378 -5.251 -57.930 1.00 92.19 392 GLY A N 1
ATOM 3008 C CA . GLY A 1 392 ? 28.901 -4.974 -59.269 1.00 92.19 392 GLY A CA 1
ATOM 3009 C C . GLY A 1 392 ? 28.882 -6.184 -60.197 1.00 92.19 392 GLY A C 1
ATOM 3010 O O . GLY A 1 392 ? 28.428 -7.262 -59.804 1.00 92.19 392 GLY A O 1
ATOM 3011 N N . ILE A 1 393 ? 29.359 -6.008 -61.432 1.00 90.25 393 ILE A N 1
ATOM 3012 C CA . ILE A 1 393 ? 29.409 -7.056 -62.464 1.00 90.25 393 ILE A CA 1
ATOM 3013 C C . ILE A 1 393 ? 30.860 -7.359 -62.863 1.00 90.25 393 ILE A C 1
ATOM 3015 O O . ILE A 1 393 ? 31.583 -6.478 -63.312 1.00 90.25 393 ILE A O 1
ATOM 3019 N N . TRP A 1 394 ? 31.266 -8.628 -62.815 1.00 89.69 394 TRP A N 1
ATOM 3020 C CA . TRP A 1 394 ? 32.552 -9.112 -63.340 1.00 89.69 394 TRP A CA 1
ATOM 3021 C C . TRP A 1 394 ? 32.316 -10.306 -64.247 1.00 89.69 394 TRP A C 1
ATOM 3023 O O . TRP A 1 394 ? 31.702 -11.281 -63.825 1.00 89.69 394 TRP A O 1
ATOM 3033 N N . ASN A 1 395 ? 32.780 -10.250 -65.498 1.00 88.56 395 ASN A N 1
ATOM 3034 C CA . ASN A 1 395 ? 32.625 -11.349 -66.463 1.00 88.56 395 ASN A CA 1
ATOM 3035 C C . ASN A 1 395 ? 31.179 -11.874 -66.552 1.00 88.56 395 ASN A C 1
ATOM 3037 O O . ASN A 1 395 ? 30.933 -13.076 -66.548 1.00 88.56 395 ASN A O 1
ATOM 3041 N N . LYS A 1 396 ? 30.205 -10.953 -66.601 1.00 87.19 396 LYS A N 1
ATOM 3042 C CA . LYS A 1 396 ? 28.757 -11.235 -66.581 1.00 87.19 396 LYS A CA 1
ATOM 3043 C C . LYS A 1 396 ? 28.232 -11.868 -65.284 1.00 87.19 396 LYS A C 1
ATOM 3045 O O . LYS A 1 396 ? 27.050 -12.188 -65.240 1.00 87.19 396 LYS A O 1
ATOM 3050 N N . VAL A 1 397 ? 29.023 -11.990 -64.220 1.00 91.19 397 VAL A N 1
ATOM 3051 C CA . VAL A 1 397 ? 28.590 -12.439 -62.887 1.00 91.19 397 VAL A CA 1
ATOM 3052 C C . VAL A 1 397 ? 28.355 -11.226 -61.989 1.00 91.19 397 VAL A C 1
ATOM 3054 O O . VAL A 1 397 ? 29.237 -10.385 -61.850 1.00 91.19 397 VAL A O 1
ATOM 3057 N N . ILE A 1 398 ? 27.174 -11.125 -61.375 1.00 92.25 398 ILE A N 1
ATOM 3058 C CA . ILE A 1 398 ? 26.910 -10.120 -60.337 1.00 92.25 398 ILE A CA 1
ATOM 3059 C C . ILE A 1 398 ? 27.474 -10.630 -59.021 1.00 92.25 398 ILE A C 1
ATOM 3061 O O . ILE A 1 398 ? 27.167 -11.755 -58.625 1.00 92.25 398 ILE A O 1
ATOM 3065 N N . ILE A 1 399 ? 28.262 -9.795 -58.356 1.00 93.69 399 ILE A N 1
ATOM 3066 C CA . ILE A 1 399 ? 28.838 -10.065 -57.042 1.00 93.69 399 ILE A CA 1
ATOM 3067 C C . ILE A 1 399 ? 28.348 -8.983 -56.088 1.00 93.69 399 ILE A C 1
ATOM 3069 O O . ILE A 1 399 ? 28.340 -7.803 -56.438 1.00 93.69 399 ILE A O 1
ATOM 3073 N N . ARG A 1 400 ? 27.927 -9.402 -54.897 1.00 94.31 400 ARG A N 1
ATOM 3074 C CA . ARG A 1 400 ? 27.519 -8.542 -53.787 1.00 94.31 400 ARG A CA 1
ATOM 3075 C C . ARG A 1 400 ? 28.288 -8.962 -52.543 1.00 94.31 400 ARG A C 1
ATOM 3077 O O . ARG A 1 400 ? 28.496 -10.162 -52.350 1.00 94.31 400 ARG A O 1
ATOM 3084 N N . GLY A 1 401 ? 28.692 -8.011 -51.711 1.00 92.69 401 GLY A N 1
ATOM 3085 C CA . GLY A 1 401 ? 29.318 -8.337 -50.435 1.00 92.69 401 GLY A CA 1
ATOM 3086 C C . GLY A 1 401 ? 29.640 -7.127 -49.574 1.00 92.69 401 GLY A C 1
ATOM 3087 O O . GLY A 1 401 ? 29.267 -6.001 -49.898 1.00 92.69 401 GLY A O 1
ATOM 3088 N N . CYS A 1 402 ? 30.341 -7.373 -48.472 1.00 91.00 402 CYS A N 1
ATOM 3089 C CA . CYS A 1 402 ? 30.902 -6.327 -47.627 1.00 91.00 402 CYS A CA 1
ATOM 3090 C C . CYS A 1 402 ? 32.104 -5.682 -48.318 1.00 91.00 402 CYS A C 1
ATOM 3092 O O . CYS A 1 402 ? 32.996 -6.389 -48.786 1.00 91.00 402 CYS A O 1
ATOM 3094 N N . TYR A 1 403 ? 32.156 -4.350 -48.375 1.00 89.75 403 TYR A N 1
ATOM 3095 C CA . TYR A 1 403 ? 33.258 -3.640 -49.037 1.00 89.75 403 TYR A CA 1
ATOM 3096 C C . TYR A 1 403 ? 34.611 -3.926 -48.367 1.00 89.75 403 TYR A C 1
ATOM 3098 O O . TYR A 1 403 ? 35.609 -4.127 -49.052 1.00 89.75 403 TYR A O 1
ATOM 3106 N N . VAL A 1 404 ? 34.631 -4.047 -47.036 1.00 84.81 404 VAL A N 1
ATOM 3107 C CA . VAL A 1 404 ? 35.850 -4.354 -46.262 1.00 84.81 404 VAL A CA 1
ATOM 3108 C C . VAL A 1 404 ? 36.415 -5.744 -46.501 1.00 84.81 404 VAL A C 1
ATOM 3110 O O . VAL A 1 404 ? 37.612 -5.950 -46.333 1.00 84.81 404 VAL A O 1
ATOM 3113 N N . ASP A 1 405 ? 35.561 -6.682 -46.901 1.00 87.44 405 ASP A N 1
ATOM 3114 C CA . ASP A 1 405 ? 35.952 -8.069 -47.146 1.00 87.44 405 ASP A CA 1
ATOM 3115 C C . ASP A 1 405 ? 36.367 -8.281 -48.608 1.00 87.44 405 ASP A C 1
ATOM 3117 O O . ASP A 1 405 ? 36.842 -9.357 -48.980 1.00 87.44 405 ASP A O 1
ATOM 3121 N N . ALA A 1 406 ? 36.169 -7.271 -49.461 1.00 87.06 406 ALA A N 1
ATOM 3122 C CA . ALA A 1 406 ? 36.564 -7.321 -50.856 1.00 87.06 406 ALA A CA 1
ATOM 3123 C C . ALA A 1 406 ? 38.092 -7.222 -50.996 1.00 87.06 406 ALA A C 1
ATOM 3125 O O . ALA A 1 406 ? 38.762 -6.540 -50.226 1.00 87.06 406 ALA A O 1
ATOM 3126 N N . HIS A 1 407 ? 38.641 -7.879 -52.018 1.00 88.00 407 HIS A N 1
ATOM 3127 C CA . HIS A 1 407 ? 40.060 -7.778 -52.371 1.00 88.00 407 HIS A CA 1
ATOM 3128 C C . HIS A 1 407 ? 40.456 -6.323 -52.696 1.00 88.00 407 HIS A C 1
ATOM 3130 O O . HIS A 1 407 ? 39.635 -5.576 -53.220 1.00 88.00 407 HIS A O 1
ATOM 3136 N N . GLU A 1 408 ? 41.709 -5.917 -52.474 1.00 86.50 408 GLU A N 1
ATOM 3137 C CA . GLU A 1 408 ? 42.159 -4.519 -52.653 1.00 86.50 408 GLU A CA 1
ATOM 3138 C C . GLU A 1 408 ? 41.823 -3.936 -54.036 1.00 86.50 408 GLU A C 1
ATOM 3140 O O . GLU A 1 408 ? 41.345 -2.811 -54.154 1.00 86.50 408 GLU A O 1
ATOM 3145 N N . GLN A 1 409 ? 41.978 -4.733 -55.095 1.00 86.62 409 GLN A N 1
ATOM 3146 C CA . GLN A 1 409 ? 41.617 -4.336 -56.464 1.00 86.62 409 GLN A CA 1
ATOM 3147 C C . GLN A 1 409 ? 40.111 -4.081 -56.627 1.00 86.62 409 GLN A C 1
ATOM 3149 O O . GLN A 1 409 ? 39.700 -3.185 -57.359 1.00 86.62 409 GLN A O 1
ATOM 3154 N N . MET A 1 410 ? 39.285 -4.875 -55.944 1.00 87.19 410 MET A N 1
ATOM 3155 C CA . MET A 1 410 ? 37.835 -4.705 -55.917 1.00 87.19 410 MET A CA 1
ATOM 3156 C C . MET A 1 410 ? 37.481 -3.413 -55.184 1.00 87.19 410 MET A C 1
ATOM 3158 O O . MET A 1 410 ? 36.705 -2.617 -55.698 1.00 87.19 410 MET A O 1
ATOM 3162 N N . GLN A 1 411 ? 38.098 -3.177 -54.023 1.00 88.56 411 GLN A N 1
ATOM 3163 C CA . GLN A 1 411 ? 37.912 -1.943 -53.263 1.00 88.56 411 GLN A CA 1
ATOM 3164 C C . GLN A 1 411 ? 38.278 -0.716 -54.107 1.00 88.56 411 GLN A C 1
ATOM 3166 O O . GLN A 1 411 ? 37.476 0.206 -54.213 1.00 88.56 411 GLN A O 1
ATOM 3171 N N . TYR A 1 412 ? 39.423 -0.749 -54.797 1.00 87.75 412 TYR A N 1
ATOM 3172 C CA . TYR A 1 412 ? 39.852 0.313 -55.710 1.00 87.75 412 TYR A CA 1
ATOM 3173 C C . TYR A 1 412 ? 38.801 0.613 -56.790 1.00 87.75 412 TYR A C 1
ATOM 3175 O O . TYR A 1 412 ? 38.355 1.753 -56.904 1.00 87.75 412 TYR A O 1
ATOM 3183 N N . VAL A 1 413 ? 38.335 -0.409 -57.521 1.00 89.06 413 VAL A N 1
ATOM 3184 C CA . VAL A 1 413 ? 37.300 -0.261 -58.565 1.00 89.06 413 VAL A CA 1
ATOM 3185 C C . VAL A 1 413 ? 35.990 0.291 -57.998 1.00 89.06 413 VAL A C 1
ATOM 3187 O O . VAL A 1 413 ? 35.369 1.151 -58.612 1.00 89.06 413 VAL A O 1
ATOM 3190 N N . CYS A 1 414 ? 35.565 -0.193 -56.832 1.00 88.06 414 CYS A N 1
ATOM 3191 C CA . CYS A 1 414 ? 34.310 0.205 -56.200 1.00 88.06 414 CYS A CA 1
ATOM 3192 C C . CYS A 1 414 ? 34.376 1.594 -55.535 1.00 88.06 414 CYS A C 1
ATOM 3194 O O . CYS A 1 414 ? 33.338 2.225 -55.351 1.00 88.06 414 CYS A O 1
ATOM 3196 N N . SER A 1 415 ? 35.570 2.077 -55.172 1.00 86.38 415 SER A N 1
ATOM 3197 C CA . SER A 1 415 ? 35.766 3.407 -54.575 1.00 86.38 415 SER A CA 1
ATOM 3198 C C . SER A 1 415 ? 35.605 4.559 -55.573 1.00 86.38 415 SER A C 1
ATOM 3200 O O . SER A 1 415 ? 35.307 5.688 -55.174 1.00 86.38 415 SER A O 1
ATOM 3202 N N . ASP A 1 416 ? 35.764 4.286 -56.870 1.00 87.25 416 ASP A N 1
ATOM 3203 C CA . ASP A 1 416 ? 35.569 5.270 -57.929 1.00 87.25 416 ASP A CA 1
ATOM 3204 C C . ASP A 1 416 ? 34.071 5.479 -58.195 1.00 87.25 416 ASP A C 1
ATOM 3206 O O . ASP A 1 416 ? 33.393 4.647 -58.794 1.00 87.25 416 ASP A O 1
ATOM 3210 N N . LYS A 1 417 ? 33.547 6.639 -57.784 1.00 82.06 417 LYS A N 1
ATOM 3211 C CA . LYS A 1 417 ? 32.128 6.997 -57.958 1.00 82.06 417 LYS A CA 1
ATOM 3212 C C . LYS A 1 417 ? 31.697 7.114 -59.425 1.00 82.06 417 LYS A C 1
ATOM 3214 O O . LYS A 1 417 ? 30.499 7.088 -59.695 1.00 82.06 417 LYS A O 1
ATOM 3219 N N . SER A 1 418 ? 32.638 7.276 -60.357 1.00 83.25 418 SER A N 1
ATOM 3220 C CA . SER A 1 418 ? 32.357 7.320 -61.797 1.00 83.25 418 SER A CA 1
ATOM 3221 C C . SER A 1 418 ? 32.285 5.928 -62.435 1.00 83.25 418 SER A C 1
ATOM 3223 O O . SER A 1 418 ? 31.849 5.780 -63.580 1.00 83.25 418 SER A O 1
ATOM 3225 N N . ASN A 1 419 ? 32.669 4.893 -61.684 1.00 84.44 419 ASN A N 1
ATOM 3226 C CA . ASN A 1 419 ? 32.687 3.526 -62.151 1.00 84.44 419 ASN A CA 1
ATOM 3227 C C . ASN A 1 419 ? 31.260 2.966 -62.305 1.00 84.44 419 ASN A C 1
ATOM 3229 O O . ASN A 1 419 ? 30.420 3.048 -61.411 1.00 84.44 419 ASN A O 1
ATOM 3233 N N . THR A 1 420 ? 30.980 2.374 -63.466 1.00 84.12 420 THR A N 1
ATOM 3234 C CA . THR A 1 420 ? 29.674 1.761 -63.788 1.00 84.12 420 THR A CA 1
ATOM 3235 C C . THR A 1 420 ? 29.645 0.249 -63.556 1.00 84.12 420 THR A C 1
ATOM 3237 O O . THR A 1 420 ? 28.598 -0.387 -63.681 1.00 84.12 420 THR A O 1
ATOM 3240 N N . GLN A 1 421 ? 30.798 -0.340 -63.242 1.00 87.75 421 GLN A N 1
ATOM 3241 C CA . GLN A 1 421 ? 30.979 -1.764 -63.003 1.00 87.75 421 GLN A CA 1
ATOM 3242 C C . GLN A 1 421 ? 30.706 -2.137 -61.543 1.00 87.75 421 GLN A C 1
ATOM 3244 O O . GLN A 1 421 ? 30.150 -3.211 -61.303 1.00 87.75 421 GLN A O 1
ATOM 3249 N N . CYS A 1 422 ? 31.086 -1.286 -60.586 1.00 91.38 422 CYS A N 1
ATOM 3250 C CA . CYS A 1 422 ? 30.873 -1.507 -59.159 1.00 91.38 422 CYS A CA 1
ATOM 3251 C C . CYS A 1 422 ? 30.338 -0.264 -58.449 1.00 91.38 422 CYS A C 1
ATOM 3253 O O . CYS A 1 422 ? 30.757 0.854 -58.724 1.00 91.38 422 CYS A O 1
ATOM 3255 N N . HIS A 1 423 ? 29.456 -0.488 -57.479 1.00 90.75 423 HIS A N 1
ATOM 3256 C CA . HIS A 1 423 ? 28.886 0.546 -56.634 1.00 90.75 423 HIS A CA 1
ATOM 3257 C C . HIS A 1 423 ? 28.986 0.158 -55.162 1.00 90.75 423 HIS A C 1
ATOM 3259 O O . HIS A 1 423 ? 28.777 -1.003 -54.797 1.00 90.75 423 HIS A O 1
ATOM 3265 N N . VAL A 1 424 ? 29.245 1.156 -54.323 1.00 90.31 424 VAL A N 1
ATOM 3266 C CA . VAL A 1 424 ? 29.198 1.052 -52.863 1.00 90.31 424 VAL A CA 1
ATOM 3267 C C . VAL A 1 424 ? 27.933 1.737 -52.362 1.00 90.31 424 VAL A C 1
ATOM 3269 O O . VAL A 1 424 ? 27.492 2.744 -52.915 1.00 90.31 424 VAL A O 1
ATOM 3272 N N . CYS A 1 425 ? 27.328 1.176 -51.325 1.00 86.75 425 CYS A N 1
ATOM 3273 C CA . CYS A 1 425 ? 26.222 1.776 -50.599 1.00 86.75 425 CYS A CA 1
ATOM 3274 C C . CYS A 1 425 ? 26.446 1.635 -49.094 1.00 86.75 425 CYS A C 1
ATOM 3276 O O . CYS A 1 425 ? 27.211 0.785 -48.636 1.00 86.75 425 CYS A O 1
ATOM 3278 N N . GLU A 1 426 ? 25.741 2.450 -48.319 1.00 82.94 426 GLU A N 1
ATOM 3279 C CA . GLU A 1 426 ? 25.800 2.425 -46.862 1.00 82.94 426 GLU A CA 1
ATOM 3280 C C . GLU A 1 426 ? 24.464 1.981 -46.260 1.00 82.94 426 GLU A C 1
ATOM 3282 O O . GLU A 1 426 ? 23.399 2.336 -46.765 1.00 82.94 426 GLU A O 1
ATOM 3287 N N . GLY A 1 427 ? 24.524 1.268 -45.134 1.00 75.69 427 GLY A N 1
ATOM 3288 C CA . GLY A 1 427 ? 23.355 0.738 -44.426 1.00 75.69 427 GLY A CA 1
ATOM 3289 C C . GLY A 1 427 ? 23.206 -0.778 -44.559 1.00 75.69 427 GLY A C 1
ATOM 3290 O O . GLY A 1 427 ? 23.820 -1.399 -45.426 1.00 75.69 427 GLY A O 1
ATOM 3291 N N . ASN A 1 428 ? 22.401 -1.369 -43.673 1.00 81.75 428 ASN A N 1
ATOM 3292 C CA . ASN A 1 428 ? 22.178 -2.816 -43.648 1.00 81.75 428 ASN A CA 1
ATOM 3293 C C . ASN A 1 428 ? 21.543 -3.295 -44.945 1.00 81.75 428 ASN A C 1
ATOM 3295 O O . ASN A 1 428 ? 20.538 -2.735 -45.383 1.00 81.75 428 ASN A O 1
ATOM 3299 N N . ASP A 1 429 ? 22.139 -4.330 -45.537 1.00 87.75 429 ASP A N 1
ATOM 3300 C CA . ASP A 1 429 ? 21.660 -4.978 -46.755 1.00 87.75 429 ASP A CA 1
ATOM 3301 C C . ASP A 1 429 ? 21.325 -3.980 -47.879 1.00 87.75 429 ASP A C 1
ATOM 3303 O O . ASP A 1 429 ? 20.452 -4.219 -48.710 1.00 87.75 429 ASP A O 1
ATOM 3307 N N . CYS A 1 430 ? 22.022 -2.837 -47.931 1.00 88.75 430 CYS A N 1
ATOM 3308 C CA . CYS A 1 430 ? 21.713 -1.755 -48.870 1.00 88.75 430 CYS A CA 1
ATOM 3309 C C . CYS A 1 430 ? 21.954 -2.153 -50.331 1.00 88.75 430 CYS A C 1
ATOM 3311 O O . CYS A 1 430 ? 21.406 -1.559 -51.263 1.00 88.75 430 CYS A O 1
ATOM 3313 N N . ASN A 1 431 ? 22.791 -3.165 -50.556 1.00 92.25 431 ASN A N 1
ATOM 3314 C CA . ASN A 1 431 ? 23.266 -3.581 -51.862 1.00 92.25 431 ASN A CA 1
ATOM 3315 C C . ASN A 1 431 ? 22.224 -4.454 -52.571 1.00 92.25 431 ASN A C 1
ATOM 3317 O O . ASN A 1 431 ? 22.507 -5.592 -52.931 1.00 92.25 431 ASN A O 1
ATOM 3321 N N . THR A 1 432 ? 21.025 -3.917 -52.818 1.00 92.12 432 THR A N 1
ATOM 3322 C CA . THR A 1 432 ? 19.885 -4.625 -53.440 1.00 92.12 432 THR A CA 1
ATOM 3323 C C . THR A 1 432 ? 19.598 -4.224 -54.882 1.00 92.12 432 THR A C 1
ATOM 3325 O O . THR A 1 432 ? 18.897 -4.961 -55.579 1.00 92.12 432 THR A O 1
ATOM 3328 N N . SER A 1 433 ? 20.151 -3.102 -55.354 1.00 86.25 433 SER A N 1
ATOM 3329 C CA . SER A 1 433 ? 19.862 -2.536 -56.677 1.00 86.25 433 SER A CA 1
ATOM 3330 C C . SER A 1 433 ? 20.016 -3.559 -57.802 1.00 86.25 433 SER A C 1
ATOM 3332 O O . SER A 1 433 ? 20.960 -4.359 -57.816 1.00 86.25 433 SER A O 1
ATOM 3334 N N . VAL A 1 434 ? 19.082 -3.539 -58.754 1.00 76.62 434 VAL A N 1
ATOM 3335 C CA . VAL A 1 434 ? 19.082 -4.443 -59.909 1.00 76.62 434 VAL A CA 1
ATOM 3336 C C . VAL A 1 434 ? 20.065 -3.923 -60.953 1.00 76.62 434 VAL A C 1
ATOM 3338 O O . VAL A 1 434 ? 19.894 -2.837 -61.500 1.00 76.62 434 VAL A O 1
ATOM 3341 N N . LEU A 1 435 ? 21.088 -4.719 -61.251 1.00 68.94 435 LEU A N 1
ATOM 3342 C CA . LEU A 1 435 ? 22.046 -4.432 -62.312 1.00 68.94 435 LEU A CA 1
ATOM 3343 C C . LEU A 1 435 ? 21.530 -5.034 -63.627 1.00 68.94 435 LEU A C 1
ATOM 3345 O O . LEU A 1 435 ? 21.495 -6.257 -63.790 1.00 68.94 435 LEU A O 1
ATOM 3349 N N . SER A 1 436 ? 21.093 -4.180 -64.554 1.00 59.59 436 SER A N 1
ATOM 3350 C CA . SER A 1 436 ? 20.678 -4.603 -65.896 1.00 59.59 436 SER A CA 1
ATOM 3351 C C . SER A 1 436 ? 21.893 -4.758 -66.820 1.00 59.59 436 SER A C 1
ATOM 3353 O O . SER A 1 436 ? 22.889 -4.050 -66.683 1.00 59.59 436 SER A O 1
ATOM 3355 N N . ASN A 1 437 ? 21.817 -5.657 -67.806 1.00 53.50 437 ASN A N 1
ATOM 3356 C CA . ASN A 1 437 ? 22.881 -5.814 -68.809 1.00 53.50 437 ASN A CA 1
ATOM 3357 C C . ASN A 1 437 ? 23.074 -4.558 -69.692 1.00 53.50 437 ASN A C 1
ATOM 3359 O O . ASN A 1 437 ? 24.062 -4.485 -70.417 1.00 53.50 437 ASN A O 1
ATOM 3363 N N . ALA A 1 438 ? 22.173 -3.569 -69.625 1.00 48.75 438 ALA A N 1
ATOM 3364 C CA . ALA A 1 438 ? 22.323 -2.294 -70.326 1.00 48.75 438 ALA A CA 1
ATOM 3365 C C . ALA A 1 438 ? 23.435 -1.418 -69.714 1.00 48.75 438 ALA A C 1
ATOM 3367 O O . ALA A 1 438 ? 24.129 -0.717 -70.443 1.00 48.75 438 ALA A O 1
ATOM 3368 N N . SER A 1 439 ? 23.687 -1.528 -68.403 1.00 43.91 439 SER A N 1
ATOM 3369 C CA . SER A 1 439 ? 24.778 -0.815 -67.717 1.00 43.91 439 SER A CA 1
ATOM 3370 C C . SER A 1 439 ? 26.166 -1.338 -68.116 1.00 43.91 439 SER A C 1
ATOM 3372 O O . SER A 1 439 ? 27.133 -0.584 -68.141 1.00 43.91 439 SER A O 1
ATOM 3374 N N . ALA A 1 440 ? 26.262 -2.621 -68.486 1.00 43.66 440 ALA A N 1
ATOM 3375 C CA . ALA A 1 440 ? 27.498 -3.246 -68.962 1.00 43.66 440 ALA A CA 1
ATOM 3376 C C . ALA A 1 440 ? 27.846 -2.865 -70.414 1.00 43.66 440 ALA A C 1
ATOM 3378 O O . ALA A 1 440 ? 29.017 -2.906 -70.791 1.00 43.66 440 ALA A O 1
ATOM 3379 N N . LEU A 1 441 ? 26.854 -2.468 -71.224 1.00 41.91 441 LEU A N 1
ATOM 3380 C CA . LEU A 1 441 ? 27.087 -2.021 -72.602 1.00 41.91 441 LEU A CA 1
ATOM 3381 C C . LEU A 1 441 ? 27.815 -0.666 -72.649 1.00 41.91 441 LEU A C 1
ATOM 3383 O O . LEU A 1 441 ? 28.686 -0.482 -73.494 1.00 41.91 441 LEU A O 1
ATOM 3387 N N . ASN A 1 442 ? 27.538 0.234 -71.699 1.00 41.28 442 ASN A N 1
ATOM 3388 C CA . ASN A 1 442 ? 28.200 1.545 -71.617 1.00 41.28 442 ASN A CA 1
ATOM 3389 C C . ASN A 1 442 ? 29.626 1.483 -71.028 1.00 41.28 442 ASN A C 1
ATOM 3391 O O . ASN A 1 442 ? 30.442 2.370 -71.281 1.00 41.28 442 ASN A O 1
ATOM 3395 N N . ALA A 1 443 ? 29.965 0.432 -70.273 1.00 40.97 443 ALA A N 1
ATOM 3396 C CA . ALA A 1 443 ? 31.338 0.193 -69.815 1.00 40.97 443 ALA A CA 1
ATOM 3397 C C . ALA A 1 443 ? 32.242 -0.318 -70.956 1.00 40.97 443 ALA A C 1
ATOM 3399 O O . ALA A 1 443 ? 33.424 0.018 -71.022 1.00 40.97 443 ALA A O 1
ATOM 3400 N N . LEU A 1 444 ? 31.673 -1.069 -71.907 1.00 40.19 444 LEU A N 1
ATOM 3401 C CA . LEU A 1 444 ? 32.377 -1.536 -73.106 1.00 40.19 444 LEU A CA 1
ATOM 3402 C C . LEU A 1 444 ? 32.647 -0.410 -74.116 1.00 40.19 444 LEU A C 1
ATOM 3404 O O . LEU A 1 444 ? 33.635 -0.480 -74.845 1.00 40.19 444 LEU A O 1
ATOM 3408 N N . THR A 1 445 ? 31.838 0.654 -74.135 1.00 40.16 445 THR A N 1
ATOM 3409 C CA . THR A 1 445 ? 32.076 1.806 -75.022 1.00 40.16 445 THR A CA 1
ATOM 3410 C C . THR A 1 445 ? 33.190 2.737 -74.532 1.00 40.16 445 THR A C 1
ATOM 3412 O O . THR A 1 445 ? 33.786 3.423 -75.356 1.00 40.16 445 THR A O 1
ATOM 3415 N N . ASN A 1 446 ? 33.536 2.730 -73.236 1.00 42.34 446 ASN A N 1
ATOM 3416 C CA . ASN A 1 446 ? 34.650 3.534 -72.701 1.00 42.34 446 ASN A CA 1
ATOM 3417 C C . ASN A 1 446 ? 35.995 2.788 -72.649 1.00 42.34 446 ASN A C 1
ATOM 3419 O O . ASN A 1 446 ? 37.048 3.424 -72.676 1.00 42.34 446 ASN A O 1
ATOM 3423 N N . LEU A 1 447 ? 35.997 1.450 -72.666 1.00 37.41 447 LEU A N 1
ATOM 3424 C CA . LEU A 1 447 ? 37.243 0.675 -72.752 1.00 37.41 447 LEU A CA 1
ATOM 3425 C C . LEU A 1 447 ? 37.899 0.758 -74.145 1.00 37.41 447 LEU A C 1
ATOM 3427 O O . LEU A 1 447 ? 39.108 0.575 -74.280 1.00 37.41 447 LEU A O 1
ATOM 3431 N N . HIS A 1 448 ? 37.125 1.107 -75.178 1.00 37.88 448 HIS A N 1
ATOM 3432 C CA . HIS A 1 448 ? 37.649 1.306 -76.531 1.00 37.88 448 HIS A CA 1
ATOM 3433 C C . HIS A 1 448 ? 38.458 2.604 -76.704 1.00 37.88 448 HIS A C 1
ATOM 3435 O O . HIS A 1 448 ? 39.182 2.722 -77.692 1.00 37.88 448 HIS A O 1
ATOM 3441 N N . LEU A 1 449 ? 38.397 3.544 -75.747 1.00 38.56 449 LEU A N 1
ATOM 3442 C CA . LEU A 1 449 ? 39.165 4.795 -75.800 1.00 38.56 449 LEU A CA 1
ATOM 3443 C C . LEU A 1 449 ? 40.471 4.752 -74.984 1.00 38.56 449 LEU A C 1
ATOM 3445 O O . LEU A 1 449 ? 41.379 5.530 -75.261 1.00 38.56 449 LEU A O 1
ATOM 3449 N N . GLN A 1 450 ? 40.622 3.818 -74.036 1.00 40.25 450 GLN A N 1
ATOM 3450 C CA . GLN A 1 450 ? 41.872 3.648 -73.271 1.00 40.25 450 GLN A CA 1
ATOM 3451 C C . GLN A 1 450 ? 42.800 2.543 -73.808 1.00 40.25 450 GLN A C 1
ATOM 3453 O O . GLN A 1 450 ? 43.987 2.522 -73.478 1.00 40.25 450 GLN A O 1
ATOM 3458 N N . HIS A 1 451 ? 42.326 1.682 -74.715 1.00 38.00 451 HIS A N 1
ATOM 3459 C CA . HIS A 1 451 ? 43.184 0.704 -75.399 1.00 38.00 451 HIS A CA 1
ATOM 3460 C C . HIS A 1 451 ? 44.031 1.269 -76.554 1.00 38.00 451 HIS A C 1
ATOM 3462 O O . HIS A 1 451 ? 44.827 0.537 -77.135 1.00 38.00 451 HIS A O 1
ATOM 3468 N N . LEU A 1 452 ? 43.943 2.573 -76.843 1.00 40.06 452 LEU A N 1
ATOM 3469 C CA . LEU A 1 452 ? 44.828 3.250 -77.800 1.00 40.06 452 LEU A CA 1
ATOM 3470 C C . LEU A 1 452 ? 46.113 3.826 -77.173 1.00 40.06 452 LEU A C 1
ATOM 3472 O O . LEU A 1 452 ? 46.998 4.229 -77.920 1.00 40.06 452 LEU A O 1
ATOM 3476 N N . LEU A 1 453 ? 46.270 3.811 -75.839 1.00 39.12 453 LEU A N 1
ATOM 3477 C CA . LEU A 1 453 ? 47.495 4.291 -75.170 1.00 39.12 453 LEU A CA 1
ATOM 3478 C C . LEU A 1 453 ? 48.367 3.206 -74.513 1.00 39.12 453 LEU A C 1
ATOM 3480 O O . LEU A 1 453 ? 49.462 3.517 -74.057 1.00 39.12 453 LEU A O 1
ATOM 3484 N N . SER A 1 454 ? 47.945 1.939 -74.489 1.00 36.09 454 SER A N 1
ATOM 3485 C CA . SER A 1 454 ? 48.700 0.838 -73.850 1.00 36.09 454 SER A CA 1
ATOM 3486 C C . SER A 1 454 ? 49.442 -0.087 -74.830 1.00 36.09 454 SER A C 1
ATOM 3488 O O . SER A 1 454 ? 50.016 -1.091 -74.418 1.00 36.09 454 SER A O 1
ATOM 3490 N N . LEU A 1 455 ? 49.502 0.262 -76.122 1.00 35.66 455 LEU A N 1
ATOM 3491 C CA . LEU A 1 455 ? 50.308 -0.454 -77.130 1.00 35.66 455 LEU A CA 1
ATOM 3492 C C . LEU A 1 455 ? 51.801 -0.068 -77.140 1.00 35.66 455 LEU A C 1
ATOM 3494 O O . LEU A 1 455 ? 52.566 -0.569 -77.961 1.00 35.66 455 LEU A O 1
ATOM 3498 N N . LEU A 1 456 ? 52.247 0.765 -76.202 1.00 42.06 456 LEU A N 1
ATOM 3499 C CA . LEU A 1 456 ? 53.660 0.985 -75.913 1.00 42.06 456 LEU A CA 1
ATOM 3500 C C . LEU A 1 456 ? 53.910 0.572 -74.464 1.00 42.06 456 LEU A C 1
ATOM 3502 O O . LEU A 1 456 ? 53.216 1.028 -73.566 1.00 42.06 456 LEU A O 1
ATOM 3506 N N . ILE A 1 457 ? 54.945 -0.243 -74.257 1.00 39.06 457 ILE A N 1
ATOM 3507 C CA . ILE A 1 457 ? 55.384 -0.840 -72.981 1.00 39.06 457 ILE A CA 1
ATOM 3508 C C . ILE A 1 457 ? 54.768 -2.229 -72.713 1.00 39.06 457 ILE A C 1
ATOM 3510 O O . ILE A 1 457 ? 54.198 -2.526 -71.671 1.00 39.06 457 ILE A O 1
ATOM 3514 N N . MET A 1 458 ? 54.978 -3.134 -73.672 1.00 31.30 458 MET A N 1
ATOM 3515 C CA . MET A 1 458 ? 55.054 -4.580 -73.435 1.00 31.30 458 MET A CA 1
ATOM 3516 C C . MET A 1 458 ? 56.370 -5.115 -74.025 1.00 31.30 458 MET A C 1
ATOM 3518 O O . MET A 1 458 ? 56.443 -5.580 -75.158 1.00 31.30 458 MET A O 1
ATOM 3522 N N . LYS A 1 459 ? 57.434 -4.953 -73.236 1.00 31.73 459 LYS A N 1
ATOM 3523 C CA . LYS A 1 459 ? 58.710 -5.697 -73.182 1.00 31.73 459 LYS A CA 1
ATOM 3524 C C . LYS A 1 459 ? 59.325 -5.196 -71.868 1.00 31.73 459 LYS A C 1
ATOM 3526 O O . LYS A 1 459 ? 59.714 -4.042 -71.808 1.00 31.73 459 LYS A O 1
ATOM 3531 N N . PHE A 1 460 ? 59.270 -5.900 -70.745 1.00 31.70 460 PHE A N 1
ATOM 3532 C CA . PHE A 1 460 ? 59.777 -7.242 -70.496 1.00 31.70 460 PHE A CA 1
ATOM 3533 C C . PHE A 1 460 ? 58.902 -7.983 -69.474 1.00 31.70 460 PHE A C 1
ATOM 3535 O O . PHE A 1 460 ? 58.351 -7.389 -68.554 1.00 31.70 460 PHE A O 1
ATOM 3542 N N . TYR A 1 461 ? 58.802 -9.292 -69.675 1.00 31.89 461 TYR A N 1
ATOM 3543 C CA . TYR A 1 461 ? 58.121 -10.273 -68.834 1.00 31.89 461 TYR A CA 1
ATOM 3544 C C . TYR A 1 461 ? 59.149 -10.970 -67.915 1.00 31.89 461 TYR A C 1
ATOM 3546 O O . TYR A 1 461 ? 60.289 -11.154 -68.342 1.00 31.89 461 TYR A O 1
ATOM 3554 N N . PHE A 1 462 ? 58.682 -11.437 -66.747 1.00 30.31 462 PHE A N 1
ATOM 3555 C CA . PHE A 1 462 ? 59.328 -12.309 -65.737 1.00 30.31 462 PHE A CA 1
ATOM 3556 C C . PHE A 1 462 ? 60.367 -11.667 -64.794 1.00 30.31 462 PHE A C 1
ATOM 3558 O O . PHE A 1 462 ? 61.512 -11.455 -65.183 1.00 30.31 462 PHE A O 1
ATOM 3565 N N . ILE A 1 463 ? 59.980 -11.411 -63.533 1.00 34.53 463 ILE A N 1
ATOM 3566 C CA . ILE A 1 463 ? 60.052 -12.319 -62.359 1.00 34.53 463 ILE A CA 1
ATOM 3567 C C . ILE A 1 463 ? 58.901 -11.960 -61.416 1.00 34.53 463 ILE A C 1
ATOM 3569 O O . ILE A 1 463 ? 58.607 -10.747 -61.313 1.00 34.53 463 ILE A O 1
#

Foldseek 3Di:
DDDDDDDDDDDDDDDDDDDPPPPPPDPPPQDFAFEDFDKCVVCPCCLAFVVVVDDTDGDPDSQWWWKWFQDPVLIIGTDTDHPVCCVPPADPDRMDIGHHHHFNQFHKEFFDDQVDQCLQAADPPPSVRIGGDPGLFFWKKWAADQQAIGIDTDDPPDDDPDPQGMDTGHTHHPVHGGGSPQAAFEAFDFFLVLQAFDDPPDFGGGARGGDPQWKKKWFDPDSGGIGIGIQPDPPDCCHDPNVPPLGMDIDRHHHPRGDHQKDFQDAFADWDKAALVRCPLQAQADLVPTDDDPPGIDGPSDAWKWKWADDPRMIGTDTDVVVHVDPVVADVVRRMDMDHDHGHPVRDHHDDQAWAQFDKCVVPVCLAVPSVPGDTDGDPDCCRQPQAKKWFADPNMIGIGGLVNDDPVLVVQQVPPVHLGMHGDTDHHPHGDHDDCVSVVVVVVVVVVVVVPPPPDDPDDDD

InterPro domains:
  IPR008472 Domain of unknown function DUF753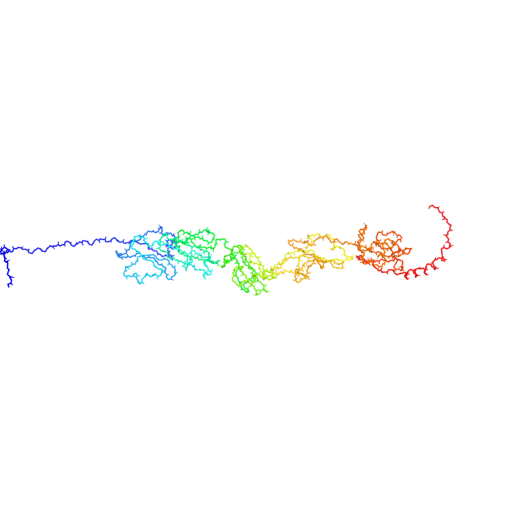 [PF05444] (34-104)
  IPR008472 Domain of unknown function DUF753 [PF05444] (184-257)
  IPR008472 Domain of unknown function DUF753 [PF05444] (355-431)

Radius of gyration: 50.36 Å; chains: 1; bounding box: 149×48×169 Å

pLDDT: mean 83.57, std 17.87, range [30.31, 98.5]

Sequence (463 aa):
MPTIPINFYFIFYILFAITPNFPYSKAENLPTLKCYNCNSEVDGLNCTTNLKHLQPTLCKNSYDKCYMKIGMNGDILRGCVAADAVTTSCQAPSCAVCEFEGCNDHNVCKSCSTSDADCSRTNVSDKKFDEICESSQTECLAKVIDGKVERRCAQKTDQCSNNDTCIVCSGALCNDGIFPRERLSCFQCNGEGCKNPFEPFQAGRTCYNYIENDKCYTYGDNDTNMQRGCVSDELNPCAGDNQSTGKCLLCNSNDCNSRSYKRPQTLKCIQCEGSKESTECFNLQDPNLATDCSKKELIYTDEGACYTHLKNNFVQRGCLYEHMANEGECKEENGCEKCSGVDGCNHKEITFKFTCIVCRSDTNTKCRTNARNIKGASCRADAGWSKGCFYGIWNKVIIRGCYVDAHEQMQYVCSDKSNTQCHVCEGNDCNTSVLSNASALNALTNLHLQHLLSLLIMKFYFI

Organism: NCBI:txid7396